Protein AF-A0A9E0P893-F1 (afdb_monomer_lite)

Secondary structure (DSSP, 8-state):
---EEEEPPTT--HHHHHHHHHHTT---SS--EEEEE--SS-----HHHHHHHHHHHHHTT-EEEEE---HHHHHHHHHTT--EESSHHHHHH--S-S-------------TT---PPPPPPPPP-THHHHHHHHHHHHHHHHHHHHHHHHHHHT--EEEEEEEBPPEEEEEEEEEEEETT-SS-BTTEEEEEEEEEEEEEEEE----S-HHHHHHHHHHHHHHHHHHHHHHHHHHTS-TTEEE-GGG-EEEEEEEEE-TTSEEEEEEEEEEEEEEHHHHHHHHHHHHHHTSPTTEEE-SSS-EEEEEE-SS--TTEEEEEEEEEEEE---HHHHHHHHTT-BHHHHHHHHHHHS-BSSPPEEEEESTHHHHHTTSBPPS-GGGEEEEEE-

Structure (mmCIF, N/CA/C/O backbone):
data_AF-A0A9E0P893-F1
#
_entry.id   AF-A0A9E0P893-F1
#
loop_
_atom_site.group_PDB
_atom_site.id
_atom_site.type_symbol
_atom_site.label_atom_id
_atom_site.label_alt_id
_atom_site.label_comp_id
_atom_site.label_asym_id
_atom_site.label_entity_id
_atom_site.label_seq_id
_atom_site.pdbx_PDB_ins_code
_atom_site.Cartn_x
_atom_site.Cartn_y
_atom_site.Cartn_z
_atom_site.occupancy
_atom_site.B_iso_or_equiv
_atom_site.auth_seq_id
_atom_site.auth_comp_id
_atom_site.auth_asym_id
_atom_site.auth_atom_id
_atom_site.pdbx_PDB_model_num
ATOM 1 N N . MET A 1 1 ? 80.691 -10.666 -51.395 1.00 55.41 1 MET A N 1
ATOM 2 C CA . MET A 1 1 ? 81.779 -11.674 -51.384 1.00 55.41 1 MET A CA 1
ATOM 3 C C . MET A 1 1 ? 82.027 -12.082 -52.827 1.00 55.41 1 MET A C 1
ATOM 5 O O . MET A 1 1 ? 81.032 -12.412 -53.474 1.00 55.41 1 MET A O 1
ATOM 9 N N . PRO A 1 2 ? 83.263 -12.014 -53.343 1.00 58.34 2 PRO A N 1
ATOM 10 C CA . PRO A 1 2 ? 83.525 -12.295 -54.751 1.00 58.34 2 PRO A CA 1
ATOM 11 C C . PRO A 1 2 ? 83.173 -13.753 -55.064 1.00 58.34 2 PRO A C 1
ATOM 13 O O . PRO A 1 2 ? 83.548 -14.659 -54.320 1.00 58.34 2 PRO A O 1
ATOM 16 N N . LEU A 1 3 ? 82.374 -13.959 -56.108 1.00 66.06 3 LEU A N 1
ATOM 17 C CA . LEU A 1 3 ? 82.073 -15.279 -56.642 1.00 66.06 3 LEU A CA 1
ATOM 18 C C . LEU A 1 3 ? 83.193 -15.657 -57.611 1.00 66.06 3 LEU A C 1
ATOM 20 O O . LEU A 1 3 ? 83.506 -14.871 -58.499 1.00 66.06 3 LEU A O 1
ATOM 24 N N . HIS A 1 4 ? 83.787 -16.840 -57.459 1.00 68.00 4 HIS A N 1
ATOM 25 C CA . HIS A 1 4 ? 84.734 -17.337 -58.454 1.00 68.00 4 HIS A CA 1
ATOM 26 C C . HIS A 1 4 ? 83.989 -18.225 -59.455 1.00 68.00 4 HIS A C 1
ATOM 28 O O . HIS A 1 4 ? 83.502 -19.299 -59.094 1.00 68.00 4 HIS A O 1
ATOM 34 N N . ALA A 1 5 ? 83.845 -17.741 -60.687 1.00 71.56 5 ALA A N 1
ATOM 35 C CA . ALA A 1 5 ? 83.227 -18.473 -61.783 1.00 71.56 5 ALA A CA 1
ATOM 36 C C . ALA A 1 5 ? 84.287 -19.334 -62.482 1.00 71.56 5 ALA A C 1
ATOM 38 O O . ALA A 1 5 ? 85.275 -18.809 -62.990 1.00 71.56 5 ALA A O 1
ATOM 39 N N . ILE A 1 6 ? 84.094 -20.652 -62.488 1.00 75.81 6 ILE A N 1
ATOM 40 C CA . ILE A 1 6 ? 84.957 -21.598 -63.199 1.00 75.81 6 ILE A CA 1
ATOM 41 C C . ILE A 1 6 ? 84.127 -22.220 -64.316 1.00 75.81 6 ILE A C 1
ATOM 43 O O . ILE A 1 6 ? 83.181 -22.966 -64.055 1.00 75.81 6 ILE A O 1
ATOM 47 N N . GLU A 1 7 ? 84.490 -21.910 -65.555 1.00 76.50 7 GLU A N 1
ATOM 48 C CA . GLU A 1 7 ? 83.926 -22.556 -66.736 1.00 76.50 7 GLU A CA 1
ATOM 49 C C . GLU A 1 7 ? 84.556 -23.938 -66.922 1.00 76.50 7 GLU A C 1
ATOM 51 O O . GLU A 1 7 ? 85.786 -24.067 -66.962 1.00 76.50 7 GLU A O 1
ATOM 56 N N . VAL A 1 8 ? 83.705 -24.966 -66.943 1.00 75.81 8 VAL A N 1
ATOM 57 C CA . VAL A 1 8 ? 84.079 -26.375 -67.086 1.00 75.81 8 VAL A CA 1
ATOM 58 C C . VAL A 1 8 ? 83.933 -26.762 -68.554 1.00 75.81 8 VAL A C 1
ATOM 60 O O . VAL A 1 8 ? 82.859 -26.606 -69.130 1.00 75.81 8 VAL A O 1
ATOM 63 N N . ASP A 1 9 ? 84.997 -27.281 -69.159 1.00 73.62 9 ASP A N 1
ATOM 64 C CA . ASP A 1 9 ? 84.963 -27.772 -70.540 1.00 73.62 9 ASP A CA 1
ATOM 65 C C . ASP A 1 9 ? 84.247 -29.145 -70.601 1.00 73.62 9 ASP A C 1
ATOM 67 O O . ASP A 1 9 ? 84.360 -29.932 -69.657 1.00 73.62 9 ASP A O 1
ATOM 71 N N . PRO A 1 10 ? 83.512 -29.499 -71.674 1.00 67.75 10 PRO A N 1
ATOM 72 C CA . PRO A 1 10 ? 82.972 -30.852 -71.873 1.00 67.75 10 PRO A CA 1
ATOM 73 C C . PRO A 1 10 ? 83.970 -32.007 -71.645 1.00 67.75 10 PRO A C 1
ATOM 75 O O . PRO A 1 10 ? 83.562 -33.106 -71.253 1.00 67.75 10 PRO A O 1
ATOM 78 N N . ALA A 1 11 ? 85.269 -31.781 -71.873 1.00 69.00 11 ALA A N 1
ATOM 79 C CA . ALA A 1 11 ? 86.326 -32.765 -71.640 1.00 69.00 11 ALA A CA 1
ATOM 80 C C . ALA A 1 11 ? 86.849 -32.810 -70.187 1.00 69.00 11 ALA A C 1
ATOM 82 O O . ALA A 1 11 ? 87.566 -33.752 -69.828 1.00 69.00 11 ALA A O 1
ATOM 83 N N . ASP A 1 12 ? 86.494 -31.839 -69.339 1.00 73.12 12 ASP A N 1
ATOM 84 C CA . ASP A 1 12 ? 86.974 -31.761 -67.960 1.00 73.12 12 ASP A CA 1
ATOM 85 C C . ASP A 1 12 ? 86.396 -32.892 -67.093 1.00 73.12 12 ASP A C 1
ATOM 87 O O . ASP A 1 12 ? 85.189 -33.109 -66.992 1.00 73.12 12 ASP A O 1
ATOM 91 N N . THR A 1 13 ? 87.289 -33.616 -66.415 1.00 77.69 13 THR A N 1
ATOM 92 C CA . THR A 1 13 ? 86.940 -34.663 -65.437 1.00 77.69 13 THR A CA 1
ATOM 93 C C . THR A 1 13 ? 86.996 -34.104 -64.010 1.00 77.69 13 THR A C 1
ATOM 95 O O . THR A 1 13 ? 87.657 -33.092 -63.764 1.00 77.69 13 THR A O 1
ATOM 98 N N . TYR A 1 14 ? 86.394 -34.795 -63.033 1.00 80.19 14 TYR A N 1
ATOM 99 C CA . TYR A 1 14 ? 86.445 -34.439 -61.606 1.00 80.19 14 TYR A CA 1
ATOM 100 C C . TYR A 1 14 ? 87.837 -33.997 -61.113 1.00 80.19 14 TYR A C 1
ATOM 102 O O . TYR A 1 14 ? 87.949 -33.014 -60.383 1.00 80.19 14 TYR A O 1
ATOM 110 N N . TYR A 1 15 ? 88.911 -34.678 -61.528 1.00 77.81 15 TYR A N 1
ATOM 111 C CA . TYR A 1 15 ? 90.276 -34.343 -61.108 1.00 77.81 15 TYR A CA 1
ATOM 112 C C . TYR A 1 15 ? 90.760 -32.977 -61.627 1.00 77.81 15 TYR A C 1
ATOM 114 O O . TYR A 1 15 ? 91.407 -32.252 -60.870 1.00 77.81 15 TYR A O 1
ATOM 122 N N . SER A 1 16 ? 90.395 -32.598 -62.860 1.00 78.81 16 SER A N 1
ATOM 123 C CA . SER A 1 16 ? 90.665 -31.265 -63.431 1.00 78.81 16 SER A CA 1
ATOM 124 C C . SER A 1 16 ? 89.922 -30.185 -62.639 1.00 78.81 16 SER A C 1
ATOM 126 O O . SER A 1 16 ? 90.523 -29.222 -62.154 1.00 78.81 16 SER A O 1
ATOM 128 N N . ILE A 1 17 ? 88.625 -30.408 -62.396 1.00 79.56 17 ILE A N 1
ATOM 129 C CA . ILE A 1 17 ? 87.758 -29.482 -61.658 1.00 79.56 17 ILE A CA 1
ATOM 130 C C . ILE A 1 17 ? 88.253 -29.308 -60.219 1.00 79.56 17 ILE A C 1
ATOM 132 O O . ILE A 1 17 ? 88.376 -28.182 -59.741 1.00 79.56 17 ILE A O 1
ATOM 136 N N . ARG A 1 18 ? 88.608 -30.403 -59.532 1.00 81.06 18 ARG A N 1
ATOM 137 C CA . ARG A 1 18 ? 89.189 -30.376 -58.181 1.00 81.06 18 ARG A CA 1
ATOM 138 C C . ARG A 1 18 ? 90.466 -29.545 -58.147 1.00 81.06 18 ARG A C 1
ATOM 140 O O . ARG A 1 18 ? 90.633 -28.726 -57.251 1.00 81.06 18 ARG A O 1
ATOM 147 N N . HIS A 1 19 ? 91.368 -29.765 -59.095 1.00 78.94 19 HIS A N 1
ATOM 148 C CA . HIS A 1 19 ? 92.635 -29.051 -59.147 1.00 78.94 19 HIS A CA 1
ATOM 149 C C . HIS A 1 19 ? 92.427 -27.545 -59.370 1.00 78.94 19 HIS A C 1
ATOM 151 O O . HIS A 1 19 ? 92.990 -26.741 -58.631 1.00 78.94 19 HIS A O 1
ATOM 157 N N . ARG A 1 20 ? 91.535 -27.152 -60.292 1.00 75.19 20 ARG A N 1
ATOM 158 C CA . ARG A 1 20 ? 91.176 -25.741 -60.536 1.00 75.19 20 ARG A CA 1
ATOM 159 C C . ARG A 1 20 ? 90.456 -25.100 -59.347 1.00 75.19 20 ARG A C 1
ATOM 161 O O . ARG A 1 20 ? 90.763 -23.962 -59.003 1.00 75.19 20 ARG A O 1
ATOM 168 N N . LEU A 1 21 ? 89.565 -25.832 -58.675 1.00 75.19 21 LEU A N 1
ATOM 169 C CA . LEU A 1 21 ? 88.894 -25.378 -57.450 1.00 75.19 21 LEU A CA 1
ATOM 170 C C . LEU A 1 21 ? 89.881 -25.147 -56.300 1.00 75.19 21 LEU A C 1
ATOM 172 O O . LEU A 1 21 ? 89.697 -24.220 -55.515 1.00 75.19 21 LEU A O 1
ATOM 176 N N . LEU A 1 22 ? 90.928 -25.965 -56.194 1.00 72.69 22 LEU A N 1
ATOM 177 C CA . LEU A 1 22 ? 91.941 -25.831 -55.146 1.00 72.69 22 LEU A CA 1
ATOM 178 C C . LEU A 1 22 ? 92.990 -24.758 -55.477 1.00 72.69 22 LEU A C 1
ATOM 180 O O . LEU A 1 22 ? 93.434 -24.057 -54.572 1.00 72.69 22 LEU A O 1
ATOM 184 N N . TRP A 1 23 ? 93.363 -24.590 -56.752 1.00 67.19 23 TRP A N 1
ATOM 185 C CA . TRP A 1 23 ? 94.397 -23.629 -57.161 1.00 67.19 23 TRP A CA 1
ATOM 186 C C . TRP A 1 23 ? 93.851 -22.207 -57.364 1.00 67.19 23 TRP A C 1
ATOM 188 O O . TRP A 1 23 ? 94.456 -21.244 -56.898 1.00 67.19 23 TRP A O 1
ATOM 198 N N . GLY A 1 24 ? 92.671 -22.051 -57.977 1.00 59.44 24 GLY A N 1
ATOM 199 C CA . GLY A 1 24 ? 92.027 -20.745 -58.192 1.00 59.44 24 GLY A CA 1
ATOM 200 C C . GLY A 1 24 ? 91.543 -20.058 -56.907 1.00 59.44 24 GLY A C 1
ATOM 201 O O . GLY A 1 24 ? 91.103 -18.913 -56.939 1.00 59.44 24 GLY A O 1
ATOM 202 N N . THR A 1 25 ? 91.634 -20.736 -55.757 1.00 55.25 25 THR A N 1
ATOM 203 C CA . THR A 1 25 ? 91.130 -20.255 -54.464 1.00 55.25 25 THR A CA 1
ATOM 204 C C . THR A 1 25 ? 92.223 -19.823 -53.480 1.00 55.25 25 THR A C 1
ATOM 206 O O . THR A 1 25 ? 91.931 -19.640 -52.300 1.00 55.25 25 THR A O 1
ATOM 209 N N . ALA A 1 26 ? 93.464 -19.598 -53.925 1.00 48.91 26 ALA A N 1
ATOM 210 C CA . ALA A 1 26 ? 94.623 -19.247 -53.088 1.00 48.91 26 ALA A CA 1
ATOM 211 C C . ALA A 1 26 ? 94.613 -17.816 -52.477 1.00 48.91 26 ALA A C 1
ATOM 213 O O . ALA A 1 26 ? 95.625 -17.123 -52.500 1.00 48.91 26 ALA A O 1
ATOM 214 N N . SER A 1 27 ? 93.491 -17.360 -51.900 1.00 50.75 27 SER A N 1
ATOM 215 C CA . SER A 1 27 ? 93.400 -16.099 -51.140 1.00 50.75 27 SER A CA 1
ATOM 216 C C . SER A 1 27 ? 92.984 -16.353 -49.675 1.00 50.75 27 SER A C 1
ATOM 218 O O . SER A 1 27 ? 92.088 -17.174 -49.441 1.00 50.75 27 SER A O 1
ATOM 220 N N . PRO A 1 28 ? 93.625 -15.733 -48.661 1.00 49.94 28 PRO A N 1
ATOM 221 C CA . PRO A 1 28 ? 93.756 -16.326 -47.323 1.00 49.94 28 PRO A CA 1
ATOM 222 C C . PRO A 1 28 ? 92.586 -16.101 -46.355 1.00 49.94 28 PRO A C 1
ATOM 224 O O . PRO A 1 28 ? 92.752 -16.382 -45.173 1.00 49.94 28 PRO A O 1
ATOM 227 N N . ASP A 1 29 ? 91.416 -15.627 -46.797 1.00 46.38 29 ASP A N 1
ATOM 228 C CA . ASP A 1 29 ? 90.351 -15.243 -45.860 1.00 46.38 29 ASP A CA 1
ATOM 229 C C . ASP A 1 29 ? 88.956 -15.800 -46.226 1.00 46.38 29 ASP A C 1
ATOM 231 O O . ASP A 1 29 ? 88.551 -15.797 -47.385 1.00 46.38 29 ASP A O 1
ATOM 235 N N . ARG A 1 30 ? 88.262 -16.321 -45.199 1.00 48.84 30 ARG A N 1
ATOM 236 C CA . ARG A 1 30 ? 86.841 -16.745 -45.060 1.00 48.84 30 ARG A CA 1
ATOM 237 C C . ARG A 1 30 ? 86.072 -17.399 -46.241 1.00 48.84 30 ARG A C 1
ATOM 239 O O . ARG A 1 30 ? 85.862 -16.800 -47.283 1.00 48.84 30 ARG A O 1
ATOM 246 N N . ARG A 1 31 ? 85.490 -18.589 -45.964 1.00 55.88 31 ARG A N 1
ATOM 247 C CA . ARG A 1 31 ? 84.381 -19.319 -46.659 1.00 55.88 31 ARG A CA 1
ATOM 248 C C . ARG A 1 31 ? 84.152 -18.941 -48.135 1.00 55.88 31 ARG A C 1
ATOM 250 O O . ARG A 1 31 ? 83.491 -17.950 -48.446 1.00 55.88 31 ARG A O 1
ATOM 257 N N . ARG A 1 32 ? 84.675 -19.773 -49.038 1.00 66.50 32 ARG A N 1
ATOM 258 C CA . ARG A 1 32 ? 84.846 -19.453 -50.463 1.00 66.50 32 ARG A CA 1
ATOM 259 C C . ARG A 1 32 ? 83.676 -19.991 -51.303 1.00 66.50 32 ARG A C 1
ATOM 261 O O . ARG A 1 32 ? 83.333 -21.167 -51.182 1.00 66.50 32 ARG A O 1
ATOM 268 N N . ARG A 1 33 ? 83.081 -19.131 -52.146 1.00 69.12 33 ARG A N 1
ATOM 269 C CA . ARG A 1 33 ? 81.976 -19.466 -53.068 1.00 69.12 33 ARG A CA 1
ATOM 270 C C . ARG A 1 33 ? 82.506 -19.698 -54.483 1.00 69.12 33 ARG A C 1
ATOM 272 O O . ARG A 1 33 ? 83.116 -18.791 -55.049 1.00 69.12 33 ARG A O 1
ATOM 279 N N . ALA A 1 34 ? 82.244 -20.871 -55.053 1.00 73.62 34 ALA A N 1
ATOM 280 C CA . ALA A 1 34 ? 82.631 -21.216 -56.420 1.00 73.62 34 ALA A CA 1
ATOM 281 C C . ALA A 1 34 ? 81.402 -21.605 -57.254 1.00 73.62 34 ALA A C 1
ATOM 283 O O . ALA A 1 34 ? 80.672 -22.529 -56.892 1.00 73.62 34 ALA A O 1
ATOM 284 N N . ALA A 1 35 ? 81.172 -20.904 -58.366 1.00 75.62 35 ALA A N 1
ATOM 285 C CA . ALA A 1 35 ? 80.165 -21.283 -59.352 1.00 75.62 35 ALA A CA 1
ATOM 286 C C . ALA A 1 35 ? 80.834 -22.106 -60.452 1.00 75.62 35 ALA A C 1
ATOM 288 O O . ALA A 1 35 ? 81.708 -21.604 -61.156 1.00 75.62 35 ALA A O 1
ATOM 289 N N . LEU A 1 36 ? 80.417 -23.361 -60.597 1.00 79.88 36 LEU A N 1
ATOM 290 C CA . LEU A 1 36 ? 80.822 -24.215 -61.708 1.00 79.88 36 LEU A CA 1
ATOM 291 C C . LEU A 1 36 ? 79.826 -24.010 -62.850 1.00 79.88 36 LEU A C 1
ATOM 293 O O . LEU A 1 36 ? 78.651 -24.355 -62.700 1.00 79.88 36 LEU A O 1
ATOM 297 N N . LEU A 1 37 ? 80.283 -23.445 -63.969 1.00 79.31 37 LEU A N 1
ATOM 298 C CA . LEU A 1 37 ? 79.484 -23.370 -65.191 1.00 79.31 37 LEU A CA 1
ATOM 299 C C . LEU A 1 37 ? 79.700 -24.649 -65.986 1.00 79.31 37 LEU A C 1
ATOM 301 O O . LEU A 1 37 ? 80.795 -24.884 -66.492 1.00 79.31 37 LEU A O 1
ATOM 305 N N . LEU A 1 38 ? 78.662 -25.480 -66.049 1.00 78.38 38 LEU A N 1
ATOM 306 C CA . LEU A 1 38 ? 78.683 -26.709 -66.828 1.00 78.38 38 LEU A CA 1
ATOM 307 C C . LEU A 1 38 ? 78.075 -26.429 -68.209 1.00 78.38 38 LEU A C 1
ATOM 309 O O . LEU A 1 38 ? 77.063 -25.724 -68.293 1.00 78.38 38 LEU A O 1
ATOM 313 N N . PRO A 1 39 ? 78.639 -27.006 -69.282 1.00 72.25 39 PRO A N 1
ATOM 314 C CA . PRO A 1 39 ? 78.105 -26.839 -70.624 1.00 72.25 39 PRO A CA 1
ATOM 315 C C . PRO A 1 39 ? 76.696 -27.435 -70.701 1.00 72.25 39 PRO A C 1
ATOM 317 O O . PRO A 1 39 ? 76.384 -28.416 -70.022 1.00 72.25 39 PRO A O 1
ATOM 320 N N . ALA A 1 40 ? 75.838 -26.839 -71.534 1.00 62.66 40 ALA A N 1
ATOM 321 C CA . ALA A 1 40 ? 74.426 -27.217 -71.634 1.00 62.66 40 ALA A CA 1
ATOM 322 C C . ALA A 1 40 ? 74.227 -28.686 -72.051 1.00 62.66 40 ALA A C 1
ATOM 324 O O . ALA A 1 40 ? 73.273 -29.315 -71.601 1.00 62.66 40 ALA A O 1
ATOM 325 N N . HIS A 1 41 ? 75.138 -29.232 -72.867 1.00 60.50 41 HIS A N 1
ATOM 326 C CA . HIS A 1 41 ? 75.130 -30.622 -73.324 1.00 60.50 41 HIS A CA 1
ATOM 327 C C . HIS A 1 41 ? 76.561 -31.178 -73.410 1.00 60.50 41 HIS A C 1
ATOM 329 O O . HIS A 1 41 ? 77.489 -30.457 -73.771 1.00 60.50 41 HIS A O 1
ATOM 335 N N . GLY A 1 42 ? 76.736 -32.469 -73.107 1.00 59.56 42 GLY A N 1
ATOM 336 C CA . GLY A 1 42 ? 77.997 -33.191 -73.335 1.00 59.56 42 GLY A CA 1
ATOM 337 C C . GLY A 1 42 ? 79.013 -33.173 -72.187 1.00 59.56 42 GLY A C 1
ATOM 338 O O . GLY A 1 42 ? 80.146 -33.604 -72.391 1.00 59.56 42 GLY A O 1
ATOM 339 N N . SER A 1 43 ? 78.640 -32.720 -70.985 1.00 65.31 43 SER A N 1
ATOM 340 C CA . SER A 1 43 ? 79.518 -32.829 -69.812 1.00 65.31 43 SER A CA 1
ATOM 341 C C . SER A 1 43 ? 79.683 -34.294 -69.391 1.00 65.31 43 SER A C 1
ATOM 343 O O . SER A 1 43 ? 78.700 -35.011 -69.220 1.00 65.31 43 SER A O 1
ATOM 345 N N . LYS A 1 44 ? 80.925 -34.747 -69.181 1.00 66.38 44 LYS A N 1
ATOM 346 C CA . LYS A 1 44 ? 81.221 -36.114 -68.706 1.00 66.38 44 LYS A CA 1
ATOM 347 C C . LYS A 1 44 ? 80.990 -36.325 -67.201 1.00 66.38 44 LYS A C 1
ATOM 349 O O . LYS A 1 44 ? 81.320 -37.396 -66.695 1.00 66.38 44 LYS A O 1
ATOM 354 N N . ILE A 1 45 ? 80.437 -35.339 -66.494 1.00 71.12 45 ILE A N 1
ATOM 355 C CA . ILE A 1 45 ? 80.176 -35.404 -65.052 1.00 71.12 45 ILE A CA 1
ATOM 356 C C . ILE A 1 45 ? 79.046 -36.398 -64.783 1.00 71.12 45 ILE A C 1
ATOM 358 O O . ILE A 1 45 ? 77.907 -36.196 -65.198 1.00 71.12 45 ILE A O 1
ATOM 362 N N . ARG A 1 46 ? 79.364 -37.474 -64.063 1.00 73.12 46 ARG A N 1
ATOM 363 C CA . ARG A 1 46 ? 78.395 -38.490 -63.632 1.00 73.12 46 ARG A CA 1
ATOM 364 C C . ARG A 1 46 ? 77.942 -38.233 -62.197 1.00 73.12 46 ARG A C 1
ATOM 366 O O . ARG A 1 46 ? 78.554 -37.463 -61.458 1.00 73.12 46 ARG A O 1
ATOM 373 N N . GLU A 1 47 ? 76.909 -38.948 -61.756 1.00 73.50 47 GLU A N 1
ATOM 374 C CA . GLU A 1 47 ? 76.403 -38.862 -60.378 1.00 73.50 47 GLU A CA 1
ATOM 375 C C . GLU A 1 47 ? 77.513 -39.083 -59.330 1.00 73.50 47 GLU A C 1
ATOM 377 O O . GLU A 1 47 ? 77.576 -38.375 -58.324 1.00 73.50 47 GLU A O 1
ATOM 382 N N . ILE A 1 48 ? 78.456 -39.996 -59.600 1.00 78.56 48 ILE A N 1
ATOM 383 C CA . ILE A 1 48 ? 79.604 -40.248 -58.717 1.00 78.56 48 ILE A CA 1
ATOM 384 C C . ILE A 1 48 ? 80.526 -39.026 -58.580 1.00 78.56 48 ILE A C 1
ATOM 386 O O . ILE A 1 48 ? 81.021 -38.752 -57.487 1.00 78.56 48 ILE A O 1
ATOM 390 N N . ASP A 1 49 ? 80.712 -38.249 -59.649 1.00 79.38 49 ASP A N 1
ATOM 391 C CA . ASP A 1 49 ? 81.554 -37.051 -59.640 1.00 79.38 49 ASP A CA 1
ATOM 392 C C . ASP A 1 49 ? 80.898 -35.931 -58.827 1.00 79.38 49 ASP A C 1
ATOM 394 O O . ASP A 1 49 ? 81.583 -35.219 -58.091 1.00 79.38 49 ASP A O 1
ATOM 398 N N . LEU A 1 50 ? 79.565 -35.816 -58.879 1.00 80.25 50 LEU A N 1
ATOM 399 C CA . LEU A 1 50 ? 78.803 -34.889 -58.035 1.00 80.25 50 LEU A CA 1
ATOM 400 C C . LEU A 1 50 ? 78.908 -35.259 -56.548 1.00 80.25 50 LEU A C 1
ATOM 402 O O . LEU A 1 50 ? 79.054 -34.374 -55.705 1.00 80.25 50 LEU A O 1
ATOM 406 N N . VAL A 1 51 ? 78.905 -36.553 -56.211 1.00 81.62 51 VAL A N 1
ATOM 407 C CA . VAL A 1 51 ? 79.138 -37.029 -54.834 1.00 81.62 51 VAL A CA 1
ATOM 408 C C . VAL A 1 51 ? 80.572 -36.733 -54.380 1.00 81.62 51 VAL A C 1
ATOM 410 O O . VAL A 1 51 ? 80.794 -36.304 -53.243 1.00 81.62 51 VAL A O 1
ATOM 413 N N . LEU A 1 52 ? 81.565 -36.916 -55.255 1.00 81.25 52 LEU A N 1
ATOM 414 C CA . LEU A 1 52 ? 82.955 -36.574 -54.950 1.00 81.25 52 LEU A CA 1
ATOM 415 C C . LEU A 1 52 ? 83.140 -35.060 -54.765 1.00 81.25 52 LEU A C 1
ATOM 417 O O . LEU A 1 52 ? 83.805 -34.646 -53.814 1.00 81.25 52 LEU A O 1
ATOM 421 N N . LEU A 1 53 ? 82.490 -34.234 -55.592 1.00 80.56 53 LEU A N 1
ATOM 422 C CA . LEU A 1 53 ? 82.435 -32.779 -55.419 1.00 80.56 53 LEU A CA 1
ATOM 423 C C . LEU A 1 53 ? 81.746 -32.389 -54.110 1.00 80.56 53 LEU A C 1
ATOM 425 O O . LEU A 1 53 ? 82.199 -31.460 -53.446 1.00 80.56 53 LEU A O 1
ATOM 429 N N . GLN A 1 54 ? 80.703 -33.113 -53.696 1.00 80.62 54 GLN A N 1
ATOM 430 C CA . GLN A 1 54 ? 79.999 -32.850 -52.438 1.00 80.62 54 GLN A CA 1
ATOM 431 C C . GLN A 1 54 ? 80.937 -33.079 -51.257 1.00 80.62 54 GLN A C 1
ATOM 433 O O . GLN A 1 54 ? 81.050 -32.234 -50.370 1.00 80.62 54 GLN A O 1
ATOM 438 N N . ARG A 1 55 ? 81.672 -34.195 -51.291 1.00 78.25 55 ARG A N 1
ATOM 439 C CA . ARG A 1 55 ? 82.659 -34.539 -50.269 1.00 78.25 55 ARG A CA 1
ATOM 440 C C . AR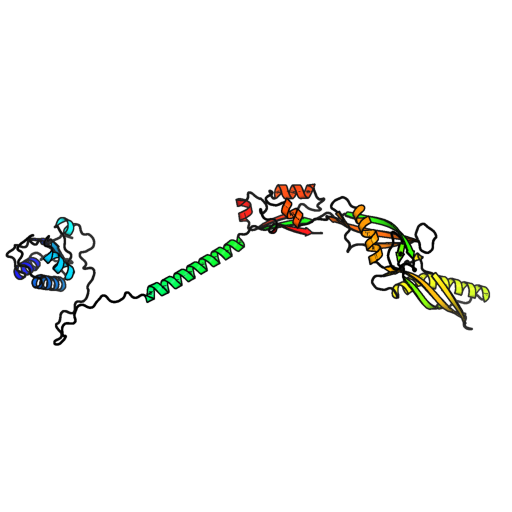G A 1 55 ? 83.831 -33.559 -50.250 1.00 78.25 55 ARG A C 1
ATOM 442 O O . ARG A 1 55 ? 84.282 -33.192 -49.168 1.00 78.25 55 ARG A O 1
ATOM 449 N N . LEU A 1 56 ? 84.318 -33.127 -51.416 1.00 78.06 56 LEU A N 1
ATOM 450 C CA . LEU A 1 56 ? 85.364 -32.106 -51.519 1.00 78.06 56 LEU A CA 1
ATOM 451 C C . LEU A 1 56 ? 84.890 -30.778 -50.915 1.00 78.06 56 LEU A C 1
ATOM 453 O O . LEU A 1 56 ? 85.597 -30.189 -50.102 1.00 78.06 56 LEU A O 1
ATOM 457 N N . ALA A 1 57 ? 83.678 -30.348 -51.265 1.00 76.88 57 ALA A N 1
ATOM 458 C CA . ALA A 1 57 ? 83.073 -29.130 -50.747 1.00 76.88 57 ALA A CA 1
ATOM 459 C C . ALA A 1 57 ? 82.889 -29.179 -49.224 1.00 76.88 57 ALA A C 1
ATOM 461 O O . ALA A 1 57 ? 83.151 -28.194 -48.539 1.00 76.88 57 ALA A O 1
ATOM 462 N N . ASP A 1 58 ? 82.492 -30.330 -48.680 1.00 73.94 58 ASP A N 1
ATOM 463 C CA . ASP A 1 58 ? 82.323 -30.515 -47.237 1.00 73.94 58 ASP A CA 1
ATOM 464 C C . ASP A 1 58 ? 83.666 -30.540 -46.493 1.00 73.94 58 ASP A C 1
ATOM 466 O O . ASP A 1 58 ? 83.791 -29.928 -45.429 1.00 73.94 58 ASP A O 1
ATOM 470 N N . ARG A 1 59 ? 84.681 -31.206 -47.062 1.00 74.56 59 ARG A N 1
ATOM 471 C CA . ARG A 1 59 ? 86.029 -31.301 -46.481 1.00 74.56 59 ARG A CA 1
ATOM 472 C C . ARG A 1 59 ? 86.729 -29.944 -46.442 1.00 74.56 59 ARG A C 1
ATOM 474 O O . ARG A 1 59 ? 87.271 -29.574 -45.407 1.00 74.56 59 ARG A O 1
ATOM 481 N N . GLU A 1 60 ? 86.675 -29.204 -47.545 1.00 73.81 60 GLU A N 1
ATOM 482 C CA . GLU A 1 60 ? 87.364 -27.916 -47.704 1.00 73.81 60 GLU A CA 1
ATOM 483 C C . GLU A 1 60 ? 86.475 -26.712 -47.326 1.00 73.81 60 GLU A C 1
ATOM 485 O O . GLU A 1 60 ? 86.885 -25.560 -47.462 1.00 73.81 60 GLU A O 1
ATOM 490 N N . ARG A 1 61 ? 85.249 -26.965 -46.831 1.00 71.81 61 ARG A N 1
ATOM 491 C CA . ARG A 1 61 ? 84.229 -25.958 -46.468 1.00 71.81 61 ARG A CA 1
ATOM 492 C C . ARG A 1 61 ? 83.974 -24.930 -47.581 1.00 71.81 61 ARG A C 1
ATOM 494 O O . ARG A 1 61 ? 83.891 -23.725 -47.324 1.00 71.81 61 ARG A O 1
ATOM 501 N N . LEU A 1 62 ? 83.853 -25.425 -48.810 1.00 75.12 62 LEU A N 1
ATOM 502 C CA . LEU A 1 62 ? 83.548 -24.639 -50.002 1.00 75.12 62 LEU A CA 1
ATOM 503 C C . LEU A 1 62 ? 82.038 -24.620 -50.255 1.00 75.12 62 LEU A C 1
ATOM 505 O O . LEU A 1 62 ? 81.363 -25.653 -50.207 1.00 75.12 62 LEU A O 1
ATOM 509 N N . ASP A 1 63 ? 81.521 -23.445 -50.593 1.00 76.44 63 ASP A N 1
ATOM 510 C CA . ASP A 1 63 ? 80.149 -23.283 -51.057 1.00 76.44 63 ASP A CA 1
ATOM 511 C C . ASP A 1 63 ? 80.158 -23.383 -52.586 1.00 76.44 63 ASP A C 1
ATOM 513 O O . ASP A 1 63 ? 80.568 -22.452 -53.280 1.00 76.44 63 ASP A O 1
ATOM 517 N N . ILE A 1 64 ? 79.750 -24.538 -53.118 1.00 78.31 64 ILE A N 1
ATOM 518 C CA . ILE A 1 64 ? 79.728 -24.797 -54.563 1.00 78.31 64 ILE A CA 1
ATOM 519 C C . ILE A 1 64 ? 78.299 -24.659 -55.088 1.00 78.31 64 ILE A C 1
ATOM 521 O O . ILE A 1 64 ? 77.389 -25.324 -54.592 1.00 78.31 64 ILE A O 1
ATOM 525 N N . GLY A 1 65 ? 78.124 -23.814 -56.103 1.00 81.75 65 GLY A N 1
ATOM 526 C CA . GLY A 1 65 ? 76.893 -23.677 -56.875 1.00 81.75 65 GLY A CA 1
ATOM 527 C C . GLY A 1 65 ? 77.089 -24.197 -58.293 1.00 81.75 65 GLY A C 1
ATOM 528 O O . GLY A 1 65 ? 78.121 -23.941 -58.911 1.00 81.75 65 GLY A O 1
ATOM 529 N N . LEU A 1 66 ? 76.107 -24.932 -58.809 1.00 82.56 66 LEU A N 1
ATOM 530 C CA . LEU A 1 66 ? 76.140 -25.464 -60.173 1.00 82.56 66 LEU A CA 1
ATOM 531 C C . LEU A 1 66 ? 75.285 -24.576 -61.072 1.00 82.56 66 LEU A C 1
ATOM 533 O O . LEU A 1 66 ? 74.114 -24.344 -60.772 1.00 82.56 66 LEU A O 1
ATOM 537 N N . VAL A 1 67 ? 75.857 -24.088 -62.170 1.00 83.31 67 VAL A N 1
ATOM 538 C CA . VAL A 1 67 ? 75.123 -23.367 -63.212 1.00 83.31 67 VAL A CA 1
ATOM 539 C C . VAL A 1 67 ? 74.989 -24.297 -64.408 1.00 83.31 67 VAL A C 1
ATOM 541 O O . VAL A 1 67 ? 75.963 -24.558 -65.108 1.00 83.31 67 VAL A O 1
ATOM 544 N N . THR A 1 68 ? 73.796 -24.856 -64.596 1.00 81.25 68 THR A N 1
ATOM 545 C CA . THR A 1 68 ? 73.498 -25.777 -65.699 1.00 81.25 68 THR A CA 1
ATOM 546 C C . THR A 1 68 ? 72.018 -25.718 -66.061 1.00 81.25 68 THR A C 1
ATOM 548 O O . THR A 1 68 ? 71.162 -25.443 -65.214 1.00 81.25 68 THR A O 1
ATOM 551 N N . THR A 1 69 ? 71.719 -25.984 -67.328 1.00 78.31 69 THR A N 1
ATOM 552 C CA . THR A 1 69 ? 70.359 -26.105 -67.864 1.00 78.31 69 THR A CA 1
ATOM 553 C C . THR A 1 69 ? 69.940 -27.562 -68.089 1.00 78.31 69 THR A C 1
ATOM 555 O O . THR A 1 69 ? 68.770 -27.813 -68.385 1.00 78.31 69 THR A O 1
ATOM 558 N N . ASP A 1 70 ? 70.847 -28.527 -67.897 1.00 80.19 70 ASP A N 1
ATOM 559 C CA . ASP A 1 70 ? 70.559 -29.949 -68.083 1.00 80.19 70 ASP A CA 1
ATOM 560 C C . ASP A 1 70 ? 69.676 -30.492 -66.947 1.00 80.19 70 ASP A C 1
ATOM 562 O O . ASP A 1 70 ? 70.052 -30.519 -65.771 1.00 80.19 70 ASP A O 1
ATOM 566 N N . ARG A 1 71 ? 68.476 -30.962 -67.305 1.00 79.38 71 ARG A N 1
ATOM 567 C CA . ARG A 1 71 ? 67.474 -31.469 -66.360 1.00 79.38 71 ARG A CA 1
ATOM 568 C C . ARG A 1 71 ? 67.937 -32.696 -65.583 1.00 79.38 71 ARG A C 1
ATOM 570 O O . ARG A 1 71 ? 67.461 -32.892 -64.462 1.00 79.38 71 ARG A O 1
ATOM 577 N N . GLU A 1 72 ? 68.802 -33.530 -66.150 1.00 75.56 72 GLU A N 1
ATOM 578 C CA . GLU A 1 72 ? 69.282 -34.734 -65.473 1.00 75.56 72 GLU A CA 1
ATOM 579 C C . GLU A 1 72 ? 70.278 -34.369 -64.367 1.00 75.56 72 GLU A C 1
ATOM 581 O O . GLU A 1 72 ? 70.076 -34.729 -63.201 1.00 75.56 72 GLU A O 1
ATOM 586 N N . ILE A 1 73 ? 71.257 -33.525 -64.699 1.00 75.31 73 ILE A N 1
ATOM 587 C CA . ILE A 1 73 ? 72.260 -33.018 -63.757 1.00 75.31 73 ILE A CA 1
ATOM 588 C C . ILE A 1 73 ? 71.599 -32.159 -62.671 1.00 75.31 73 ILE A C 1
ATOM 590 O O . ILE A 1 73 ? 71.911 -32.328 -61.493 1.00 75.31 73 ILE A O 1
ATOM 594 N N . ILE A 1 74 ? 70.625 -31.300 -63.015 1.00 77.44 74 ILE A N 1
ATOM 595 C CA . ILE A 1 74 ? 69.856 -30.514 -62.028 1.00 77.44 74 ILE A CA 1
ATOM 596 C C . ILE A 1 74 ? 69.197 -31.439 -60.999 1.00 77.44 74 ILE A C 1
ATOM 598 O O . ILE A 1 74 ? 69.211 -31.147 -59.800 1.00 77.44 74 ILE A O 1
ATOM 602 N N . ARG A 1 75 ? 68.600 -32.548 -61.453 1.00 76.44 75 ARG A N 1
ATOM 603 C CA . ARG A 1 75 ? 67.888 -33.486 -60.578 1.00 76.44 75 ARG A CA 1
ATOM 604 C C . ARG A 1 75 ? 68.851 -34.193 -59.629 1.00 76.44 75 ARG A C 1
ATOM 606 O O . ARG A 1 75 ? 68.583 -34.227 -58.428 1.00 76.44 75 ARG A O 1
ATOM 613 N N . GLN A 1 76 ? 69.971 -34.694 -60.148 1.00 78.00 76 GLN A N 1
ATOM 614 C CA . GLN A 1 76 ? 71.012 -35.354 -59.354 1.00 78.00 76 GLN A CA 1
ATOM 615 C C . GLN A 1 76 ? 71.648 -34.379 -58.351 1.00 78.00 76 GLN A C 1
ATOM 617 O O . GLN A 1 76 ? 71.722 -34.662 -57.156 1.00 78.00 76 GLN A O 1
ATOM 622 N N . ALA A 1 77 ? 72.009 -33.176 -58.797 1.00 77.38 77 ALA A N 1
ATOM 623 C CA . ALA A 1 77 ? 72.605 -32.142 -57.959 1.00 77.38 77 ALA A CA 1
ATOM 624 C C . ALA A 1 77 ? 71.665 -31.665 -56.838 1.00 77.38 77 ALA A C 1
ATOM 626 O O . ALA A 1 77 ? 72.088 -31.556 -55.685 1.00 77.38 77 ALA A O 1
ATOM 627 N N . ARG A 1 78 ? 70.373 -31.447 -57.133 1.00 77.62 78 ARG A N 1
ATOM 628 C CA . ARG A 1 78 ? 69.369 -31.112 -56.106 1.00 77.62 78 ARG A CA 1
ATOM 629 C C . ARG A 1 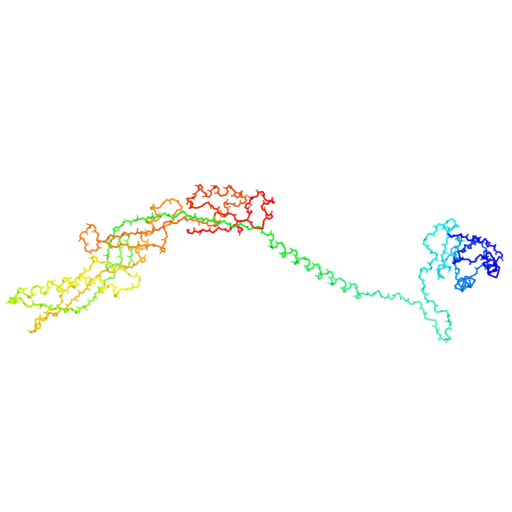78 ? 69.149 -32.256 -55.122 1.00 77.62 78 ARG A C 1
ATOM 631 O O . ARG A 1 78 ? 69.000 -31.994 -53.932 1.00 77.62 78 ARG A O 1
ATOM 638 N N . ALA A 1 79 ? 69.165 -33.507 -55.585 1.00 71.56 79 ALA A N 1
ATOM 639 C CA . ALA A 1 79 ? 69.057 -34.673 -54.707 1.00 71.56 79 ALA A CA 1
ATOM 640 C C . ALA A 1 79 ? 70.247 -34.794 -53.736 1.00 71.56 79 ALA A C 1
ATOM 642 O O . ALA A 1 79 ? 70.087 -35.323 -52.636 1.00 71.56 79 ALA A O 1
ATOM 643 N N . LEU A 1 80 ? 71.418 -34.278 -54.122 1.00 72.25 80 LEU A N 1
ATOM 644 C CA . LEU A 1 80 ? 72.616 -34.181 -53.280 1.00 72.25 80 LEU A CA 1
ATOM 645 C C . LEU A 1 80 ? 72.682 -32.870 -52.468 1.00 72.25 80 LEU A C 1
ATOM 647 O O . LEU A 1 80 ? 73.592 -32.681 -51.662 1.00 72.25 80 LEU A O 1
ATOM 651 N N . GLY A 1 81 ? 71.703 -31.975 -52.619 1.00 72.44 81 GLY A N 1
ATOM 652 C CA . GLY A 1 81 ? 71.607 -30.735 -51.848 1.00 72.44 81 GLY A CA 1
ATOM 653 C C . GLY A 1 81 ? 72.517 -29.605 -52.337 1.00 72.44 81 GLY A C 1
ATOM 654 O O . GLY A 1 81 ? 72.813 -28.695 -51.559 1.00 72.44 81 GLY A O 1
ATOM 655 N N . PHE A 1 82 ? 72.965 -29.641 -53.595 1.00 79.25 82 PHE A N 1
ATOM 656 C CA . PHE A 1 82 ? 73.631 -28.498 -54.219 1.00 79.25 82 PHE A CA 1
ATOM 657 C C . PHE A 1 82 ? 72.616 -27.430 -54.654 1.00 79.25 82 PHE A C 1
ATOM 659 O O . PHE A 1 82 ? 71.563 -27.772 -55.204 1.00 79.25 82 PHE A O 1
ATOM 666 N N . PRO A 1 83 ? 72.926 -26.134 -54.476 1.00 79.38 83 PRO A N 1
ATOM 667 C CA . PRO A 1 83 ? 72.171 -25.069 -55.115 1.00 79.38 83 PRO A CA 1
ATOM 668 C C . PRO A 1 83 ? 72.470 -25.069 -56.620 1.00 79.38 83 PRO A C 1
ATOM 670 O O . PRO A 1 83 ? 73.628 -24.999 -57.039 1.00 79.38 83 PRO A O 1
ATOM 673 N N . VAL A 1 84 ? 71.415 -25.171 -57.429 1.00 81.00 84 VAL A N 1
ATOM 674 C CA . VAL A 1 84 ? 71.515 -25.182 -58.893 1.00 81.00 84 VAL A CA 1
ATOM 675 C C . VAL A 1 84 ? 70.833 -23.947 -59.454 1.00 81.00 84 VAL A C 1
ATOM 677 O O . VAL A 1 84 ? 69.663 -23.695 -59.151 1.00 81.00 84 VAL A O 1
ATOM 680 N N . PHE A 1 85 ? 71.560 -23.199 -60.275 1.00 80.12 85 PHE A N 1
ATOM 681 C CA . PHE A 1 85 ? 71.109 -21.951 -60.870 1.00 80.12 85 PHE A CA 1
ATOM 682 C C . PHE A 1 85 ? 71.034 -22.087 -62.399 1.00 80.12 85 PHE A C 1
ATOM 684 O O . PHE A 1 85 ? 71.895 -22.719 -63.003 1.00 80.12 85 PHE A O 1
ATOM 691 N N . PRO A 1 86 ? 70.024 -21.493 -63.051 1.00 76.88 86 PRO A N 1
ATOM 692 C CA . PRO A 1 86 ? 69.902 -21.521 -64.506 1.00 76.88 86 PRO A CA 1
ATOM 693 C C . PRO A 1 86 ? 70.896 -20.587 -65.215 1.00 76.88 86 PRO A C 1
ATOM 695 O O . PRO A 1 86 ? 71.166 -20.781 -66.394 1.00 76.88 86 PRO A O 1
ATOM 698 N N . ASN A 1 87 ? 71.433 -19.569 -64.532 1.00 78.00 87 ASN A N 1
ATOM 699 C CA . ASN A 1 87 ? 72.427 -18.650 -65.088 1.00 78.00 87 ASN A CA 1
ATOM 700 C C . ASN A 1 87 ? 73.378 -18.108 -64.001 1.00 78.00 87 ASN A C 1
ATOM 702 O O . ASN A 1 87 ? 73.089 -18.188 -62.803 1.00 78.00 87 ASN A O 1
ATOM 706 N N . LEU A 1 88 ? 74.519 -17.556 -64.432 1.00 74.38 88 LEU A N 1
ATOM 707 C CA . LEU A 1 88 ? 75.553 -17.026 -63.536 1.00 74.38 88 LEU A CA 1
ATOM 708 C C . LEU A 1 88 ? 75.086 -15.772 -62.780 1.00 74.38 88 LEU A C 1
ATOM 710 O O . LEU A 1 88 ? 75.343 -15.644 -61.586 1.00 74.38 88 LEU A O 1
ATOM 714 N N . ALA A 1 89 ? 74.328 -14.895 -63.443 1.00 71.81 89 ALA A N 1
ATOM 715 C CA . ALA A 1 89 ? 73.821 -13.657 -62.847 1.00 71.81 89 ALA A CA 1
ATOM 716 C C . ALA A 1 89 ? 72.934 -13.914 -61.612 1.00 71.81 89 ALA A C 1
ATOM 718 O O . ALA A 1 89 ? 73.020 -13.194 -60.614 1.00 71.81 89 ALA A O 1
ATOM 719 N N . LEU A 1 90 ? 72.116 -14.973 -61.645 1.00 71.00 90 LEU A N 1
ATOM 720 C CA . LEU A 1 90 ? 71.289 -15.384 -60.512 1.00 71.00 90 LEU A CA 1
ATOM 721 C C . LEU A 1 90 ? 72.136 -15.991 -59.390 1.00 71.00 90 LEU A C 1
ATOM 723 O O . LEU A 1 90 ? 71.840 -15.758 -58.220 1.00 71.00 90 LEU A O 1
ATOM 727 N N . ALA A 1 91 ? 73.201 -16.724 -59.729 1.00 69.12 91 ALA A N 1
ATOM 728 C CA . ALA A 1 91 ? 74.134 -17.269 -58.746 1.00 69.12 91 ALA A CA 1
ATOM 729 C C . ALA A 1 91 ? 74.869 -16.150 -57.974 1.00 69.12 91 ALA A C 1
ATOM 731 O O . ALA A 1 91 ? 75.066 -16.269 -56.763 1.00 69.12 91 ALA A O 1
ATOM 732 N N . GLU A 1 92 ? 75.212 -15.043 -58.642 1.00 70.69 92 GLU A N 1
ATOM 733 C CA . GLU A 1 92 ? 75.846 -13.865 -58.028 1.00 70.69 92 GLU A CA 1
ATOM 734 C C . GLU A 1 92 ? 74.904 -13.073 -57.112 1.00 70.69 92 GLU A C 1
ATOM 736 O O . GLU A 1 92 ? 75.296 -12.677 -56.009 1.00 70.69 92 GLU A O 1
ATOM 741 N N . HIS A 1 93 ? 73.658 -12.855 -57.547 1.00 66.44 93 HIS A N 1
ATOM 742 C CA . HIS A 1 93 ? 72.672 -12.039 -56.828 1.00 66.44 93 HIS A CA 1
ATOM 743 C C . HIS A 1 93 ? 71.913 -12.786 -55.722 1.00 66.44 93 HIS A C 1
ATOM 745 O O . HIS A 1 93 ? 71.158 -12.164 -54.967 1.00 66.44 93 HIS A O 1
ATOM 751 N N . PHE A 1 94 ? 72.107 -14.099 -55.580 1.00 66.69 94 PHE A N 1
ATOM 752 C CA . PHE A 1 94 ? 71.457 -14.882 -54.533 1.00 66.69 94 PHE A CA 1
ATOM 753 C C . PHE A 1 94 ? 71.989 -14.487 -53.138 1.00 66.69 94 PHE A C 1
ATOM 755 O O . PHE A 1 94 ? 73.130 -14.783 -52.772 1.00 66.69 94 PHE A O 1
ATOM 762 N N . ARG A 1 95 ? 71.159 -13.758 -52.372 1.00 57.12 95 ARG A N 1
ATOM 763 C CA . ARG A 1 95 ? 71.501 -13.147 -51.069 1.00 57.12 95 ARG A CA 1
ATOM 764 C C . ARG A 1 95 ? 71.394 -14.048 -49.834 1.00 57.12 95 ARG A C 1
ATOM 766 O O . ARG A 1 95 ? 72.203 -13.839 -48.928 1.00 57.12 95 ARG A O 1
ATOM 773 N N . PRO A 1 96 ? 70.465 -15.019 -49.727 1.00 59.16 96 PRO A N 1
ATOM 774 C CA . PRO A 1 96 ? 70.599 -16.042 -48.699 1.00 59.16 96 PRO A CA 1
ATOM 775 C C . PRO A 1 96 ? 71.919 -16.750 -48.994 1.00 59.16 96 PRO A C 1
ATOM 777 O O . PRO A 1 96 ? 72.140 -17.148 -50.138 1.00 59.16 96 PRO A O 1
ATOM 780 N N . GLY A 1 97 ? 72.831 -16.853 -48.023 1.00 59.78 97 GLY A N 1
ATOM 781 C CA . GLY A 1 97 ? 74.067 -17.612 -48.233 1.00 59.78 97 GLY A CA 1
ATOM 782 C C . GLY A 1 97 ? 73.733 -18.959 -48.878 1.00 59.78 97 GLY A C 1
ATOM 783 O O . GLY A 1 97 ? 72.650 -19.489 -48.626 1.00 59.78 97 GLY A O 1
ATOM 784 N N . TRP A 1 98 ? 74.627 -19.518 -49.702 1.00 64.19 98 TRP A N 1
ATOM 785 C CA . TRP A 1 98 ? 74.453 -20.826 -50.369 1.00 64.19 98 TRP A CA 1
ATOM 786 C C . TRP A 1 98 ? 74.395 -22.015 -49.378 1.00 64.19 98 TRP A C 1
ATOM 788 O O . TRP A 1 98 ? 74.732 -23.155 -49.692 1.00 64.19 98 TRP A O 1
ATOM 798 N N . TRP A 1 99 ? 73.956 -21.732 -48.154 1.00 54.72 99 TRP A N 1
ATOM 799 C CA . TRP A 1 99 ? 73.669 -22.618 -47.062 1.00 54.72 99 TRP A CA 1
ATOM 800 C C . TRP A 1 99 ? 72.642 -23.651 -47.510 1.00 54.72 99 TRP A C 1
ATOM 802 O O . TRP A 1 99 ? 71.478 -23.358 -47.782 1.00 54.72 99 TRP A O 1
ATOM 812 N N . ARG A 1 100 ? 73.117 -24.892 -47.569 1.00 59.06 100 ARG A N 1
ATOM 813 C CA . ARG A 1 100 ? 72.360 -26.078 -47.953 1.00 59.06 100 ARG A CA 1
ATOM 814 C C . ARG A 1 100 ? 71.211 -26.307 -46.969 1.00 59.06 100 ARG A C 1
ATOM 816 O O . ARG A 1 100 ? 71.414 -26.848 -45.881 1.00 59.06 100 ARG A O 1
ATOM 823 N N . ALA A 1 101 ? 70.010 -25.863 -47.324 1.00 45.16 101 ALA A N 1
ATOM 824 C CA . ALA A 1 101 ? 68.805 -26.169 -46.571 1.00 45.16 101 ALA A CA 1
ATOM 825 C C . ALA A 1 101 ? 68.447 -27.650 -46.781 1.00 45.16 101 ALA A C 1
ATOM 827 O O . ALA A 1 101 ? 68.183 -28.078 -47.900 1.00 45.16 101 ALA A O 1
ATOM 828 N N . GLY A 1 102 ? 68.447 -28.429 -45.696 1.00 51.22 102 GLY A N 1
ATOM 829 C CA . GLY A 1 102 ? 67.910 -29.792 -45.679 1.00 51.22 102 GLY A CA 1
ATOM 830 C C . GLY A 1 102 ? 68.935 -30.901 -45.921 1.00 51.22 102 GLY A C 1
ATOM 831 O O . GLY A 1 102 ? 68.891 -31.597 -46.931 1.00 51.22 102 GLY A O 1
ATOM 832 N N . ARG A 1 103 ? 69.810 -31.150 -44.941 1.00 51.34 103 ARG A N 1
ATOM 833 C CA . ARG A 1 103 ? 70.481 -32.452 -44.824 1.00 51.34 103 ARG A CA 1
ATOM 834 C C . ARG A 1 103 ? 69.428 -33.505 -44.463 1.00 51.34 103 ARG A C 1
ATOM 836 O O . ARG A 1 103 ? 69.036 -33.589 -43.304 1.00 51.34 103 ARG A O 1
ATOM 843 N N . LYS A 1 104 ? 68.992 -34.333 -45.414 1.00 48.88 104 LYS A N 1
ATOM 844 C CA . LYS A 1 104 ? 68.534 -35.682 -45.056 1.00 48.88 104 LYS A CA 1
ATOM 845 C C . LYS A 1 104 ? 69.795 -36.541 -44.936 1.00 48.88 104 LYS A C 1
ATOM 847 O O . LYS A 1 104 ? 70.504 -36.656 -45.936 1.00 48.88 104 LYS A O 1
ATOM 852 N N . PRO A 1 105 ? 70.135 -37.089 -43.756 1.00 46.19 105 PRO A N 1
ATOM 853 C CA . PRO A 1 105 ? 71.227 -38.045 -43.665 1.00 46.19 105 PRO A CA 1
ATOM 854 C C . PRO A 1 105 ? 70.867 -39.237 -44.554 1.00 46.19 105 PRO A C 1
ATOM 856 O O . PRO A 1 105 ? 69.943 -39.988 -44.253 1.00 46.19 105 PRO A O 1
ATOM 859 N N . ARG A 1 106 ? 71.547 -39.376 -45.694 1.00 51.44 106 ARG A N 1
ATOM 860 C CA . ARG A 1 106 ? 71.532 -40.625 -46.450 1.00 51.44 106 ARG A CA 1
ATOM 861 C C . ARG A 1 106 ? 72.579 -41.523 -45.801 1.00 51.44 106 ARG A C 1
ATOM 863 O O . ARG A 1 106 ? 73.748 -41.131 -45.796 1.00 51.44 106 ARG A O 1
ATOM 870 N N . PRO A 1 107 ? 72.203 -42.680 -45.236 1.00 46.03 107 PRO A N 1
ATOM 871 C CA . PRO A 1 107 ? 73.186 -43.672 -44.844 1.00 46.03 107 PRO A CA 1
ATOM 872 C C . PRO A 1 107 ? 73.887 -44.140 -46.123 1.00 46.03 107 PRO A C 1
ATOM 874 O O . PRO A 1 107 ? 73.322 -44.854 -46.944 1.00 46.03 107 PRO A O 1
ATOM 877 N N . LEU A 1 108 ? 75.102 -43.644 -46.344 1.00 47.38 108 LEU A N 1
ATOM 878 C CA . LEU A 1 108 ? 75.979 -44.102 -47.413 1.00 47.38 108 LEU A CA 1
ATOM 879 C C . LEU A 1 108 ? 76.821 -45.236 -46.844 1.00 47.38 108 LEU A C 1
ATOM 881 O O . LEU A 1 108 ? 77.898 -45.030 -46.294 1.00 47.38 108 LEU A O 1
ATOM 885 N N . GLY A 1 109 ? 76.264 -46.431 -46.956 1.00 47.34 109 GLY A N 1
ATOM 886 C CA . GLY A 1 109 ? 76.904 -47.692 -46.646 1.00 47.34 109 GLY A CA 1
ATOM 887 C C . GLY A 1 109 ? 75.941 -48.800 -47.029 1.00 47.34 109 GLY A C 1
ATOM 888 O O . GLY A 1 109 ? 74.812 -48.824 -46.548 1.00 47.34 109 GLY A O 1
ATOM 889 N N . PHE A 1 110 ? 76.370 -49.705 -47.902 1.00 45.84 110 PHE A N 1
ATOM 890 C CA . PHE A 1 110 ? 75.736 -51.012 -47.953 1.00 45.84 110 PHE A CA 1
ATOM 891 C C . PHE A 1 110 ? 76.123 -51.710 -46.648 1.00 45.84 110 PHE A C 1
ATOM 893 O O . PHE A 1 110 ? 77.275 -52.109 -46.483 1.00 45.84 110 PHE A O 1
ATOM 900 N N . ALA A 1 111 ? 75.198 -51.808 -45.694 1.00 45.84 111 ALA A N 1
ATOM 901 C CA . ALA A 1 111 ? 75.308 -52.871 -44.705 1.00 45.84 111 ALA A CA 1
ATOM 902 C C . ALA A 1 111 ? 75.176 -54.188 -45.492 1.00 45.84 111 ALA A C 1
ATOM 904 O O . ALA A 1 111 ? 74.229 -54.313 -46.274 1.00 45.84 111 ALA A O 1
ATOM 905 N N . PRO A 1 112 ? 76.122 -55.135 -45.388 1.00 42.78 112 PRO A N 1
ATOM 906 C CA . PRO A 1 112 ? 76.007 -56.383 -46.124 1.00 42.78 112 PRO A CA 1
ATOM 907 C C . PRO A 1 112 ? 74.780 -57.139 -45.595 1.00 42.78 112 PRO A C 1
ATOM 909 O O . PRO A 1 112 ? 74.712 -57.439 -44.406 1.00 42.78 112 PRO A O 1
ATOM 912 N N . GLY A 1 113 ? 73.810 -57.416 -46.473 1.00 55.53 113 GLY A N 1
ATOM 913 C CA . GLY A 1 113 ? 72.678 -58.301 -46.173 1.00 55.53 113 GLY A CA 1
ATOM 914 C C . GLY A 1 113 ? 71.327 -57.639 -45.885 1.00 55.53 113 GLY A C 1
ATOM 915 O O . GLY A 1 113 ? 70.612 -58.116 -45.011 1.00 55.53 113 GLY A O 1
ATOM 916 N N . GLN A 1 114 ? 70.939 -56.577 -46.599 1.00 46.28 114 GLN A N 1
ATOM 917 C CA . GLN A 1 114 ? 69.526 -56.178 -46.641 1.00 46.28 114 GLN A CA 1
ATOM 918 C C . GLN A 1 114 ? 68.996 -56.264 -48.066 1.00 46.28 114 GLN A C 1
ATOM 920 O O . GLN A 1 114 ? 69.335 -55.452 -48.929 1.00 46.28 114 GLN A O 1
ATOM 925 N N . ASP A 1 115 ? 68.184 -57.296 -48.277 1.00 43.53 115 ASP A N 1
ATOM 926 C CA . ASP A 1 115 ? 67.410 -57.527 -49.482 1.00 43.53 115 ASP A CA 1
ATOM 927 C C . ASP A 1 115 ? 66.499 -56.334 -49.788 1.00 43.53 115 ASP A C 1
ATOM 929 O O . ASP A 1 115 ? 65.994 -55.633 -48.907 1.00 43.53 115 ASP A O 1
ATOM 933 N N . HIS A 1 116 ? 66.309 -56.104 -51.080 1.00 46.38 116 HIS A N 1
ATOM 934 C CA . HIS A 1 116 ? 65.496 -55.037 -51.636 1.00 46.38 116 HIS A CA 1
ATOM 935 C C . HIS A 1 116 ? 64.046 -55.118 -51.126 1.00 46.38 116 HIS A C 1
ATOM 937 O O . HIS A 1 116 ? 63.259 -55.924 -51.616 1.00 46.38 116 HIS A O 1
ATOM 943 N N . LEU A 1 117 ? 63.658 -54.251 -50.185 1.00 53.19 117 LEU A N 1
ATOM 944 C CA . LEU A 1 117 ? 62.241 -53.976 -49.951 1.00 53.19 117 LEU A CA 1
ATOM 945 C C . LEU A 1 117 ? 61.721 -53.053 -51.074 1.00 53.19 117 LEU A C 1
ATOM 947 O O . LEU A 1 117 ? 62.370 -52.041 -51.367 1.00 53.19 117 LEU A O 1
ATOM 951 N N . PRO A 1 118 ? 60.574 -53.362 -51.708 1.00 52.09 118 PRO A N 1
ATOM 952 C CA . PRO A 1 118 ? 59.946 -52.472 -52.683 1.00 52.09 118 PRO A CA 1
ATOM 953 C C . PRO A 1 118 ? 59.532 -51.137 -52.032 1.00 52.09 118 PRO A C 1
ATOM 955 O O . PRO A 1 118 ? 59.465 -51.043 -50.803 1.00 52.09 118 PRO A O 1
ATOM 958 N N . PRO A 1 119 ? 59.278 -50.079 -52.828 1.00 48.28 119 PRO A N 1
ATOM 959 C CA . PRO A 1 119 ? 59.056 -48.738 -52.305 1.00 48.28 119 PRO A CA 1
ATOM 960 C C . PRO A 1 119 ? 57.854 -48.745 -51.363 1.00 48.28 119 PRO A C 1
ATOM 962 O O . PRO A 1 119 ? 56.748 -49.082 -51.778 1.00 48.28 119 PRO A O 1
ATOM 965 N N . ALA A 1 120 ? 58.081 -48.379 -50.101 1.00 48.69 120 ALA A N 1
ATOM 966 C CA . ALA A 1 120 ? 57.018 -48.231 -49.123 1.00 48.69 120 ALA A CA 1
ATOM 967 C C . ALA A 1 120 ? 55.965 -47.248 -49.653 1.00 48.69 120 ALA A C 1
ATOM 969 O O . ALA A 1 120 ? 56.270 -46.085 -49.943 1.00 48.69 120 ALA A O 1
ATOM 970 N N . GLU A 1 121 ? 54.729 -47.733 -49.771 1.00 48.16 121 GLU A N 1
ATOM 971 C CA . GLU A 1 121 ? 53.546 -46.894 -49.880 1.00 48.16 121 GLU A CA 1
ATOM 972 C C . GLU A 1 121 ? 53.557 -45.838 -48.771 1.00 48.16 121 GLU A C 1
ATOM 974 O O . GLU A 1 121 ? 54.062 -46.032 -47.663 1.00 48.16 121 GLU A O 1
ATOM 979 N N . SER A 1 122 ? 53.038 -44.670 -49.122 1.00 50.53 122 SER A N 1
ATOM 980 C CA . SER A 1 122 ? 53.100 -43.465 -48.307 1.00 50.53 122 SER A CA 1
ATOM 981 C C . SER A 1 122 ? 52.495 -43.707 -46.922 1.00 50.53 122 SER A C 1
ATOM 983 O O . SER A 1 122 ? 51.321 -44.047 -46.803 1.00 50.53 122 SER A O 1
ATOM 985 N N . ALA A 1 123 ? 53.298 -43.504 -45.875 1.00 48.03 123 ALA A N 1
ATOM 986 C CA . ALA A 1 123 ? 52.853 -43.596 -44.491 1.00 48.03 123 ALA A CA 1
ATOM 987 C C . ALA A 1 123 ? 51.625 -42.688 -44.232 1.00 48.03 123 ALA A C 1
ATOM 989 O O . ALA A 1 123 ? 51.585 -41.554 -44.731 1.00 48.03 123 ALA A O 1
ATOM 990 N N . PRO A 1 124 ? 50.638 -43.137 -43.435 1.00 49.91 124 PRO A N 1
ATOM 991 C CA . PRO A 1 124 ? 49.496 -42.313 -43.065 1.00 49.91 124 PRO A CA 1
ATOM 992 C C . PRO A 1 124 ? 49.973 -41.090 -42.269 1.00 49.91 124 PRO A C 1
ATOM 994 O O . PRO A 1 124 ? 50.796 -41.192 -41.358 1.00 49.91 124 PRO A O 1
ATOM 997 N N . HIS A 1 125 ? 49.465 -39.911 -42.634 1.00 50.88 125 HIS A N 1
ATOM 998 C CA . HIS A 1 125 ? 49.750 -38.665 -41.924 1.00 50.88 125 HIS A CA 1
ATOM 999 C C . HIS A 1 125 ? 49.297 -38.782 -40.451 1.00 50.88 125 HIS A C 1
ATOM 1001 O O . HIS A 1 125 ? 48.223 -39.330 -40.192 1.00 50.88 125 HIS A O 1
ATOM 1007 N N . PRO A 1 126 ? 50.060 -38.266 -39.467 1.00 48.88 126 PRO A N 1
ATOM 1008 C CA . PRO A 1 126 ? 49.716 -38.386 -38.051 1.00 48.88 126 PRO A CA 1
ATOM 1009 C C . PRO A 1 126 ? 48.461 -37.559 -37.709 1.00 48.88 126 PRO A C 1
ATOM 1011 O O . PRO A 1 126 ? 48.530 -36.361 -37.437 1.00 48.88 126 PRO A O 1
ATOM 1014 N N . ALA A 1 127 ? 47.298 -38.214 -37.688 1.00 54.84 127 ALA A N 1
ATOM 1015 C CA . ALA A 1 127 ? 45.990 -37.612 -37.404 1.00 54.84 127 ALA A CA 1
ATOM 1016 C C . ALA A 1 127 ? 45.798 -37.149 -35.938 1.00 54.84 127 ALA A C 1
ATOM 1018 O O . ALA A 1 127 ? 44.861 -36.409 -35.640 1.00 54.84 127 ALA A O 1
ATOM 1019 N N . GLY A 1 128 ? 46.690 -37.526 -35.012 1.00 57.53 128 GLY A N 1
ATOM 1020 C CA . GLY A 1 128 ? 46.521 -37.259 -33.574 1.00 57.53 128 GLY A CA 1
ATOM 1021 C C . GLY A 1 128 ? 46.701 -35.795 -33.151 1.00 57.53 128 GLY A C 1
ATOM 1022 O O . GLY A 1 128 ? 45.994 -35.311 -32.270 1.00 57.53 128 GLY A O 1
ATOM 1023 N N . ILE A 1 129 ? 47.600 -35.045 -33.798 1.00 60.09 129 ILE A N 1
ATOM 1024 C CA . ILE A 1 129 ? 47.876 -33.646 -33.413 1.00 60.09 129 ILE A CA 1
ATOM 1025 C C . ILE A 1 129 ? 46.769 -32.711 -33.922 1.00 60.09 129 ILE A C 1
ATOM 1027 O O . ILE A 1 129 ? 46.431 -31.730 -33.261 1.00 60.09 129 ILE A O 1
ATOM 1031 N N . HIS A 1 130 ? 46.169 -33.018 -35.075 1.00 63.03 130 HIS A N 1
ATOM 1032 C CA . HIS A 1 130 ? 45.077 -32.224 -35.640 1.00 63.03 130 HIS A CA 1
ATOM 1033 C C . HIS A 1 130 ? 43.767 -32.408 -34.863 1.00 63.03 130 HIS A C 1
ATOM 1035 O O . HIS A 1 130 ? 43.067 -31.423 -34.647 1.00 63.03 130 HIS A O 1
ATOM 1041 N N . ALA A 1 131 ? 43.482 -33.618 -34.366 1.00 69.88 131 ALA A N 1
ATOM 1042 C CA . ALA A 1 131 ? 42.325 -33.880 -33.508 1.00 69.88 131 ALA A CA 1
ATOM 1043 C C . ALA A 1 131 ? 42.429 -33.161 -32.148 1.00 69.88 131 ALA A C 1
ATOM 1045 O O . ALA A 1 131 ? 41.483 -32.497 -31.728 1.00 69.88 131 ALA A O 1
ATOM 1046 N N . LEU A 1 132 ? 43.601 -33.204 -31.498 1.00 77.50 132 LEU A N 1
ATOM 1047 C CA . LEU A 1 132 ? 43.833 -32.479 -30.242 1.00 77.50 132 LEU A CA 1
ATOM 1048 C C . LEU A 1 132 ? 43.764 -30.954 -30.440 1.00 77.50 132 LEU A C 1
ATOM 1050 O O . LEU A 1 132 ? 43.170 -30.250 -29.628 1.00 77.50 132 LEU A O 1
ATOM 1054 N N . ARG A 1 133 ? 44.316 -30.433 -31.547 1.00 78.50 133 ARG A N 1
ATOM 1055 C CA . ARG A 1 133 ? 44.198 -29.009 -31.911 1.00 78.50 133 ARG A CA 1
ATOM 1056 C C . ARG A 1 133 ? 42.752 -28.595 -32.181 1.00 78.50 133 ARG A C 1
ATOM 1058 O O . ARG A 1 133 ? 42.358 -27.520 -31.745 1.00 78.50 133 ARG A O 1
ATOM 1065 N N . ALA A 1 134 ? 41.967 -29.430 -32.860 1.00 81.69 134 ALA A N 1
ATOM 1066 C CA . ALA A 1 134 ? 40.551 -29.164 -33.105 1.00 81.69 134 ALA A CA 1
ATOM 1067 C C . ALA A 1 134 ? 39.748 -29.116 -31.795 1.00 81.69 134 ALA A C 1
ATOM 1069 O O . ALA A 1 134 ? 38.936 -28.213 -31.619 1.00 81.69 134 ALA A O 1
ATOM 1070 N N . LEU A 1 135 ? 40.032 -30.016 -30.845 1.00 85.31 135 LEU A N 1
ATOM 1071 C CA . LEU A 1 135 ? 39.412 -30.005 -29.518 1.00 85.31 135 LEU A CA 1
ATOM 1072 C C . LEU A 1 135 ? 39.777 -28.742 -28.719 1.00 85.31 135 LEU A C 1
ATOM 1074 O O . LEU A 1 135 ? 38.894 -28.115 -28.142 1.00 85.31 135 LEU A O 1
ATOM 1078 N N . ILE A 1 136 ? 41.053 -28.334 -28.725 1.00 87.75 136 ILE A N 1
ATOM 1079 C CA . ILE A 1 136 ? 41.511 -27.101 -28.058 1.00 87.75 136 ILE A CA 1
ATOM 1080 C C . ILE A 1 136 ? 40.835 -25.868 -28.670 1.00 87.75 136 ILE A C 1
ATOM 1082 O O . ILE A 1 136 ? 40.381 -24.995 -27.935 1.00 87.75 136 ILE A O 1
ATOM 1086 N N . LEU A 1 137 ? 40.733 -25.796 -30.000 1.00 89.50 137 LEU A N 1
ATOM 1087 C CA . LEU A 1 137 ? 40.060 -24.689 -30.685 1.00 89.50 137 LEU A CA 1
ATOM 1088 C C . LEU A 1 137 ? 38.559 -24.656 -30.396 1.00 89.50 137 LEU A C 1
ATOM 1090 O O . LEU A 1 137 ? 38.013 -23.576 -30.199 1.00 89.50 137 LEU A O 1
ATOM 1094 N N . LEU A 1 138 ? 37.900 -25.814 -30.328 1.00 91.31 138 LEU A N 1
ATOM 1095 C CA . LEU A 1 138 ? 36.483 -25.902 -29.979 1.00 91.31 138 LEU A CA 1
ATOM 1096 C C . LEU A 1 138 ? 36.252 -25.445 -28.534 1.00 91.31 138 LEU A C 1
ATOM 1098 O O . LEU A 1 138 ? 35.364 -24.638 -28.285 1.00 91.31 138 LEU A O 1
ATOM 1102 N N . LEU A 1 139 ? 37.092 -25.883 -27.595 1.00 91.94 139 LEU A N 1
ATOM 1103 C CA . LEU A 1 139 ? 36.998 -25.491 -26.188 1.00 91.94 139 LEU A CA 1
ATOM 1104 C C . LEU A 1 139 ? 37.301 -23.996 -25.994 1.00 91.94 139 LEU A C 1
ATOM 1106 O O . LEU A 1 139 ? 36.602 -23.325 -25.240 1.00 91.94 139 LEU A O 1
ATOM 1110 N N . ALA A 1 140 ? 38.266 -23.444 -26.738 1.00 92.25 140 ALA A N 1
ATOM 1111 C CA . ALA A 1 140 ? 38.529 -22.007 -26.780 1.00 92.25 140 ALA A CA 1
ATOM 1112 C C . ALA A 1 140 ? 37.359 -21.220 -27.394 1.00 92.25 140 ALA A C 1
ATOM 1114 O O . ALA A 1 140 ? 36.979 -20.183 -26.858 1.00 92.25 140 ALA A O 1
ATOM 1115 N N . ALA A 1 141 ? 36.752 -21.716 -28.475 1.00 92.50 141 ALA A N 1
ATOM 1116 C CA . ALA A 1 141 ? 35.580 -21.097 -29.088 1.00 92.50 141 ALA A CA 1
ATOM 1117 C C . ALA A 1 141 ? 34.380 -21.096 -28.133 1.00 92.50 141 ALA A C 1
ATOM 1119 O O . ALA A 1 141 ? 33.732 -20.064 -27.993 1.00 92.50 141 ALA A O 1
ATOM 1120 N N . VAL A 1 142 ? 34.129 -22.206 -27.428 1.00 93.00 142 VAL A N 1
ATOM 1121 C CA . VAL A 1 142 ? 33.097 -22.290 -26.384 1.00 93.00 142 VAL A CA 1
ATOM 1122 C C . VAL A 1 142 ? 33.399 -21.305 -25.263 1.00 93.00 142 VAL A C 1
ATOM 1124 O O . VAL A 1 142 ? 32.513 -20.534 -24.919 1.00 93.00 142 VAL A O 1
ATOM 1127 N N . LEU A 1 143 ? 34.641 -21.251 -24.763 1.00 93.12 143 LEU A N 1
ATOM 1128 C CA . LEU A 1 143 ? 35.051 -20.313 -23.714 1.00 93.12 143 LEU A CA 1
ATOM 1129 C C . LEU A 1 143 ? 34.799 -18.856 -24.133 1.00 93.12 143 LEU A C 1
ATOM 1131 O O . LEU A 1 143 ? 34.216 -18.094 -23.361 1.00 93.12 143 LEU A O 1
ATOM 1135 N N . ILE A 1 144 ? 35.177 -18.491 -25.363 1.00 91.38 144 ILE A N 1
ATOM 1136 C CA . ILE A 1 144 ? 34.926 -17.167 -25.950 1.00 91.38 144 ILE A CA 1
ATOM 1137 C C . ILE A 1 144 ? 33.421 -16.901 -26.050 1.00 91.38 144 ILE A C 1
ATOM 1139 O O . ILE A 1 144 ? 32.983 -15.816 -25.682 1.00 91.38 144 ILE A O 1
ATOM 1143 N N . LEU A 1 145 ? 32.621 -17.876 -26.487 1.00 89.56 145 LEU A N 1
ATOM 1144 C CA . LEU A 1 145 ? 31.164 -17.746 -26.585 1.00 89.56 145 LEU A CA 1
ATOM 1145 C C . LEU A 1 145 ? 30.508 -17.569 -25.212 1.00 89.56 145 LEU A C 1
ATOM 1147 O O . LEU A 1 145 ? 29.660 -16.695 -25.061 1.00 89.56 145 LEU A O 1
ATOM 1151 N N . THR A 1 146 ? 30.927 -18.326 -24.194 1.00 87.50 146 THR A N 1
ATOM 1152 C CA . THR A 1 146 ? 30.468 -18.124 -22.810 1.00 87.50 146 THR A CA 1
ATOM 1153 C C . THR A 1 146 ? 30.923 -16.789 -22.246 1.00 87.50 146 THR A C 1
ATOM 1155 O O . THR A 1 146 ? 30.126 -16.116 -21.605 1.00 87.50 146 THR A O 1
ATOM 1158 N N . GLY A 1 147 ? 32.162 -16.362 -22.504 1.00 86.12 147 GLY A N 1
ATOM 1159 C CA . GLY A 1 147 ? 32.644 -15.047 -22.084 1.00 86.12 147 GLY A CA 1
ATOM 1160 C C . GLY A 1 147 ? 31.853 -13.916 -22.745 1.00 86.12 147 GLY A C 1
ATOM 1161 O O . GLY A 1 147 ? 31.459 -12.960 -22.076 1.00 86.12 147 GLY A O 1
ATOM 1162 N N . LEU A 1 148 ? 31.545 -14.052 -24.037 1.00 83.88 148 LEU A N 1
ATOM 1163 C CA . LEU A 1 148 ? 30.722 -13.107 -24.787 1.00 83.88 148 LEU A CA 1
ATOM 1164 C C . LEU A 1 148 ? 29.268 -13.091 -24.289 1.00 83.88 148 LEU A C 1
ATOM 1166 O O . LEU A 1 148 ? 28.687 -12.025 -24.126 1.00 83.88 148 LEU A O 1
ATOM 1170 N N . ALA A 1 149 ? 28.687 -14.251 -23.984 1.00 77.31 149 ALA A N 1
ATOM 1171 C CA . ALA A 1 149 ? 27.349 -14.341 -23.403 1.00 77.31 149 ALA A CA 1
ATOM 1172 C C . ALA A 1 149 ? 27.293 -13.742 -21.985 1.00 77.31 149 ALA A C 1
ATOM 1174 O O . ALA A 1 149 ? 26.354 -13.016 -21.658 1.00 77.31 149 ALA A O 1
ATOM 1175 N N . LEU A 1 150 ? 28.314 -13.988 -21.157 1.00 75.06 150 LEU A N 1
ATOM 1176 C CA . LEU A 1 150 ? 28.407 -13.452 -19.797 1.00 75.06 150 LEU A CA 1
ATOM 1177 C C . LEU A 1 150 ? 28.549 -11.921 -19.813 1.00 75.06 150 LEU A C 1
ATOM 1179 O O . LEU A 1 150 ? 27.862 -11.220 -19.073 1.00 75.06 150 LEU A O 1
ATOM 1183 N N . THR A 1 151 ? 29.388 -11.393 -20.709 1.00 72.56 151 THR A N 1
ATOM 1184 C CA . THR A 1 151 ? 29.530 -9.942 -20.927 1.00 72.56 151 THR A CA 1
ATOM 1185 C C . THR A 1 151 ? 28.270 -9.314 -21.526 1.00 72.56 151 THR A C 1
ATOM 1187 O O . THR A 1 151 ? 27.883 -8.225 -21.105 1.00 72.56 151 THR A O 1
ATOM 1190 N N . ALA A 1 152 ? 27.572 -10.004 -22.431 1.00 69.25 152 ALA A N 1
ATOM 1191 C CA . ALA A 1 152 ? 26.293 -9.548 -22.974 1.00 69.25 152 ALA A CA 1
ATOM 1192 C C . ALA A 1 152 ? 25.185 -9.485 -21.909 1.00 69.25 152 ALA A C 1
ATOM 1194 O O . ALA A 1 152 ? 24.376 -8.560 -21.935 1.00 69.25 152 ALA A O 1
ATOM 1195 N N . GLY A 1 153 ? 25.173 -10.405 -20.936 1.00 66.75 153 GLY A N 1
ATOM 1196 C CA . GLY A 1 153 ? 24.249 -10.357 -19.797 1.00 66.75 153 GLY A CA 1
ATOM 1197 C C . GLY A 1 153 ? 24.429 -9.105 -18.929 1.00 66.75 153 GLY A C 1
ATOM 1198 O O . GLY A 1 153 ? 23.446 -8.505 -18.499 1.00 66.75 153 GLY A O 1
ATOM 1199 N N . VAL A 1 154 ? 25.675 -8.653 -18.745 1.00 69.31 154 VAL A N 1
ATOM 1200 C CA . VAL A 1 154 ? 26.008 -7.391 -18.051 1.00 69.31 154 VAL A CA 1
ATOM 1201 C C . VAL A 1 154 ? 25.657 -6.159 -18.900 1.00 69.31 154 VAL A C 1
ATOM 1203 O O . VAL A 1 154 ? 25.468 -5.068 -18.369 1.00 69.31 154 VAL A O 1
ATOM 1206 N N . ALA A 1 155 ? 25.517 -6.317 -20.216 1.00 71.75 155 ALA A N 1
ATOM 1207 C CA . ALA A 1 155 ? 25.206 -5.240 -21.150 1.00 71.75 155 ALA A CA 1
ATOM 1208 C C . ALA A 1 155 ? 23.698 -5.004 -21.359 1.00 71.75 155 ALA A C 1
ATOM 1210 O O . ALA A 1 155 ? 23.317 -4.263 -22.262 1.00 71.75 155 ALA A O 1
ATOM 1211 N N . ILE A 1 156 ? 22.808 -5.603 -20.567 1.00 80.62 156 ILE A N 1
ATOM 1212 C CA . ILE A 1 156 ? 21.369 -5.368 -20.743 1.00 80.62 156 ILE A CA 1
ATOM 1213 C C . ILE A 1 156 ? 20.967 -4.076 -20.013 1.00 80.62 156 ILE A C 1
ATOM 1215 O O . ILE A 1 156 ? 21.132 -3.995 -18.792 1.00 80.62 156 ILE A O 1
ATOM 1219 N N . PRO A 1 157 ? 20.417 -3.068 -20.716 1.00 84.50 157 PRO A N 1
ATOM 1220 C CA . PRO A 1 157 ? 20.013 -1.819 -20.093 1.00 84.50 157 PRO A CA 1
ATOM 1221 C C . PRO A 1 157 ? 18.800 -2.038 -19.186 1.00 84.50 157 PRO A C 1
ATOM 1223 O O . PRO A 1 157 ? 17.797 -2.624 -19.591 1.00 84.50 157 PRO A O 1
ATOM 1226 N N . THR A 1 158 ? 18.901 -1.539 -17.964 1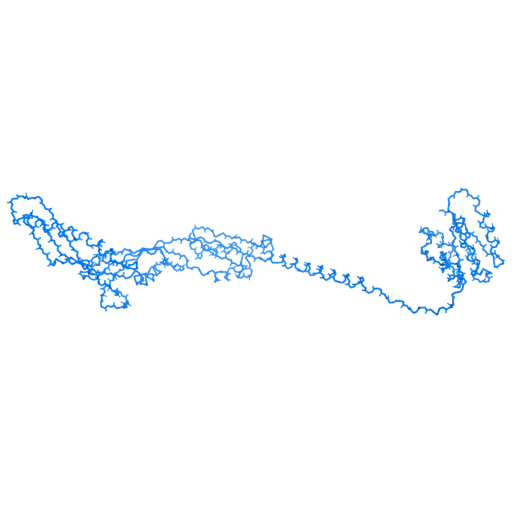.00 87.81 158 THR A N 1
ATOM 1227 C CA . THR A 1 158 ? 17.902 -1.576 -16.902 1.00 87.81 158 THR A CA 1
ATOM 1228 C C . THR A 1 158 ? 17.788 -0.168 -16.323 1.00 87.81 158 THR A C 1
ATOM 1230 O O . THR A 1 158 ? 18.797 0.513 -16.141 1.00 87.81 158 THR A O 1
ATOM 1233 N N . ALA A 1 159 ? 16.572 0.290 -16.056 1.00 90.50 159 ALA A N 1
ATOM 1234 C CA . ALA A 1 159 ? 16.316 1.577 -15.429 1.00 90.50 159 ALA A CA 1
ATOM 1235 C C . ALA A 1 159 ? 15.535 1.372 -14.136 1.00 90.50 159 ALA A C 1
ATOM 1237 O O . ALA A 1 159 ? 14.533 0.662 -14.130 1.00 90.50 159 ALA A O 1
ATOM 1238 N N . THR A 1 160 ? 15.978 2.015 -13.063 1.00 89.44 160 THR A N 1
ATOM 1239 C CA . THR A 1 160 ? 15.269 2.058 -11.788 1.00 89.44 160 THR A CA 1
ATOM 1240 C C . THR A 1 160 ? 14.762 3.473 -11.571 1.00 89.44 160 THR A C 1
ATOM 1242 O O . THR A 1 160 ? 15.533 4.435 -11.571 1.00 89.44 160 THR A O 1
ATOM 1245 N N . LEU A 1 161 ? 13.453 3.597 -11.406 1.00 88.94 161 LEU A N 1
ATOM 1246 C CA . LEU A 1 161 ? 12.757 4.849 -11.188 1.00 88.94 161 LEU A CA 1
ATOM 1247 C C . LEU A 1 161 ? 12.223 4.864 -9.759 1.00 88.94 161 LEU A C 1
ATOM 1249 O O . LEU A 1 161 ? 11.348 4.074 -9.413 1.00 88.94 161 LEU A O 1
ATOM 1253 N N . ARG A 1 162 ? 12.746 5.769 -8.936 1.00 90.00 162 ARG A N 1
ATOM 1254 C CA . ARG A 1 162 ? 12.305 5.957 -7.553 1.00 90.00 162 ARG A CA 1
ATOM 1255 C C . ARG A 1 162 ? 11.367 7.143 -7.471 1.00 90.00 162 ARG A C 1
ATOM 1257 O O . ARG A 1 162 ? 11.753 8.264 -7.806 1.00 90.00 162 ARG A O 1
ATOM 1264 N N . ILE A 1 163 ? 10.149 6.887 -7.017 1.00 88.31 163 ILE A N 1
ATOM 1265 C CA . ILE A 1 163 ? 9.080 7.875 -6.912 1.00 88.31 163 ILE A CA 1
ATOM 1266 C C . ILE A 1 163 ? 8.709 8.009 -5.439 1.00 88.31 163 ILE A C 1
ATOM 1268 O O . ILE A 1 163 ? 8.339 7.020 -4.817 1.00 88.31 163 ILE A O 1
ATOM 1272 N N . ARG A 1 164 ? 8.777 9.222 -4.885 1.00 86.56 164 ARG A N 1
ATOM 1273 C CA . ARG A 1 164 ? 8.218 9.529 -3.560 1.00 86.56 164 ARG A CA 1
ATOM 1274 C C . ARG A 1 164 ? 6.874 10.213 -3.734 1.00 86.56 164 ARG A C 1
ATOM 1276 O O . ARG A 1 164 ? 6.814 11.376 -4.139 1.00 86.56 164 ARG A O 1
ATOM 1283 N N . SER A 1 165 ? 5.799 9.476 -3.478 1.00 83.62 165 SER A N 1
ATOM 1284 C CA . SER A 1 165 ? 4.445 10.026 -3.547 1.00 83.62 165 SER A CA 1
ATOM 1285 C C . SER A 1 165 ? 4.197 10.946 -2.360 1.00 83.62 165 SER A C 1
ATOM 1287 O O . SER A 1 165 ? 4.571 10.631 -1.237 1.00 83.62 165 SER A O 1
ATOM 1289 N N . ARG A 1 166 ? 3.490 12.057 -2.570 1.00 86.06 166 ARG A N 1
ATOM 1290 C CA . ARG A 1 166 ? 2.966 12.840 -1.451 1.00 86.06 166 ARG A CA 1
ATOM 1291 C C . ARG A 1 166 ? 1.864 12.050 -0.748 1.00 86.06 166 ARG A C 1
ATOM 1293 O O . ARG A 1 166 ? 0.985 11.520 -1.424 1.00 86.06 166 ARG A O 1
ATOM 1300 N N . GLN A 1 167 ? 1.906 11.982 0.579 1.00 88.56 167 GLN A N 1
ATOM 1301 C CA . GLN A 1 167 ? 0.827 11.413 1.389 1.00 88.56 167 GLN A CA 1
ATOM 1302 C C . GLN A 1 167 ? -0.216 12.493 1.693 1.00 88.56 167 GLN A C 1
ATOM 1304 O O . GLN A 1 167 ? 0.142 13.625 2.032 1.00 88.56 167 GLN A O 1
ATOM 1309 N N . LEU A 1 168 ? -1.498 12.153 1.559 1.00 87.88 168 LEU A N 1
ATOM 1310 C CA . LEU A 1 168 ? -2.609 13.068 1.828 1.00 87.88 168 LEU A CA 1
ATOM 1311 C C . LEU A 1 168 ? -3.416 12.552 3.024 1.00 87.88 168 LEU A C 1
ATOM 1313 O O . LEU A 1 168 ? -4.003 11.477 2.912 1.00 87.88 168 LEU A O 1
ATOM 1317 N N . PRO A 1 169 ? -3.460 13.262 4.165 1.00 91.19 169 PRO A N 1
ATOM 1318 C CA . PRO A 1 169 ? -4.329 12.857 5.261 1.00 91.19 169 PRO A CA 1
ATOM 1319 C C . PRO A 1 169 ? -5.792 12.987 4.826 1.00 91.19 169 PRO A C 1
ATOM 1321 O O . PRO A 1 169 ? -6.181 13.994 4.232 1.00 91.19 169 PRO A O 1
ATOM 1324 N N . VAL A 1 170 ? -6.600 11.972 5.123 1.00 93.12 170 VAL A N 1
ATOM 1325 C CA . VAL A 1 170 ? -8.036 11.966 4.839 1.00 93.12 170 VAL A CA 1
ATOM 1326 C C . VAL A 1 170 ? -8.803 11.479 6.060 1.00 93.12 170 VAL A C 1
ATOM 1328 O O . VAL A 1 170 ? -8.374 10.569 6.773 1.00 93.12 170 VAL A O 1
ATOM 1331 N N . GLN A 1 171 ? -9.946 12.112 6.295 1.00 93.31 171 GLN A N 1
ATOM 1332 C CA . GLN A 1 171 ? -10.855 11.791 7.379 1.00 93.31 171 GLN A CA 1
ATOM 1333 C C . GLN A 1 171 ? -12.268 11.697 6.824 1.00 93.31 171 GLN A C 1
ATOM 1335 O O . GLN A 1 171 ? -12.704 12.567 6.070 1.00 93.31 171 GLN A O 1
ATOM 1340 N N . VAL A 1 172 ? -12.984 10.651 7.220 1.00 92.69 172 VAL A N 1
ATOM 1341 C CA . VAL A 1 172 ? -14.406 10.481 6.923 1.00 92.69 172 VAL A CA 1
ATOM 1342 C C . VAL A 1 172 ? -15.121 10.147 8.219 1.00 92.69 172 VAL A C 1
ATOM 1344 O O . VAL A 1 172 ? -14.655 9.334 9.015 1.00 92.69 172 VAL A O 1
ATOM 1347 N N . ILE A 1 173 ? -16.262 10.793 8.414 1.00 91.50 173 ILE A N 1
ATOM 1348 C CA . ILE A 1 173 ? -17.175 10.527 9.515 1.00 91.50 173 ILE A CA 1
ATOM 1349 C C . ILE A 1 173 ? -18.393 9.849 8.903 1.00 91.50 173 ILE A C 1
ATOM 1351 O O . ILE A 1 173 ? -18.935 10.329 7.904 1.00 91.50 173 ILE A O 1
ATOM 1355 N N . THR A 1 174 ? -18.809 8.710 9.444 1.00 88.19 174 THR A N 1
ATOM 1356 C CA . THR A 1 174 ? -20.086 8.112 9.057 1.00 88.19 174 THR A CA 1
ATOM 1357 C C . THR A 1 174 ? -20.794 7.488 10.241 1.00 88.19 174 THR A C 1
ATOM 1359 O O . THR A 1 174 ? -20.158 6.916 11.121 1.00 88.19 174 THR A O 1
ATOM 1362 N N . ASP A 1 175 ? -22.113 7.593 10.227 1.00 89.00 175 ASP A N 1
ATOM 1363 C CA . ASP A 1 175 ? -22.991 6.956 11.190 1.00 89.00 175 ASP A CA 1
ATOM 1364 C C . ASP A 1 175 ? -23.293 5.513 10.741 1.00 89.00 175 ASP A C 1
ATOM 1366 O O . ASP A 1 175 ? -23.426 5.228 9.544 1.00 89.00 175 ASP A O 1
ATOM 1370 N N . PHE A 1 176 ? -23.334 4.603 11.708 1.00 87.75 176 PHE A N 1
ATOM 1371 C CA . PHE A 1 176 ? -23.630 3.186 11.535 1.00 87.75 176 PHE A CA 1
ATOM 1372 C C . PHE A 1 176 ? -24.569 2.713 12.644 1.00 87.75 176 PHE A C 1
ATOM 1374 O O . PHE A 1 176 ? -24.592 3.287 13.734 1.00 87.75 176 PHE A O 1
ATOM 1381 N N . THR A 1 177 ? -25.285 1.624 12.380 1.00 86.69 177 THR A N 1
ATOM 1382 C CA . THR A 1 177 ? -26.163 0.972 13.357 1.00 86.69 177 THR A CA 1
ATOM 1383 C C . THR A 1 177 ? -25.638 -0.428 13.657 1.00 86.69 177 THR A C 1
ATOM 1385 O O . THR A 1 177 ? -25.322 -1.187 12.741 1.00 86.69 177 THR A O 1
ATOM 1388 N N . ALA A 1 178 ? -25.533 -0.786 14.934 1.00 86.19 178 ALA A N 1
ATOM 1389 C CA . ALA A 1 178 ? -25.169 -2.131 15.375 1.00 86.19 178 ALA A CA 1
ATOM 1390 C C . ALA A 1 178 ? -26.422 -2.978 15.608 1.00 86.19 178 ALA A C 1
ATOM 1392 O O . ALA A 1 178 ? -27.304 -2.590 16.373 1.00 86.19 178 ALA A O 1
ATOM 1393 N N . ASP A 1 179 ? -26.489 -4.158 15.002 1.00 86.12 179 ASP A N 1
ATOM 1394 C CA . ASP A 1 179 ? -27.597 -5.086 15.218 1.00 86.12 179 ASP A CA 1
ATOM 1395 C C . ASP A 1 179 ? -27.071 -6.482 15.582 1.00 86.12 179 ASP A C 1
ATOM 1397 O O . ASP A 1 179 ? -26.368 -7.102 14.776 1.00 86.12 179 ASP A O 1
ATOM 1401 N N . PRO A 1 180 ? -27.396 -7.002 16.781 1.00 84.00 180 PRO A N 1
ATOM 1402 C CA . PRO A 1 180 ? -26.991 -8.341 17.180 1.00 84.00 180 PRO A CA 1
ATOM 1403 C C . PRO A 1 180 ? -27.766 -9.472 16.494 1.00 84.00 180 PRO A C 1
ATOM 1405 O O . PRO A 1 180 ? -27.347 -10.625 16.571 1.00 84.00 180 PRO A O 1
ATOM 1408 N N . ALA A 1 181 ? -28.879 -9.179 15.815 1.00 84.75 181 ALA A N 1
ATOM 1409 C CA . ALA A 1 181 ? -29.631 -10.178 15.059 1.00 84.75 181 ALA A CA 1
ATOM 1410 C C . ALA A 1 181 ? -29.026 -10.465 13.673 1.00 84.75 181 ALA A C 1
ATOM 1412 O O . ALA A 1 181 ? -29.358 -11.475 13.047 1.00 84.75 181 ALA A O 1
ATOM 1413 N N . LEU A 1 182 ? -28.150 -9.586 13.178 1.00 83.25 182 LEU A N 1
ATOM 1414 C CA . LEU A 1 182 ? -27.524 -9.711 11.866 1.00 83.25 182 LEU A CA 1
ATOM 1415 C C . LEU A 1 182 ? -26.231 -10.530 11.942 1.00 83.25 182 LEU A C 1
ATOM 1417 O O . LEU A 1 182 ? -25.401 -10.347 12.825 1.00 83.25 182 LEU A O 1
ATOM 1421 N N . THR A 1 183 ? -26.044 -11.431 10.975 1.00 79.88 183 THR A N 1
ATOM 1422 C CA . THR A 1 183 ? -24.795 -12.202 10.796 1.00 79.88 183 THR A CA 1
ATOM 1423 C C . THR A 1 183 ? -23.901 -11.601 9.708 1.00 79.88 183 THR A C 1
ATOM 1425 O O . THR A 1 183 ? -22.682 -11.760 9.739 1.00 79.88 183 THR A O 1
ATOM 1428 N N . GLU A 1 184 ? -24.501 -10.885 8.757 1.00 79.75 184 GLU A N 1
ATOM 1429 C CA . GLU A 1 184 ? -23.812 -10.250 7.638 1.00 79.75 184 GLU A CA 1
ATOM 1430 C C . GLU A 1 184 ? -24.093 -8.749 7.607 1.00 79.75 184 GLU A C 1
ATOM 1432 O O . GLU A 1 184 ? -25.160 -8.279 8.004 1.00 79.75 184 GLU A O 1
ATOM 1437 N N . THR A 1 185 ? -23.116 -7.998 7.112 1.00 80.69 185 THR A N 1
ATOM 1438 C CA . THR A 1 185 ? -23.191 -6.545 6.971 1.00 80.69 185 THR A CA 1
ATOM 1439 C C . THR A 1 185 ? -24.140 -6.158 5.841 1.00 80.69 185 THR A C 1
ATOM 1441 O O . THR A 1 185 ? -23.950 -6.565 4.694 1.00 80.69 185 THR A O 1
ATOM 1444 N N . VAL A 1 186 ? -25.119 -5.299 6.137 1.00 82.19 186 VAL A N 1
ATOM 1445 C CA . VAL A 1 186 ? -26.084 -4.799 5.150 1.00 82.19 186 VAL A CA 1
ATOM 1446 C C . VAL A 1 186 ? -26.081 -3.274 5.162 1.00 82.19 186 VAL A C 1
ATOM 1448 O O . VAL A 1 186 ? -26.583 -2.632 6.081 1.00 82.19 186 VAL A O 1
ATOM 1451 N N . ALA A 1 187 ? -25.533 -2.677 4.101 1.00 83.50 187 ALA A N 1
ATOM 1452 C CA . ALA A 1 187 ? -25.434 -1.228 3.914 1.00 83.50 187 ALA A CA 1
ATOM 1453 C C . ALA A 1 187 ? -24.697 -0.487 5.055 1.00 83.50 187 ALA A C 1
ATOM 1455 O O . ALA A 1 187 ? -23.473 -0.378 5.013 1.00 83.50 187 ALA A O 1
ATOM 1456 N N . GLN A 1 188 ? -25.426 0.076 6.022 1.00 83.25 188 GLN A N 1
ATOM 1457 C CA . GLN A 1 188 ? -24.882 0.790 7.191 1.00 83.25 188 GLN A CA 1
ATOM 1458 C C . GLN A 1 188 ? -25.166 0.063 8.514 1.00 83.25 188 GLN A C 1
ATOM 1460 O O . GLN A 1 188 ? -24.849 0.587 9.579 1.00 83.25 188 GLN A O 1
ATOM 1465 N N . ILE A 1 189 ? -25.742 -1.138 8.441 1.00 85.81 189 ILE A N 1
ATOM 1466 C CA . ILE A 1 189 ? -26.044 -1.966 9.602 1.00 85.81 189 ILE A CA 1
ATOM 1467 C C . ILE A 1 189 ? -24.973 -3.048 9.711 1.00 85.81 189 ILE A C 1
ATOM 1469 O O . ILE A 1 189 ? -24.720 -3.791 8.756 1.00 85.81 189 ILE A O 1
ATOM 1473 N N . LEU A 1 190 ? -24.318 -3.091 10.866 1.00 88.75 190 LEU A N 1
ATOM 1474 C CA . LEU A 1 190 ? -23.206 -3.983 11.166 1.00 88.75 190 LEU A CA 1
ATOM 1475 C C . LEU A 1 190 ? -23.662 -5.108 12.098 1.00 88.75 190 LEU A C 1
ATOM 1477 O O . LEU A 1 190 ? -24.382 -4.829 13.063 1.00 88.75 190 LEU A O 1
ATOM 1481 N N . PRO A 1 191 ? -23.204 -6.351 11.861 1.00 88.44 191 PRO A N 1
ATOM 1482 C CA . PRO A 1 191 ? -23.404 -7.432 12.809 1.00 88.44 191 PRO A CA 1
ATOM 1483 C C . PRO A 1 191 ? -22.665 -7.095 14.106 1.00 88.44 191 PRO A C 1
ATOM 1485 O O . PRO A 1 191 ? -21.479 -6.745 14.089 1.00 88.44 191 PRO A O 1
ATOM 1488 N N . ALA A 1 192 ? -23.372 -7.183 15.227 1.00 89.31 192 ALA A N 1
ATOM 1489 C CA . ALA A 1 192 ? -22.805 -6.929 16.542 1.00 89.31 192 ALA A CA 1
ATOM 1490 C C . ALA A 1 192 ? -22.849 -8.186 17.411 1.00 89.31 192 ALA A C 1
ATOM 1492 O O . ALA A 1 192 ? -23.847 -8.896 17.464 1.00 89.31 192 ALA A O 1
ATOM 1493 N N . ARG A 1 193 ? -21.777 -8.460 18.146 1.00 90.56 193 ARG A N 1
ATOM 1494 C CA . ARG A 1 193 ? -21.782 -9.490 19.180 1.00 90.56 193 ARG A CA 1
ATOM 1495 C C . ARG A 1 193 ? -22.195 -8.853 20.497 1.00 90.56 193 ARG A C 1
ATOM 1497 O O . ARG A 1 193 ? -21.572 -7.890 20.941 1.00 90.56 193 ARG A O 1
ATOM 1504 N N . GLN A 1 194 ? -23.235 -9.390 21.125 1.00 89.25 194 GLN A N 1
ATOM 1505 C CA . GLN A 1 194 ? -23.583 -9.003 22.486 1.00 89.25 194 GLN A CA 1
ATOM 1506 C C . GLN A 1 194 ? -22.622 -9.691 23.459 1.00 89.25 194 GLN A C 1
ATOM 1508 O O . GLN A 1 194 ? -22.447 -10.910 23.419 1.00 89.25 194 GLN A O 1
ATOM 1513 N N . ILE A 1 195 ? -21.988 -8.897 24.315 1.00 90.44 195 ILE A N 1
ATOM 1514 C CA . ILE A 1 195 ? -21.081 -9.357 25.363 1.00 90.44 195 ILE A CA 1
ATOM 1515 C C . ILE A 1 195 ? -21.754 -9.079 26.693 1.00 90.44 195 ILE A C 1
ATOM 1517 O O . ILE A 1 195 ? -22.223 -7.965 26.923 1.00 90.44 195 ILE A O 1
ATOM 1521 N N . SER A 1 196 ? -21.796 -10.092 27.550 1.00 90.31 196 SER A N 1
ATOM 1522 C CA . SER A 1 196 ? -22.309 -9.989 28.910 1.00 90.31 196 SER A CA 1
ATOM 1523 C C . SER A 1 196 ? -21.280 -10.544 29.887 1.00 90.31 196 SER A C 1
ATOM 1525 O O . SER A 1 196 ? -20.853 -11.688 29.721 1.00 90.31 196 SER A O 1
ATOM 1527 N N . LEU A 1 197 ? -20.919 -9.765 30.900 1.00 91.38 197 LEU A N 1
ATOM 1528 C CA . LEU A 1 197 ? -20.012 -10.169 31.971 1.00 91.38 197 LEU A CA 1
ATOM 1529 C C . LEU A 1 197 ? -20.674 -9.894 33.321 1.00 91.38 197 LEU A C 1
ATOM 1531 O O . LEU A 1 197 ? -21.049 -8.758 33.604 1.00 91.38 197 LEU A O 1
ATOM 1535 N N . ASP A 1 198 ? -20.797 -10.924 34.153 1.00 90.75 198 ASP A N 1
ATOM 1536 C CA . ASP A 1 198 ? -21.262 -10.773 35.531 1.00 90.75 198 ASP A CA 1
ATOM 1537 C C . ASP A 1 198 ? -20.042 -10.481 36.419 1.00 90.75 198 ASP A C 1
ATOM 1539 O O . ASP A 1 198 ? -19.146 -11.315 36.549 1.00 90.75 198 ASP A O 1
ATOM 1543 N N . GLN A 1 199 ? -19.995 -9.280 36.997 1.00 89.00 199 GLN A N 1
ATOM 1544 C CA . GLN A 1 199 ? -18.866 -8.777 37.773 1.00 89.00 199 GLN A CA 1
ATOM 1545 C C . GLN A 1 199 ? -19.303 -8.441 39.212 1.00 89.00 199 GLN A C 1
ATOM 1547 O O . GLN A 1 199 ? -20.200 -7.609 39.396 1.00 89.00 199 GLN A O 1
ATOM 1552 N N . PRO A 1 200 ? -18.655 -9.028 40.236 1.00 89.12 200 PRO A N 1
ATOM 1553 C CA . PRO A 1 200 ? -18.796 -8.570 41.613 1.00 89.12 200 PRO A CA 1
ATOM 1554 C C . PRO A 1 200 ? -18.029 -7.255 41.829 1.00 89.12 200 PRO A C 1
ATOM 1556 O O . PRO A 1 200 ? -16.929 -7.068 41.293 1.00 89.12 200 PRO A O 1
ATOM 1559 N N . TRP A 1 201 ? -18.602 -6.351 42.623 1.00 86.56 201 TRP A N 1
ATOM 1560 C CA . TRP A 1 201 ? -18.050 -5.039 42.959 1.00 86.56 201 TRP A CA 1
ATOM 1561 C C . TRP A 1 201 ? -18.250 -4.727 44.443 1.00 86.56 201 TRP A C 1
ATOM 1563 O O . TRP A 1 201 ? -19.364 -4.817 44.955 1.00 86.56 201 TRP A O 1
ATOM 1573 N N . GLU A 1 202 ? -17.185 -4.316 45.126 1.00 85.19 202 GLU A N 1
ATOM 1574 C CA . GLU A 1 202 ? -17.208 -3.984 46.554 1.00 85.19 202 GLU A CA 1
ATOM 1575 C C . GLU A 1 202 ? -16.959 -2.487 46.757 1.00 85.19 202 GLU A C 1
ATOM 1577 O O . GLU A 1 202 ? -16.102 -1.886 46.102 1.00 85.19 202 GLU A O 1
ATOM 1582 N N . ALA A 1 203 ? -17.732 -1.867 47.648 1.00 80.19 203 ALA A N 1
ATOM 1583 C CA . ALA A 1 203 ? -17.578 -0.465 48.014 1.00 80.19 203 ALA A CA 1
ATOM 1584 C C . ALA A 1 203 ? -17.739 -0.263 49.525 1.00 80.19 203 ALA A C 1
ATOM 1586 O O . ALA A 1 203 ? -18.645 -0.805 50.159 1.00 80.19 203 ALA A O 1
ATOM 1587 N N . THR A 1 204 ? -16.880 0.580 50.094 1.00 75.19 204 THR A N 1
ATOM 1588 C CA . THR A 1 204 ? -16.891 0.944 51.515 1.00 75.19 204 THR A CA 1
ATOM 1589 C C . THR A 1 204 ? -16.964 2.463 51.638 1.00 75.19 204 THR A C 1
ATOM 1591 O O . THR A 1 204 ? -16.222 3.158 50.943 1.00 75.19 204 THR A O 1
ATOM 1594 N N . SER A 1 205 ? -17.793 3.003 52.540 1.00 66.31 205 SER A N 1
ATOM 1595 C CA . SER A 1 205 ? -17.743 4.434 52.883 1.00 66.31 205 SER A CA 1
ATOM 1596 C C . SER A 1 205 ? -17.481 4.692 54.361 1.00 66.31 205 SER A C 1
ATOM 1598 O O . SER A 1 205 ? -17.747 3.875 55.240 1.00 66.31 205 SER A O 1
ATOM 1600 N N . SER A 1 206 ? -17.003 5.903 54.632 1.00 60.84 206 SER A N 1
ATOM 1601 C CA . SER A 1 206 ? -16.931 6.479 55.971 1.00 60.84 206 SER A CA 1
ATOM 1602 C C . SER A 1 206 ? -18.340 6.856 56.443 1.00 60.84 206 SER A C 1
ATOM 1604 O O . SER A 1 206 ? -19.018 7.631 55.772 1.00 60.84 206 SER A O 1
ATOM 1606 N N . ALA A 1 207 ? -18.790 6.311 57.575 1.00 59.41 207 ALA A N 1
ATOM 1607 C CA . ALA A 1 207 ? -20.132 6.549 58.113 1.00 59.41 207 ALA A CA 1
ATOM 1608 C C . ALA A 1 207 ? -20.319 8.006 58.582 1.00 59.41 207 ALA A C 1
ATOM 1610 O O . ALA A 1 207 ? -19.509 8.517 59.362 1.00 59.41 207 ALA A O 1
ATOM 1611 N N . THR A 1 208 ? -21.404 8.657 58.150 1.00 58.50 208 THR A N 1
ATOM 1612 C CA . THR A 1 208 ? -21.758 10.040 58.521 1.00 58.50 208 THR A CA 1
ATOM 1613 C C . THR A 1 208 ? -22.858 10.116 59.589 1.00 58.50 208 THR A C 1
ATOM 1615 O O . THR A 1 208 ? -23.145 11.199 60.095 1.00 58.50 208 THR A O 1
ATOM 1618 N N . GLY A 1 209 ? -23.424 8.974 59.998 1.00 58.69 209 GLY A N 1
ATOM 1619 C CA . GLY A 1 209 ? -24.347 8.859 61.136 1.00 58.69 209 GLY A CA 1
ATOM 1620 C C . GLY A 1 209 ? -25.830 8.774 60.758 1.00 58.69 209 GLY A C 1
ATOM 1621 O O . GLY A 1 209 ? -26.641 8.454 61.627 1.00 58.69 209 GLY A O 1
ATOM 1622 N N . ASP A 1 210 ? -26.184 8.974 59.482 1.00 68.69 210 ASP A N 1
ATOM 1623 C CA . ASP A 1 210 ? -27.513 8.673 58.934 1.00 68.69 210 ASP A CA 1
ATOM 1624 C C . ASP A 1 210 ? -27.448 7.434 58.030 1.00 68.69 210 ASP A C 1
ATOM 1626 O O . ASP A 1 210 ? -26.999 7.473 56.886 1.00 68.69 210 ASP A O 1
ATOM 1630 N N . THR A 1 211 ? -27.947 6.313 58.553 1.00 72.81 211 THR A N 1
ATOM 1631 C CA . THR A 1 211 ? -27.890 5.000 57.891 1.00 72.81 211 THR A CA 1
ATOM 1632 C C . THR A 1 211 ? -28.613 4.920 56.542 1.00 72.81 211 THR A C 1
ATOM 1634 O O . THR A 1 211 ? -28.296 4.032 55.753 1.00 72.81 211 THR A O 1
ATOM 1637 N N . ALA A 1 212 ? -29.592 5.787 56.256 1.00 77.62 212 ALA A N 1
ATOM 1638 C CA . ALA A 1 212 ? -30.333 5.737 54.992 1.00 77.62 212 ALA A CA 1
ATOM 1639 C C . ALA A 1 212 ? -29.669 6.585 53.900 1.00 77.62 212 ALA A C 1
ATOM 1641 O O . ALA A 1 212 ? -29.595 6.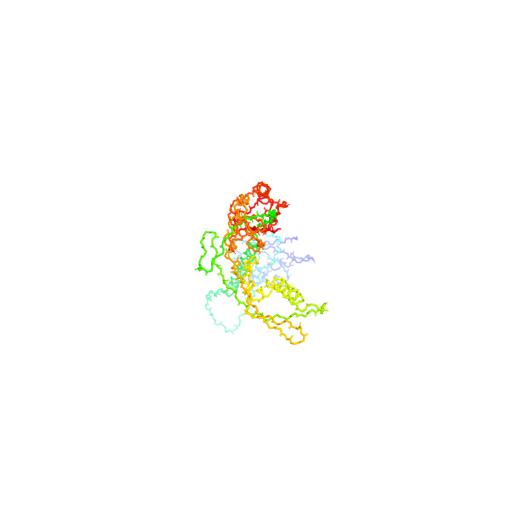157 52.745 1.00 77.62 212 ALA A O 1
ATOM 1642 N N . GLU A 1 213 ? -29.173 7.771 54.258 1.00 79.19 213 GLU A N 1
ATOM 1643 C CA . GLU A 1 213 ? -28.434 8.634 53.334 1.00 79.19 213 GLU A CA 1
ATOM 1644 C C . GLU A 1 213 ? -27.049 8.067 53.008 1.00 79.19 213 GLU A C 1
ATOM 1646 O O . GLU A 1 213 ? -26.646 8.090 51.843 1.00 79.19 213 GLU A O 1
ATOM 1651 N N . ASP A 1 214 ? -26.365 7.481 53.997 1.00 77.31 214 ASP A N 1
ATOM 1652 C CA . ASP A 1 214 ? -25.066 6.832 53.802 1.00 77.31 214 ASP A CA 1
ATOM 1653 C C . ASP A 1 214 ? -25.182 5.664 52.804 1.00 77.31 214 ASP A C 1
ATOM 1655 O O . ASP A 1 214 ? -24.396 5.582 51.863 1.00 77.31 214 ASP A O 1
ATOM 1659 N N . ARG A 1 215 ? -26.230 4.828 52.906 1.00 80.06 215 ARG A N 1
ATOM 1660 C CA . ARG A 1 215 ? -26.483 3.735 51.944 1.00 80.06 215 ARG A CA 1
ATOM 1661 C C . ARG A 1 215 ? -26.660 4.232 50.513 1.00 80.06 215 ARG A C 1
ATOM 1663 O O . ARG A 1 215 ? -26.044 3.683 49.607 1.00 80.06 215 ARG A O 1
ATOM 1670 N N . ARG A 1 216 ? -27.464 5.280 50.296 1.00 83.56 216 ARG A N 1
ATOM 1671 C CA . ARG A 1 216 ? -27.674 5.831 48.943 1.00 83.56 216 ARG A CA 1
ATOM 1672 C C . ARG A 1 216 ? -26.381 6.374 48.351 1.00 83.56 216 ARG A C 1
ATOM 1674 O O . ARG A 1 216 ? -26.108 6.123 47.184 1.00 83.56 216 ARG A O 1
ATOM 1681 N N . ARG A 1 217 ? -25.569 7.067 49.155 1.00 84.56 217 ARG A N 1
ATOM 1682 C CA . ARG A 1 217 ? -24.265 7.572 48.709 1.00 84.56 217 ARG A CA 1
ATOM 1683 C C . ARG A 1 217 ? -23.327 6.444 48.297 1.00 84.56 217 ARG A C 1
ATOM 1685 O O . ARG A 1 217 ? -22.730 6.552 47.231 1.00 84.56 217 ARG A O 1
ATOM 1692 N N . ILE A 1 218 ? -23.242 5.371 49.090 1.00 84.25 218 ILE A N 1
ATOM 1693 C CA . ILE A 1 218 ? -22.406 4.205 48.765 1.00 84.25 218 ILE A CA 1
ATOM 1694 C C . ILE A 1 218 ? -22.865 3.578 47.447 1.00 84.25 218 ILE A C 1
ATOM 1696 O O . ILE A 1 218 ? -22.040 3.336 46.572 1.00 84.25 218 ILE A O 1
ATOM 1700 N N . VAL A 1 219 ? -24.172 3.365 47.269 1.00 84.88 219 VAL A N 1
ATOM 1701 C CA . VAL A 1 219 ? -24.720 2.777 46.036 1.00 84.88 219 VAL A CA 1
ATOM 1702 C C . VAL A 1 219 ? -24.464 3.680 44.832 1.00 84.88 219 VAL A C 1
ATOM 1704 O O . VAL A 1 219 ? -24.049 3.195 43.782 1.00 84.88 219 VAL A O 1
ATOM 1707 N N . GLU A 1 220 ? -24.666 4.993 44.957 1.00 87.25 220 GLU A N 1
ATOM 1708 C CA . GLU A 1 220 ? -24.401 5.951 43.879 1.00 87.25 220 GLU A CA 1
ATOM 1709 C C . GLU A 1 220 ? -22.914 6.012 43.509 1.00 87.25 220 GLU A C 1
ATOM 1711 O O . GLU A 1 220 ? -22.573 6.073 42.327 1.00 87.25 220 GLU A O 1
ATOM 1716 N N . GLU A 1 221 ? -22.022 6.001 44.500 1.00 88.38 221 GLU A N 1
ATOM 1717 C CA . GLU A 1 221 ? -20.576 5.988 44.291 1.00 88.38 221 GLU A CA 1
ATOM 1718 C C . GLU A 1 221 ? -20.120 4.678 43.646 1.00 88.38 221 GLU A C 1
ATOM 1720 O O . GLU A 1 221 ? -19.405 4.714 42.642 1.00 88.38 221 GLU A O 1
ATOM 1725 N N . ALA A 1 222 ? -20.607 3.542 44.144 1.00 87.06 222 ALA A N 1
ATOM 1726 C CA . ALA A 1 222 ? -20.323 2.227 43.590 1.00 87.06 222 ALA A CA 1
ATOM 1727 C C . ALA A 1 222 ? -20.848 2.096 42.155 1.00 87.06 222 ALA A C 1
ATOM 1729 O O . ALA A 1 222 ? -20.109 1.686 41.265 1.00 87.06 222 ALA A O 1
ATOM 1730 N N . THR A 1 223 ? -22.079 2.541 41.887 1.00 88.31 223 THR A N 1
ATOM 1731 C CA . THR A 1 223 ? -22.670 2.528 40.539 1.00 88.31 223 THR A CA 1
ATOM 1732 C C . THR A 1 223 ? -21.885 3.424 39.583 1.00 88.31 223 THR A C 1
ATOM 1734 O O . THR A 1 223 ? -21.647 3.051 38.433 1.00 88.31 223 THR A O 1
ATOM 1737 N N . ARG A 1 224 ? -21.437 4.602 40.040 1.00 90.38 224 ARG A N 1
ATOM 1738 C CA . ARG A 1 224 ? -20.618 5.520 39.236 1.00 90.38 224 ARG A CA 1
ATOM 1739 C C . ARG A 1 224 ? -19.240 4.928 38.940 1.00 90.38 224 ARG A C 1
ATOM 1741 O O . ARG A 1 224 ? -18.795 5.006 37.797 1.00 90.38 224 ARG A O 1
ATOM 1748 N N . GLY A 1 225 ? -18.594 4.323 39.938 1.00 89.06 225 GLY A N 1
ATOM 1749 C CA . GLY A 1 225 ? -17.311 3.635 39.787 1.00 89.06 225 GLY A CA 1
ATOM 1750 C C . GLY A 1 225 ? -17.407 2.450 38.829 1.00 89.06 225 GLY A C 1
ATOM 1751 O O . GLY A 1 225 ? -16.616 2.345 37.894 1.00 89.06 225 GLY A O 1
ATOM 1752 N N . LEU A 1 226 ? -18.444 1.630 38.986 1.00 89.81 226 LEU A N 1
ATOM 1753 C CA . LEU A 1 226 ? -18.720 0.494 38.117 1.00 89.81 226 LEU A CA 1
ATOM 1754 C C . LEU A 1 226 ? -19.023 0.934 36.679 1.00 89.81 226 LEU A C 1
ATOM 1756 O O . LEU A 1 226 ? -18.484 0.359 35.743 1.00 89.81 226 LEU A O 1
ATOM 1760 N N . THR A 1 227 ? -19.821 1.987 36.482 1.00 88.81 227 THR A N 1
ATOM 1761 C CA . THR A 1 227 ? -20.103 2.533 35.140 1.00 88.81 227 THR A CA 1
ATOM 1762 C C . THR A 1 227 ? -18.839 3.078 34.472 1.00 88.81 227 THR A C 1
ATOM 1764 O O . THR A 1 227 ? -18.678 2.935 33.263 1.00 88.81 227 THR A O 1
ATOM 1767 N N . ALA A 1 228 ? -17.926 3.676 35.244 1.00 90.38 228 ALA A N 1
ATOM 1768 C CA . ALA A 1 228 ? -16.643 4.154 34.734 1.00 90.38 228 ALA A CA 1
ATOM 1769 C C . ALA A 1 228 ? -15.680 3.006 34.380 1.00 90.38 228 ALA A C 1
ATOM 1771 O O . ALA A 1 228 ? -14.950 3.119 33.401 1.00 90.38 228 ALA A O 1
ATOM 1772 N N . ALA A 1 229 ? -15.697 1.907 35.142 1.00 90.69 229 ALA A N 1
ATOM 1773 C CA . ALA A 1 229 ? -14.844 0.737 34.917 1.00 90.69 229 ALA A CA 1
ATOM 1774 C C . ALA A 1 229 ? -15.409 -0.257 33.882 1.00 90.69 229 ALA A C 1
ATOM 1776 O O . ALA A 1 229 ? -14.655 -1.027 33.288 1.00 90.69 229 ALA A O 1
ATOM 1777 N N . ALA A 1 230 ? -16.724 -0.250 33.646 1.00 89.69 230 ALA A N 1
ATOM 1778 C CA . ALA A 1 230 ? -17.405 -1.213 32.782 1.00 89.69 230 ALA A CA 1
ATOM 1779 C C . ALA A 1 230 ? -16.836 -1.307 31.351 1.00 89.69 230 ALA A C 1
ATOM 1781 O O . ALA A 1 230 ? -16.677 -2.431 30.871 1.00 89.69 230 ALA A O 1
ATOM 1782 N N . PRO A 1 231 ? -16.492 -0.198 30.658 1.00 89.06 231 PRO A N 1
ATOM 1783 C CA . PRO A 1 231 ? -15.905 -0.279 29.323 1.00 89.06 231 PRO A CA 1
ATOM 1784 C C . PRO A 1 231 ? -14.563 -1.011 29.298 1.00 89.06 231 PRO A C 1
ATOM 1786 O O . PRO A 1 231 ? -14.324 -1.781 28.373 1.00 89.06 231 PRO A O 1
ATOM 1789 N N . ASP A 1 232 ? -13.714 -0.800 30.306 1.00 90.56 232 ASP A N 1
ATOM 1790 C CA . ASP A 1 232 ? -12.383 -1.409 30.378 1.00 90.56 232 ASP A CA 1
ATOM 1791 C C . ASP A 1 232 ? -12.473 -2.905 30.706 1.00 90.56 232 ASP A C 1
ATOM 1793 O O . ASP A 1 232 ? -11.757 -3.714 30.116 1.00 90.56 232 ASP A O 1
ATOM 1797 N N . LEU A 1 233 ? -13.405 -3.286 31.589 1.00 90.31 233 LEU A N 1
ATOM 1798 C CA . LEU A 1 233 ? -13.686 -4.687 31.915 1.00 90.31 233 LEU A CA 1
ATOM 1799 C C . LEU A 1 233 ? -14.242 -5.449 30.707 1.00 90.31 233 LEU A C 1
ATOM 1801 O O . LEU A 1 233 ? -13.749 -6.522 30.376 1.00 90.31 233 LEU A O 1
ATOM 1805 N N . LEU A 1 234 ? -15.220 -4.874 29.999 1.00 89.44 234 LEU A N 1
ATOM 1806 C CA . LEU A 1 234 ? -15.756 -5.480 28.777 1.00 89.44 234 LEU A CA 1
ATOM 1807 C C . LEU A 1 234 ? -14.723 -5.508 27.646 1.00 89.44 234 LEU A C 1
ATOM 1809 O O . LEU A 1 234 ? -14.722 -6.443 26.849 1.00 89.44 234 LEU A O 1
ATOM 1813 N N . ALA A 1 235 ? -13.832 -4.514 27.571 1.00 87.38 235 ALA A N 1
ATOM 1814 C CA . ALA A 1 235 ? -12.772 -4.480 26.569 1.00 87.38 235 ALA A CA 1
ATOM 1815 C C . ALA A 1 235 ? -11.744 -5.611 26.741 1.00 87.38 235 ALA A C 1
ATOM 1817 O O . ALA A 1 235 ? -11.131 -6.015 25.753 1.00 87.38 235 ALA A O 1
ATOM 1818 N N . ALA A 1 236 ? -11.568 -6.131 27.960 1.00 89.19 236 ALA A N 1
ATOM 1819 C CA . ALA A 1 236 ? -10.675 -7.255 28.239 1.00 89.19 236 ALA A CA 1
ATOM 1820 C C . ALA A 1 236 ? -11.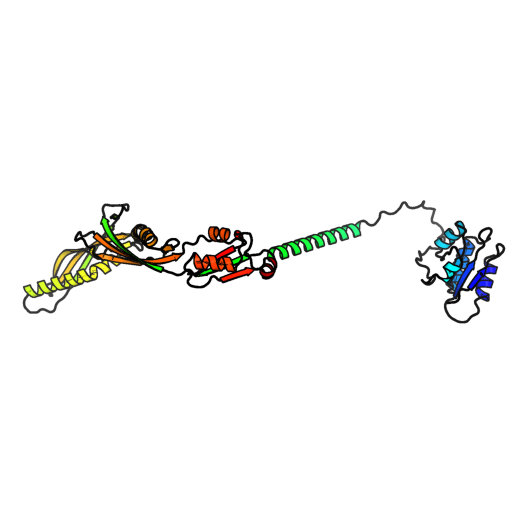208 -8.603 27.709 1.00 89.19 236 ALA A C 1
ATOM 1822 O O . ALA A 1 236 ? -10.411 -9.484 27.397 1.00 89.19 236 ALA A O 1
ATOM 1823 N N . GLU A 1 237 ? -12.528 -8.736 27.554 1.00 89.75 237 GLU A N 1
ATOM 1824 C CA . GLU A 1 237 ? -13.214 -9.941 27.051 1.00 89.75 237 GLU A CA 1
ATOM 1825 C C . GLU A 1 237 ? -13.437 -9.925 25.522 1.00 89.75 237 GLU A C 1
ATOM 1827 O O . GLU A 1 237 ? -14.110 -10.794 24.957 1.00 89.75 237 GLU A O 1
ATOM 1832 N N . LEU A 1 238 ? -12.913 -8.909 24.827 1.00 89.19 238 LEU A N 1
ATOM 1833 C CA . LEU A 1 238 ? -13.023 -8.788 23.372 1.00 89.19 238 LEU A CA 1
ATOM 1834 C C . LEU A 1 238 ? -12.064 -9.729 22.644 1.00 89.19 238 LEU A C 1
ATOM 1836 O O . LEU A 1 238 ? -10.921 -9.935 23.061 1.00 89.19 238 LEU A O 1
ATOM 1840 N N . GLU A 1 239 ? -12.482 -10.194 21.468 1.00 88.38 239 GLU A N 1
ATOM 1841 C CA . GLU A 1 239 ? -11.557 -10.833 20.537 1.00 88.38 239 GLU A CA 1
ATOM 1842 C C . GLU A 1 239 ? -10.571 -9.800 19.939 1.00 88.38 239 GLU A C 1
ATOM 1844 O O . GLU A 1 239 ? -10.876 -8.603 19.851 1.00 88.38 239 GLU A O 1
ATOM 1849 N N . PRO A 1 240 ? -9.364 -10.212 19.497 1.00 85.31 240 PRO A N 1
ATOM 1850 C CA . PRO A 1 240 ? -8.347 -9.284 18.986 1.00 85.31 240 PRO A CA 1
ATOM 1851 C C . PRO A 1 240 ? -8.809 -8.411 17.806 1.00 85.31 240 PRO A C 1
ATOM 1853 O O . PRO A 1 240 ? -8.335 -7.280 17.631 1.00 85.31 240 PRO A O 1
ATOM 1856 N N . ASP A 1 241 ? -9.728 -8.910 16.984 1.00 87.88 241 ASP A N 1
ATOM 1857 C CA . ASP A 1 241 ? -10.297 -8.233 15.819 1.00 87.88 241 ASP A CA 1
ATOM 1858 C C . ASP A 1 241 ? -11.608 -7.492 16.124 1.00 87.88 241 ASP A C 1
ATOM 1860 O O . ASP A 1 241 ? -12.142 -6.816 15.245 1.00 87.88 241 ASP A O 1
ATOM 1864 N N . GLU A 1 242 ? -12.087 -7.522 17.364 1.00 89.62 242 GLU A N 1
ATOM 1865 C CA . GLU A 1 242 ? -13.299 -6.836 17.792 1.00 89.62 242 GLU A CA 1
ATOM 1866 C C . GLU A 1 242 ? -13.009 -5.478 18.423 1.00 89.62 242 GLU A C 1
ATOM 1868 O O . GLU A 1 242 ? -11.899 -5.151 18.867 1.00 89.62 242 GLU A O 1
ATOM 1873 N N . ARG A 1 243 ? -14.042 -4.641 18.434 1.00 88.94 243 ARG A N 1
ATOM 1874 C CA . ARG A 1 243 ? -14.029 -3.359 19.116 1.00 88.94 243 ARG A CA 1
ATOM 1875 C C . ARG A 1 243 ? -15.360 -3.105 19.803 1.00 88.94 243 ARG A C 1
ATOM 1877 O O . ARG A 1 243 ? -16.410 -3.183 19.171 1.00 88.94 243 ARG A O 1
ATOM 1884 N N . LEU A 1 244 ? -15.291 -2.768 21.088 1.00 88.81 244 LEU A N 1
ATOM 1885 C CA . LEU A 1 244 ? -16.453 -2.389 21.883 1.00 88.81 244 LEU A CA 1
ATOM 1886 C C . LEU A 1 244 ? -17.029 -1.061 21.388 1.00 88.81 244 LEU A C 1
ATOM 1888 O O . LEU A 1 244 ? -16.301 -0.085 21.184 1.00 88.81 244 LEU A O 1
ATOM 1892 N N . ILE A 1 245 ? -18.348 -1.012 21.257 1.00 88.38 245 ILE A N 1
ATOM 1893 C CA . ILE A 1 245 ? -19.093 0.230 21.106 1.00 88.38 245 ILE A CA 1
ATOM 1894 C C . ILE A 1 245 ? -19.293 0.781 22.516 1.00 88.38 245 ILE A C 1
ATOM 1896 O O . ILE A 1 245 ? -20.273 0.455 23.182 1.00 88.38 245 ILE A O 1
ATOM 1900 N N . THR A 1 246 ? -18.358 1.605 22.995 1.00 84.62 246 THR A N 1
ATOM 1901 C CA . THR A 1 246 ? -18.402 2.194 24.349 1.00 84.62 246 THR A CA 1
ATOM 1902 C C . THR A 1 246 ? -19.772 2.795 24.718 1.00 84.62 246 THR A C 1
ATOM 1904 O O . THR A 1 246 ? -20.238 2.547 25.826 1.00 84.62 246 THR A O 1
ATOM 1907 N N . PRO A 1 247 ? -20.487 3.499 23.814 1.00 81.44 247 PRO A N 1
ATOM 1908 C CA . PRO A 1 247 ? -21.832 4.019 24.101 1.00 81.44 247 PRO A CA 1
ATOM 1909 C C . PRO A 1 247 ? -22.927 2.969 24.363 1.00 81.44 247 PRO A C 1
ATOM 1911 O O . PRO A 1 247 ? -23.961 3.271 24.967 1.00 81.44 247 PRO A O 1
ATOM 1914 N N . SER A 1 248 ? -22.729 1.737 23.889 1.00 84.56 248 SER A N 1
ATOM 1915 C CA . SER A 1 248 ? -23.693 0.642 24.048 1.00 84.56 248 SER A CA 1
ATOM 1916 C C . SER A 1 248 ? -23.616 -0.026 25.421 1.00 84.56 248 SER A C 1
ATOM 1918 O O . SER A 1 248 ? -24.499 -0.809 25.756 1.00 84.56 248 SER A O 1
ATOM 1920 N N . VAL A 1 249 ? -22.593 0.292 26.224 1.00 87.31 249 VAL A N 1
ATOM 1921 C CA . VAL A 1 249 ? -22.388 -0.335 27.530 1.00 87.31 249 VAL A CA 1
ATOM 1922 C C . VAL A 1 249 ? -23.556 -0.004 28.461 1.00 87.31 249 VAL A C 1
ATOM 1924 O O . VAL A 1 249 ? -23.997 1.145 28.573 1.00 87.31 249 VAL A O 1
ATOM 1927 N N . ARG A 1 250 ? -24.089 -1.033 29.111 1.00 86.25 250 ARG A N 1
ATOM 1928 C CA . ARG A 1 250 ? -25.148 -0.957 30.114 1.00 86.25 250 ARG A CA 1
ATOM 1929 C C . ARG A 1 250 ? -24.700 -1.724 31.346 1.00 86.25 250 ARG A C 1
ATOM 1931 O O . ARG A 1 250 ? -24.149 -2.814 31.244 1.00 86.25 250 ARG A O 1
ATOM 1938 N N . VAL A 1 251 ? -24.962 -1.142 32.507 1.00 87.44 251 VAL A N 1
ATOM 1939 C CA . VAL A 1 251 ? -24.732 -1.777 33.801 1.00 87.44 251 VAL A CA 1
ATOM 1940 C C . VAL A 1 251 ? -26.095 -2.096 34.389 1.00 87.44 251 VAL A C 1
ATOM 1942 O O . VAL A 1 251 ? -26.899 -1.189 34.603 1.00 87.44 251 VAL A O 1
ATOM 1945 N N . ASN A 1 252 ? -26.364 -3.374 34.622 1.00 88.62 252 ASN A N 1
ATOM 1946 C CA . ASN A 1 252 ? -27.584 -3.833 35.264 1.00 88.62 252 ASN A CA 1
ATOM 1947 C C . ASN A 1 252 ? -27.237 -4.504 36.594 1.00 88.62 252 ASN A C 1
ATOM 1949 O O . ASN A 1 252 ? -26.493 -5.480 36.619 1.00 88.62 252 ASN A O 1
ATOM 1953 N N . ILE A 1 253 ? -27.754 -3.985 37.703 1.00 86.44 253 ILE A N 1
ATOM 1954 C CA . ILE A 1 253 ? -27.480 -4.536 39.033 1.00 86.44 253 ILE A CA 1
ATOM 1955 C C . ILE A 1 253 ? -28.384 -5.755 39.233 1.00 86.44 253 ILE A C 1
ATOM 1957 O O . ILE A 1 253 ? -29.605 -5.647 39.145 1.00 86.44 253 ILE A O 1
ATOM 1961 N N . ILE A 1 254 ? -27.776 -6.919 39.461 1.00 88.06 254 ILE A N 1
ATOM 1962 C CA . ILE A 1 254 ? -28.484 -8.182 39.695 1.00 88.06 254 ILE A CA 1
ATOM 1963 C C . ILE A 1 254 ? -28.811 -8.330 41.180 1.00 88.06 254 ILE A C 1
ATOM 1965 O O . ILE A 1 254 ? -29.923 -8.728 41.521 1.00 88.06 254 ILE A O 1
ATOM 1969 N N . ASP A 1 255 ? -27.836 -8.040 42.043 1.00 82.62 255 ASP A N 1
ATOM 1970 C CA . ASP A 1 255 ? -27.950 -8.242 43.484 1.00 82.62 255 ASP A CA 1
ATOM 1971 C C . ASP A 1 255 ? -27.194 -7.163 44.268 1.00 82.62 255 ASP A C 1
ATOM 1973 O O . ASP A 1 255 ? -26.155 -6.665 43.825 1.00 82.62 255 ASP A O 1
ATOM 1977 N N . GLU A 1 256 ? -27.731 -6.823 45.436 1.00 85.94 256 GLU A N 1
ATOM 1978 C CA . GLU A 1 256 ? -27.226 -5.793 46.341 1.00 85.94 256 GLU A CA 1
ATOM 1979 C C . GLU A 1 256 ? -27.292 -6.317 47.776 1.00 85.94 256 GLU A C 1
ATOM 1981 O O . GLU A 1 256 ? -28.370 -6.472 48.354 1.00 85.94 256 GLU A O 1
ATOM 1986 N N . THR A 1 257 ? -26.126 -6.583 48.367 1.00 82.44 257 THR A N 1
ATOM 1987 C CA . THR A 1 257 ? -26.020 -7.064 49.745 1.00 82.44 257 THR A CA 1
ATOM 1988 C C . THR A 1 257 ? -25.169 -6.111 50.574 1.00 82.44 257 THR A C 1
ATOM 1990 O O . THR A 1 257 ? -24.040 -5.790 50.214 1.00 82.44 257 THR A O 1
ATOM 1993 N N . PHE A 1 258 ? -25.702 -5.690 51.722 1.00 78.00 258 PHE A N 1
ATOM 1994 C CA . PHE A 1 258 ? -24.952 -4.946 52.732 1.00 78.00 258 PHE A CA 1
ATOM 1995 C C . PHE A 1 258 ? -24.543 -5.868 53.873 1.00 78.00 258 PHE A C 1
ATOM 1997 O O . PHE A 1 258 ? -25.403 -6.512 54.482 1.00 78.00 258 PHE A O 1
ATOM 2004 N N . ASP A 1 259 ? -23.259 -5.867 54.218 1.00 76.12 259 ASP A N 1
ATOM 2005 C CA . ASP A 1 259 ? -22.804 -6.476 55.463 1.00 76.12 259 ASP A CA 1
ATOM 2006 C C . ASP A 1 259 ? -23.071 -5.547 56.663 1.00 76.12 259 ASP A C 1
ATOM 2008 O O . ASP A 1 259 ? -23.134 -4.318 56.571 1.00 76.12 259 ASP A O 1
ATOM 2012 N N . SER A 1 260 ? -23.201 -6.170 57.828 1.00 67.88 260 SER A N 1
ATOM 2013 C CA . SER A 1 260 ? -23.235 -5.578 59.162 1.00 67.88 260 SER A CA 1
ATOM 2014 C C . SER A 1 260 ? -22.081 -4.605 59.453 1.00 67.88 260 SER A C 1
ATOM 2016 O O . SER A 1 260 ? -22.250 -3.713 60.286 1.00 67.88 260 SER A O 1
ATOM 2018 N N . ALA A 1 261 ? -20.952 -4.722 58.745 1.00 67.94 261 ALA A N 1
ATOM 2019 C CA . ALA A 1 261 ? -19.820 -3.797 58.796 1.00 67.94 261 ALA A CA 1
ATOM 2020 C C . ALA A 1 261 ? -20.002 -2.502 57.969 1.00 67.94 261 ALA A C 1
ATOM 2022 O O . ALA A 1 261 ? -19.147 -1.621 58.035 1.00 67.94 261 ALA A O 1
ATOM 2023 N N . GLY A 1 262 ? -21.100 -2.355 57.214 1.00 70.00 262 GLY A N 1
ATOM 2024 C CA . GLY A 1 262 ? -21.321 -1.204 56.326 1.00 70.00 262 GLY A CA 1
ATOM 2025 C C . GLY A 1 262 ? -20.634 -1.325 54.962 1.00 70.00 262 GLY A C 1
ATOM 2026 O O . GLY A 1 262 ? -20.521 -0.334 54.244 1.00 70.00 262 GLY A O 1
ATOM 2027 N N . GLU A 1 263 ? -20.181 -2.526 54.608 1.00 78.25 263 GLU A N 1
ATOM 2028 C CA . GLU A 1 263 ? -19.616 -2.854 53.301 1.00 78.25 263 GLU A CA 1
ATOM 2029 C C . GLU A 1 263 ? -20.735 -3.234 52.325 1.00 78.25 263 GLU A C 1
ATOM 2031 O O . GLU A 1 263 ? -21.640 -4.000 52.669 1.00 78.25 263 GLU A O 1
ATOM 2036 N N . LEU A 1 264 ? -20.697 -2.657 51.123 1.00 82.06 264 LEU A N 1
ATOM 2037 C CA . LEU A 1 264 ? -21.637 -2.947 50.048 1.00 82.06 264 LEU A CA 1
ATOM 2038 C C . LEU A 1 264 ? -20.989 -3.916 49.061 1.00 82.06 264 LEU A C 1
ATOM 2040 O O . LEU A 1 264 ? -19.974 -3.583 48.451 1.00 82.06 264 LEU A O 1
ATOM 2044 N N . SER A 1 265 ? -21.618 -5.072 48.864 1.00 83.56 265 SER A N 1
ATOM 2045 C CA . SER A 1 265 ? -21.293 -6.018 47.800 1.00 83.56 265 SER A CA 1
ATOM 2046 C C . SER A 1 265 ? -22.393 -5.975 46.739 1.00 83.56 265 SER A C 1
ATOM 2048 O O . SER A 1 265 ? -23.566 -6.235 47.021 1.00 83.56 265 SER A O 1
ATOM 2050 N N . LEU A 1 266 ? -22.019 -5.598 45.519 1.00 85.62 266 LEU A N 1
ATOM 2051 C CA . LEU A 1 266 ? -22.892 -5.536 44.351 1.00 85.62 266 LEU A CA 1
ATOM 2052 C C . LEU A 1 266 ? -22.495 -6.630 43.369 1.00 85.62 266 LEU A C 1
ATOM 2054 O O . LEU A 1 266 ? -21.324 -6.764 43.027 1.00 85.62 266 LEU A O 1
ATOM 2058 N N . ASN A 1 267 ? -23.480 -7.344 42.836 1.00 88.50 267 ASN A N 1
ATOM 2059 C CA . ASN A 1 267 ? -23.288 -8.154 41.639 1.00 88.50 267 ASN A CA 1
ATOM 2060 C C . ASN A 1 267 ? -23.977 -7.460 40.476 1.00 88.50 267 ASN A C 1
ATOM 2062 O O . ASN A 1 267 ? -25.194 -7.261 40.496 1.00 88.50 267 ASN A O 1
ATOM 2066 N N . ALA A 1 268 ? -23.212 -7.101 39.452 1.00 88.94 268 ALA A N 1
ATOM 2067 C CA . ALA A 1 268 ? -23.740 -6.415 38.288 1.00 88.94 268 ALA A CA 1
ATOM 2068 C C . ALA A 1 268 ? -23.425 -7.169 37.001 1.00 88.94 268 ALA A C 1
ATOM 2070 O O . ALA A 1 268 ? -22.324 -7.679 36.810 1.00 88.94 268 ALA A O 1
ATOM 2071 N N . ARG A 1 269 ? -24.398 -7.185 36.096 1.00 91.88 269 ARG A N 1
ATOM 2072 C CA . ARG A 1 269 ? -24.237 -7.613 34.715 1.00 91.88 269 ARG A CA 1
ATOM 2073 C C . ARG A 1 269 ? -23.849 -6.421 33.861 1.00 91.88 269 ARG A C 1
ATOM 2075 O O . ARG A 1 269 ? -24.606 -5.456 33.737 1.00 91.88 269 ARG A O 1
ATOM 2082 N N . LEU A 1 270 ? -22.672 -6.502 33.269 1.00 90.94 270 LEU A N 1
ATOM 2083 C CA . LEU A 1 270 ? -22.177 -5.569 32.274 1.00 90.94 270 LEU A CA 1
ATOM 2084 C C . LEU A 1 270 ? -22.578 -6.100 30.904 1.00 90.94 270 LEU A C 1
ATOM 2086 O O . LEU A 1 270 ? -22.185 -7.206 30.549 1.00 90.94 270 LEU A O 1
ATOM 2090 N N . GLU A 1 271 ? -23.348 -5.336 30.138 1.00 89.75 271 GLU A N 1
ATOM 2091 C CA . GLU A 1 271 ? -23.723 -5.684 28.766 1.00 89.75 271 GLU A CA 1
ATOM 2092 C C . GLU A 1 271 ? -23.166 -4.651 27.794 1.00 89.75 271 GLU A C 1
ATOM 2094 O O . GLU A 1 271 ? -23.158 -3.458 28.086 1.00 89.75 271 GLU A O 1
ATOM 2099 N N . GLY A 1 272 ? -22.719 -5.090 26.623 1.00 88.19 272 GLY A N 1
ATOM 2100 C CA . GLY A 1 272 ? -22.262 -4.199 25.564 1.00 88.19 272 GLY A CA 1
ATOM 2101 C C . GLY A 1 272 ? -22.294 -4.868 24.197 1.00 88.19 272 GLY A C 1
ATOM 2102 O O . GLY A 1 272 ? -22.386 -6.090 24.083 1.00 88.19 272 GLY A O 1
ATOM 2103 N N . LEU A 1 273 ? -22.221 -4.052 23.151 1.00 89.69 273 LEU A N 1
ATOM 2104 C CA . LEU A 1 273 ? -22.120 -4.503 21.769 1.00 89.69 273 LEU A CA 1
ATOM 2105 C C . LEU A 1 273 ? -20.677 -4.359 21.284 1.00 89.69 273 LEU A C 1
ATOM 2107 O O . LEU A 1 273 ? -20.060 -3.299 21.427 1.00 89.69 273 LEU A O 1
ATOM 2111 N N . ALA A 1 274 ? -20.153 -5.413 20.671 1.00 90.31 274 ALA A N 1
ATOM 2112 C CA . ALA A 1 274 ? -18.873 -5.410 19.983 1.00 90.31 274 ALA A CA 1
ATOM 2113 C C . ALA A 1 274 ? -19.070 -5.599 18.480 1.00 90.31 274 ALA A C 1
ATOM 2115 O O . ALA A 1 274 ? -19.926 -6.362 18.043 1.00 90.31 274 ALA A O 1
ATOM 2116 N N . VAL A 1 275 ? -18.264 -4.902 17.685 1.00 91.44 275 VAL A N 1
ATOM 2117 C CA . VAL A 1 275 ? -18.260 -5.012 16.222 1.00 91.44 275 VAL A CA 1
ATOM 2118 C C . VAL A 1 275 ? -16.876 -5.399 15.731 1.00 91.44 275 VAL A C 1
ATOM 2120 O O . VAL A 1 275 ? -15.860 -4.986 16.299 1.00 91.44 275 VAL A O 1
ATOM 2123 N N . ARG A 1 276 ? -16.813 -6.166 14.643 1.00 90.88 276 ARG A N 1
ATOM 2124 C CA . ARG A 1 276 ? -15.534 -6.549 14.038 1.00 90.88 276 ARG A CA 1
ATOM 2125 C C . ARG A 1 276 ? -14.895 -5.358 13.328 1.00 90.88 276 ARG A C 1
ATOM 2127 O O . ARG A 1 276 ? -15.527 -4.647 12.544 1.00 90.88 276 ARG A O 1
ATOM 2134 N N . LYS A 1 277 ? -13.593 -5.174 13.543 1.00 89.19 277 LYS A N 1
ATOM 2135 C CA . LYS A 1 277 ? -12.776 -4.141 12.886 1.00 89.19 277 LYS A CA 1
ATOM 2136 C C . LYS A 1 277 ? -12.754 -4.327 11.370 1.00 89.19 277 LYS A C 1
ATOM 2138 O O . LYS A 1 277 ? -12.794 -3.335 10.649 1.00 89.19 277 LYS A O 1
ATOM 2143 N N . ALA A 1 278 ? -12.722 -5.573 10.893 1.00 89.12 278 ALA A N 1
ATOM 2144 C CA . ALA A 1 278 ? -12.713 -5.891 9.466 1.00 89.12 278 ALA A CA 1
ATOM 2145 C C . ALA A 1 278 ? -13.988 -5.403 8.755 1.00 89.12 278 ALA A C 1
ATOM 2147 O O . ALA A 1 278 ? -13.901 -4.795 7.686 1.00 89.12 278 ALA A O 1
ATOM 2148 N N . ASP A 1 279 ? -15.155 -5.589 9.382 1.00 90.12 279 ASP A N 1
ATOM 2149 C CA . ASP A 1 279 ? -16.437 -5.143 8.829 1.00 90.12 279 ASP A CA 1
ATOM 2150 C C . ASP A 1 279 ? -16.476 -3.612 8.727 1.00 90.12 279 ASP A C 1
ATOM 2152 O O . ASP A 1 279 ? -16.765 -3.068 7.658 1.00 90.12 279 ASP A O 1
ATOM 2156 N N . LEU A 1 280 ? -16.057 -2.909 9.787 1.00 88.81 280 LEU A N 1
ATOM 2157 C CA . LEU A 1 280 ? -15.916 -1.448 9.780 1.00 88.81 280 LEU A CA 1
ATOM 2158 C C . LEU A 1 280 ? -14.961 -0.958 8.684 1.00 88.81 280 LEU A C 1
ATOM 2160 O O . LEU A 1 280 ? -15.285 -0.038 7.931 1.00 88.81 280 LEU A O 1
ATOM 2164 N N . GLN A 1 281 ? -13.785 -1.576 8.569 1.00 90.38 281 GLN A N 1
ATOM 2165 C CA . GLN A 1 281 ? -12.799 -1.214 7.553 1.00 90.38 281 GLN A CA 1
ATOM 2166 C C . GLN A 1 281 ? -13.348 -1.417 6.138 1.00 90.38 281 GLN A C 1
ATOM 2168 O O . GLN A 1 281 ? -13.162 -0.543 5.291 1.00 90.38 281 GLN A O 1
ATOM 2173 N N . SER A 1 282 ? -14.072 -2.511 5.886 1.00 89.44 282 SER A N 1
ATOM 2174 C CA . SER A 1 282 ? -14.644 -2.811 4.568 1.00 89.44 282 SER A CA 1
ATOM 2175 C C . SER A 1 282 ? -15.654 -1.758 4.092 1.00 89.44 282 SER A C 1
ATOM 2177 O O . SER A 1 282 ? -15.701 -1.445 2.902 1.00 89.44 282 SER A O 1
ATOM 2179 N N . LEU A 1 283 ? -16.413 -1.156 5.016 1.00 90.38 283 LEU A N 1
ATOM 2180 C CA . LEU A 1 283 ? -17.408 -0.127 4.707 1.00 90.38 283 LEU A CA 1
ATOM 2181 C C . LEU A 1 283 ? -16.800 1.271 4.584 1.00 90.38 283 LEU A C 1
ATOM 2183 O O . LEU A 1 283 ? -17.255 2.084 3.773 1.00 90.38 283 LEU A O 1
ATOM 2187 N N . VAL A 1 284 ? -15.789 1.578 5.398 1.00 91.88 284 VAL A N 1
ATOM 2188 C CA . VAL A 1 284 ? -15.222 2.928 5.460 1.00 91.88 284 VAL A CA 1
ATOM 2189 C C . VAL A 1 284 ? -14.114 3.142 4.425 1.00 91.88 284 VAL A C 1
ATOM 2191 O O . VAL A 1 284 ? -14.002 4.237 3.872 1.00 91.88 284 VAL A O 1
ATOM 2194 N N . LEU A 1 285 ? -13.335 2.112 4.078 1.00 91.56 285 LEU A N 1
ATOM 2195 C CA . LEU A 1 285 ? -12.220 2.226 3.129 1.00 91.56 285 LEU A CA 1
ATOM 2196 C C . LEU A 1 285 ? -12.636 2.722 1.725 1.00 91.56 285 LEU A C 1
ATOM 2198 O O . LEU A 1 285 ? -11.954 3.607 1.192 1.00 91.56 285 LEU A O 1
ATOM 2202 N N . PRO A 1 286 ? -13.752 2.258 1.121 1.00 91.69 286 PRO A N 1
ATOM 2203 C CA . PRO A 1 286 ? -14.224 2.794 -0.156 1.00 91.69 286 PRO A CA 1
ATOM 2204 C C . PRO A 1 286 ? -14.608 4.274 -0.065 1.00 91.69 286 PRO A C 1
ATOM 2206 O O . PRO A 1 286 ? -14.352 5.033 -0.996 1.00 91.69 286 PRO A O 1
ATOM 2209 N N . ARG A 1 287 ? -15.171 4.710 1.070 1.00 92.62 287 ARG A N 1
ATOM 2210 C CA . ARG A 1 287 ? -15.547 6.115 1.303 1.00 92.62 287 ARG A CA 1
ATOM 2211 C C . ARG A 1 287 ? -14.324 7.005 1.500 1.00 92.62 287 ARG A C 1
ATOM 2213 O O . ARG A 1 287 ? -14.266 8.082 0.917 1.00 92.62 287 ARG A O 1
ATOM 2220 N N . LEU A 1 288 ? -13.328 6.535 2.255 1.00 92.75 288 LEU A N 1
ATOM 2221 C CA . LEU A 1 288 ? -12.032 7.209 2.390 1.00 92.75 288 LEU A CA 1
ATOM 2222 C C . LEU A 1 288 ? -11.345 7.356 1.027 1.00 92.75 288 LEU A C 1
ATOM 2224 O O . LEU A 1 288 ? -10.810 8.415 0.720 1.00 92.75 288 LEU A O 1
ATOM 2228 N N . THR A 1 289 ? -11.411 6.318 0.190 1.00 92.06 289 THR A N 1
ATOM 2229 C CA . THR A 1 289 ? -10.859 6.348 -1.172 1.00 92.06 289 THR A CA 1
ATOM 2230 C C . THR A 1 289 ? -11.625 7.314 -2.077 1.00 92.06 289 THR A C 1
ATOM 2232 O O . THR A 1 289 ? -11.004 8.078 -2.804 1.00 92.06 289 THR A O 1
ATOM 2235 N N . ALA A 1 290 ? -12.958 7.344 -2.002 1.00 91.38 290 ALA A N 1
ATOM 2236 C CA . ALA A 1 290 ? -13.785 8.266 -2.783 1.00 91.38 290 ALA A CA 1
ATOM 2237 C C . ALA A 1 290 ? -13.605 9.743 -2.382 1.00 91.38 290 ALA A C 1
ATOM 2239 O O . ALA A 1 290 ? -13.819 10.629 -3.206 1.00 91.38 290 ALA A O 1
ATOM 2240 N N . ALA A 1 291 ? -13.215 10.012 -1.133 1.00 90.88 291 ALA A N 1
ATOM 2241 C CA . ALA A 1 291 ? -12.878 11.355 -0.664 1.00 90.88 291 ALA A CA 1
ATOM 2242 C C . ALA A 1 291 ? -11.498 11.839 -1.153 1.00 90.88 291 ALA A C 1
ATOM 2244 O O . ALA A 1 291 ? -11.208 13.035 -1.087 1.00 90.88 291 ALA A O 1
ATOM 2245 N N . LEU A 1 292 ? -10.641 10.931 -1.635 1.00 90.44 292 LEU A N 1
ATOM 2246 C CA . LEU A 1 292 ? -9.331 11.273 -2.180 1.00 90.44 292 LEU A CA 1
ATOM 2247 C C . LEU A 1 292 ? -9.424 11.675 -3.667 1.00 90.44 292 LEU A C 1
ATOM 2249 O O . LEU A 1 292 ? -10.321 11.233 -4.386 1.00 90.44 292 LEU A O 1
ATOM 2253 N N . PRO A 1 293 ? -8.484 12.502 -4.167 1.00 85.88 293 PRO A N 1
ATOM 2254 C CA . PRO A 1 293 ? -8.391 12.816 -5.590 1.00 85.88 293 PRO A CA 1
ATOM 2255 C C . PRO A 1 293 ? -8.170 11.569 -6.459 1.00 85.88 293 PRO A C 1
ATOM 2257 O O . PRO A 1 293 ? -7.622 10.563 -6.006 1.00 85.88 293 PRO A O 1
ATOM 2260 N N . ALA A 1 294 ? -8.511 11.662 -7.747 1.00 80.75 294 ALA A N 1
ATOM 2261 C CA . ALA A 1 294 ? -8.234 10.596 -8.709 1.00 80.75 294 ALA A CA 1
ATOM 2262 C C . ALA A 1 294 ? -6.741 10.204 -8.704 1.00 80.75 294 ALA A C 1
ATOM 2264 O O . ALA A 1 294 ? -5.862 11.066 -8.656 1.00 80.75 294 ALA A O 1
ATOM 2265 N N . GLY A 1 295 ? -6.461 8.898 -8.756 1.00 80.31 295 GLY A N 1
ATOM 2266 C CA . GLY A 1 295 ? -5.098 8.360 -8.677 1.00 80.31 295 GLY A CA 1
ATOM 2267 C C . GLY A 1 295 ? -4.571 8.156 -7.253 1.00 80.31 295 GLY A C 1
ATOM 2268 O O . GLY A 1 295 ? -3.422 7.752 -7.099 1.00 80.31 295 GLY A O 1
ATOM 2269 N N . TYR A 1 296 ? -5.382 8.388 -6.216 1.00 86.00 296 TYR A N 1
ATOM 2270 C CA . TYR A 1 296 ? -5.066 8.054 -4.826 1.00 86.00 296 TYR A CA 1
ATOM 2271 C C . TYR A 1 296 ? -5.958 6.929 -4.302 1.00 86.00 296 TYR A C 1
ATOM 2273 O O . TYR A 1 296 ? -7.124 6.815 -4.670 1.00 86.00 296 TYR A O 1
ATOM 2281 N N . ALA A 1 297 ? -5.399 6.113 -3.414 1.00 89.38 297 ALA A N 1
ATOM 2282 C CA . ALA A 1 297 ? -6.120 5.103 -2.656 1.00 89.38 297 ALA A CA 1
ATOM 2283 C C . ALA A 1 297 ? -5.807 5.257 -1.166 1.00 89.38 297 ALA A C 1
ATOM 2285 O O . ALA A 1 297 ? -4.686 5.606 -0.785 1.00 89.38 297 ALA A O 1
ATOM 2286 N N . ALA A 1 298 ? -6.806 5.011 -0.322 1.00 90.81 298 ALA A N 1
ATOM 2287 C CA . ALA A 1 298 ? -6.622 4.990 1.120 1.00 90.81 298 ALA A CA 1
ATOM 2288 C C . ALA A 1 298 ? -5.722 3.810 1.523 1.00 90.81 298 ALA A C 1
ATOM 2290 O O . ALA A 1 298 ? -5.904 2.696 1.031 1.00 90.81 298 ALA A O 1
ATOM 2291 N N . ASP A 1 299 ? -4.758 4.041 2.416 1.00 89.81 299 ASP A N 1
ATOM 2292 C CA . ASP A 1 299 ? -3.932 2.970 2.971 1.00 89.81 299 ASP A CA 1
ATOM 2293 C C . ASP A 1 299 ? -4.783 2.077 3.894 1.00 89.81 299 ASP A C 1
ATOM 2295 O O . ASP A 1 299 ? -5.283 2.577 4.909 1.00 89.81 299 ASP A O 1
ATOM 2299 N N . PRO A 1 300 ? -4.953 0.776 3.579 1.00 86.25 300 PRO A N 1
ATOM 2300 C CA . PRO A 1 300 ? -5.761 -0.131 4.389 1.00 86.25 300 PRO A CA 1
ATOM 2301 C C . PRO A 1 300 ? -5.098 -0.490 5.725 1.00 86.25 300 PRO A C 1
ATOM 2303 O O . PRO A 1 300 ? -5.791 -0.849 6.672 1.00 86.25 300 PRO A O 1
ATOM 2306 N N . THR A 1 301 ? -3.769 -0.395 5.826 1.00 86.19 301 THR A N 1
ATOM 2307 C CA . THR A 1 301 ? -3.024 -0.807 7.029 1.00 86.19 301 THR A CA 1
ATOM 2308 C C . THR A 1 301 ? -2.951 0.287 8.092 1.00 86.19 301 THR A C 1
ATOM 2310 O O . THR A 1 301 ? -2.876 -0.012 9.280 1.00 86.19 301 THR A O 1
ATOM 2313 N N . GLY A 1 302 ? -3.005 1.554 7.674 1.00 84.50 302 GLY A N 1
ATOM 2314 C CA . GLY A 1 302 ? -2.913 2.725 8.550 1.00 84.50 302 GLY A CA 1
ATOM 2315 C C . GLY A 1 302 ? -4.254 3.265 9.052 1.00 84.50 302 GLY A C 1
ATOM 2316 O O . GLY A 1 302 ? -4.278 4.365 9.601 1.00 84.50 302 GLY A O 1
ATOM 2317 N N . VAL A 1 303 ? -5.365 2.548 8.844 1.00 87.69 303 VAL A N 1
ATOM 2318 C CA . VAL A 1 303 ? -6.703 3.039 9.207 1.00 87.69 303 VAL A CA 1
ATOM 2319 C C . VAL A 1 303 ? -6.862 3.084 10.724 1.00 87.69 303 VAL A C 1
ATOM 2321 O O . VAL A 1 303 ? -6.931 2.052 11.394 1.00 87.69 303 VAL A O 1
ATOM 2324 N N . GLN A 1 304 ? -6.992 4.293 11.258 1.00 88.81 304 GLN A N 1
ATOM 2325 C CA . GLN A 1 304 ? -7.380 4.529 12.639 1.00 88.81 304 GLN A CA 1
ATOM 2326 C C . GLN A 1 304 ? -8.888 4.765 12.695 1.00 88.81 304 GLN A C 1
ATOM 2328 O O . GLN A 1 304 ? -9.441 5.560 11.939 1.00 88.81 304 GLN A O 1
ATOM 2333 N N . LEU A 1 305 ? -9.558 4.046 13.593 1.00 88.12 305 LEU A N 1
ATOM 2334 C CA . LEU A 1 305 ? -10.997 4.157 13.819 1.00 88.12 305 LEU A CA 1
ATOM 2335 C C . LEU A 1 305 ? -11.229 4.765 15.204 1.00 88.12 305 LEU A C 1
ATOM 2337 O O . LEU A 1 305 ? -10.719 4.239 16.196 1.00 88.12 305 LEU A O 1
ATOM 2341 N N . GLY A 1 306 ? -11.986 5.853 15.271 1.00 84.62 306 GLY A N 1
ATOM 2342 C CA . GLY A 1 306 ? -12.601 6.392 16.481 1.00 84.62 306 GLY A CA 1
ATOM 2343 C C . GLY A 1 306 ? -14.096 6.086 16.463 1.00 84.62 306 GLY A C 1
ATOM 2344 O O . GLY A 1 306 ? -14.730 6.232 15.421 1.00 84.62 306 GLY A O 1
ATOM 2345 N N . ILE A 1 307 ? -14.643 5.625 17.587 1.00 84.12 307 ILE A N 1
ATOM 2346 C CA . ILE A 1 307 ? -16.072 5.326 17.739 1.00 84.12 307 ILE A CA 1
ATOM 2347 C C . ILE A 1 307 ? -16.627 6.279 18.794 1.00 84.12 307 ILE A C 1
ATOM 2349 O O . ILE A 1 307 ? -16.100 6.343 19.902 1.00 84.12 307 ILE A O 1
ATOM 2353 N N . GLU A 1 308 ? -17.675 7.008 18.436 1.00 81.19 308 GLU A N 1
ATOM 2354 C CA . GLU A 1 308 ? -18.351 8.002 19.268 1.00 81.19 308 GLU A CA 1
ATOM 2355 C C . GLU A 1 308 ? -19.871 7.763 19.253 1.00 81.19 308 GLU A C 1
ATOM 2357 O O . GLU A 1 308 ? -20.388 6.984 18.448 1.00 81.19 308 GLU A O 1
ATOM 2362 N N . LEU A 1 309 ? -20.600 8.430 20.153 1.00 73.25 309 LEU A N 1
ATOM 2363 C CA . LEU A 1 309 ? -22.067 8.421 20.166 1.00 73.25 309 LEU A CA 1
ATOM 2364 C C . LEU A 1 309 ? -22.624 8.921 18.823 1.00 73.25 309 LEU A C 1
ATOM 2366 O O . LEU A 1 309 ? -22.180 9.946 18.299 1.00 73.25 309 LEU A O 1
ATOM 2370 N N . GLY A 1 310 ? -23.601 8.193 18.279 1.00 66.06 310 GLY A N 1
ATOM 2371 C CA . GLY A 1 310 ? -24.377 8.636 17.126 1.00 66.06 310 GLY A CA 1
ATOM 2372 C C . GLY A 1 310 ? -25.223 9.867 17.462 1.00 66.06 310 GLY A C 1
ATOM 2373 O O . GLY A 1 310 ? -25.486 10.167 18.625 1.00 66.06 310 GLY A O 1
ATOM 2374 N N . GLY A 1 311 ? -25.633 10.611 16.431 1.00 58.06 311 GLY A N 1
ATOM 2375 C CA . GLY A 1 311 ? -26.497 11.788 16.600 1.00 58.06 311 GLY A CA 1
ATOM 2376 C C . GLY A 1 311 ? -27.945 11.454 16.982 1.00 58.06 311 GLY A C 1
ATOM 2377 O O . GLY A 1 311 ? -28.645 12.326 17.491 1.00 58.06 311 GLY A O 1
ATOM 2378 N N . GLU A 1 312 ? -28.378 10.213 16.751 1.00 58.41 312 GLU A N 1
ATOM 2379 C CA . GLU A 1 312 ? -29.718 9.715 17.071 1.00 58.41 312 GLU A CA 1
ATOM 2380 C C . GLU A 1 312 ? -29.705 8.949 18.411 1.00 58.41 312 GLU A C 1
ATOM 2382 O O . GLU A 1 312 ? -28.762 8.211 18.694 1.00 58.41 312 GLU A O 1
ATOM 2387 N N . PRO A 1 313 ? -30.741 9.092 19.257 1.00 54.66 313 PRO A N 1
ATOM 2388 C CA . PRO A 1 313 ? -30.787 8.539 20.616 1.00 54.66 313 PRO A CA 1
ATOM 2389 C C . PRO A 1 313 ? -31.050 7.023 20.682 1.00 54.66 313 PRO A C 1
ATOM 2391 O O . PRO A 1 313 ? -31.274 6.483 21.770 1.00 54.66 313 PRO A O 1
ATOM 2394 N N . LEU A 1 314 ? -31.068 6.322 19.546 1.00 58.41 314 LEU A N 1
ATOM 2395 C CA . LEU A 1 314 ? -31.216 4.871 19.519 1.00 58.41 314 LEU A CA 1
ATOM 2396 C C . LEU A 1 314 ? -29.945 4.232 20.086 1.00 58.41 314 LEU A C 1
ATOM 2398 O O . LEU A 1 314 ? -28.834 4.557 19.680 1.00 58.41 314 LEU A O 1
ATOM 2402 N N . ALA A 1 315 ? -30.113 3.293 21.022 1.00 59.12 315 ALA A N 1
ATOM 2403 C CA . ALA A 1 315 ? -29.028 2.654 21.781 1.00 59.12 315 ALA A CA 1
ATOM 2404 C C . ALA A 1 315 ? -27.942 1.970 20.922 1.00 59.12 315 ALA A C 1
ATOM 2406 O O . ALA A 1 315 ? -26.890 1.604 21.446 1.00 59.12 315 ALA A O 1
ATOM 2407 N N . ASN A 1 316 ? -28.205 1.821 19.625 1.00 75.19 316 ASN A N 1
ATOM 2408 C CA . ASN A 1 316 ? -27.416 1.059 18.675 1.00 75.19 316 ASN A CA 1
ATOM 2409 C C . ASN A 1 316 ? -26.789 1.925 17.572 1.00 75.19 316 ASN A C 1
ATOM 2411 O O . ASN A 1 316 ? -26.025 1.390 16.768 1.00 75.19 316 ASN A O 1
ATOM 2415 N N . ASP A 1 317 ? -27.092 3.225 17.523 1.00 83.12 317 ASP A N 1
ATOM 2416 C CA . ASP A 1 317 ? -26.522 4.137 16.534 1.00 83.12 317 ASP A CA 1
ATOM 2417 C C . ASP A 1 317 ? -25.220 4.738 17.062 1.00 83.12 317 ASP A C 1
ATOM 2419 O O . ASP A 1 317 ? -25.143 5.306 18.156 1.00 83.12 317 ASP A O 1
ATOM 2423 N N . PHE A 1 318 ? -24.163 4.615 16.268 1.00 85.75 318 PHE A N 1
ATOM 2424 C CA . PHE A 1 318 ? -22.842 5.108 16.619 1.00 85.75 318 PHE A CA 1
ATOM 2425 C C . PHE A 1 318 ? -22.169 5.775 15.429 1.00 85.75 318 PHE A C 1
ATOM 2427 O O . PHE A 1 318 ? -22.388 5.436 14.265 1.00 85.75 318 PHE A O 1
ATOM 2434 N N . ARG A 1 319 ? -21.315 6.744 15.736 1.00 88.25 319 ARG A N 1
ATOM 2435 C CA . ARG A 1 319 ? -20.544 7.483 14.749 1.00 88.25 319 ARG A CA 1
ATOM 2436 C C . ARG A 1 319 ? -19.135 6.934 14.691 1.00 88.25 319 ARG A C 1
ATOM 2438 O O . ARG A 1 319 ? -18.462 6.806 15.711 1.00 88.25 319 ARG A O 1
ATOM 2445 N N . VAL A 1 320 ? -18.669 6.643 13.486 1.00 89.12 320 VAL A N 1
ATOM 2446 C CA . VAL A 1 320 ? -17.303 6.195 13.238 1.00 89.12 320 VAL A CA 1
ATOM 2447 C C . VAL A 1 320 ? -16.550 7.296 12.521 1.00 89.12 320 VAL A C 1
ATOM 2449 O O . VAL A 1 320 ? -16.876 7.672 11.394 1.00 89.12 320 VAL A O 1
ATOM 2452 N N . THR A 1 321 ? -15.507 7.781 13.177 1.00 91.12 321 THR A N 1
ATOM 2453 C CA . THR A 1 321 ? -14.519 8.677 12.595 1.00 91.12 321 THR A CA 1
ATOM 2454 C C . THR A 1 321 ? -13.336 7.837 12.147 1.00 91.12 321 THR A C 1
ATOM 2456 O O . THR A 1 321 ? -12.586 7.324 12.974 1.00 91.12 321 THR A O 1
ATOM 2459 N N . ALA A 1 322 ? -13.156 7.684 10.840 1.00 91.88 322 ALA A N 1
ATOM 2460 C CA . ALA A 1 322 ? -11.997 6.996 10.297 1.00 91.88 322 ALA A CA 1
ATOM 2461 C C . ALA A 1 322 ? -10.989 7.995 9.745 1.00 91.88 322 ALA A C 1
ATOM 2463 O O . ALA A 1 322 ? -11.340 8.892 8.974 1.00 91.88 322 ALA A O 1
ATOM 2464 N N . THR A 1 323 ? -9.730 7.805 10.114 1.00 92.12 323 THR A N 1
ATOM 2465 C CA . THR A 1 323 ? -8.597 8.589 9.632 1.00 92.12 323 THR A CA 1
ATOM 2466 C C . THR A 1 323 ? -7.561 7.660 9.017 1.00 92.12 323 THR A C 1
ATOM 2468 O O . THR A 1 323 ? -7.270 6.580 9.530 1.00 92.12 323 THR A O 1
ATOM 2471 N N . THR A 1 324 ? -7.015 8.060 7.874 1.00 93.69 324 THR A N 1
ATOM 2472 C CA . THR A 1 324 ? -5.900 7.351 7.236 1.00 93.69 324 THR A CA 1
ATOM 2473 C C . THR A 1 324 ? -5.108 8.303 6.345 1.00 93.69 324 THR A C 1
ATOM 2475 O O . THR A 1 324 ? -5.462 9.473 6.168 1.00 93.69 324 THR A O 1
ATOM 2478 N N . VAL A 1 325 ? -4.025 7.794 5.770 1.00 91.94 325 VAL A N 1
ATOM 2479 C CA . VAL A 1 325 ? -3.253 8.471 4.733 1.00 91.94 325 VAL A CA 1
ATOM 2480 C C . VAL A 1 325 ? -3.593 7.890 3.362 1.00 91.94 325 VAL A C 1
ATOM 2482 O O . VAL A 1 325 ? -3.617 6.678 3.156 1.00 91.94 325 VAL A O 1
ATOM 2485 N N . GLY A 1 326 ? -3.863 8.766 2.402 1.00 89.31 326 GLY A N 1
ATOM 2486 C CA . GLY A 1 326 ? -3.967 8.429 0.991 1.00 89.31 326 GLY A CA 1
ATOM 2487 C C . GLY A 1 326 ? -2.583 8.317 0.363 1.00 89.31 326 GLY A C 1
ATOM 2488 O O . GLY A 1 326 ? -1.758 9.224 0.509 1.00 89.31 326 GLY A O 1
ATOM 2489 N N . ARG A 1 327 ? -2.340 7.226 -0.367 1.00 86.81 327 ARG A N 1
ATOM 2490 C CA . ARG A 1 327 ? -1.132 7.005 -1.174 1.00 86.81 327 ARG A CA 1
ATOM 2491 C C . ARG A 1 327 ? -1.502 7.002 -2.653 1.00 86.81 327 ARG A C 1
ATOM 2493 O O . ARG A 1 327 ? -2.615 6.610 -3.004 1.00 86.81 327 ARG A O 1
ATOM 2500 N N . ALA A 1 328 ? -0.589 7.428 -3.525 1.00 84.50 328 ALA A N 1
ATOM 2501 C CA . ALA A 1 328 ? -0.830 7.332 -4.959 1.00 84.50 328 ALA A CA 1
ATOM 2502 C C . ALA A 1 328 ? -1.003 5.856 -5.358 1.00 84.50 328 ALA A C 1
ATOM 2504 O O . ALA A 1 328 ? -0.143 5.018 -5.082 1.00 84.50 328 ALA A O 1
ATOM 2505 N N . SER A 1 329 ? -2.126 5.548 -6.000 1.00 85.00 329 SER A N 1
ATOM 2506 C CA . SER A 1 329 ? -2.395 4.252 -6.607 1.00 85.00 329 SER A CA 1
ATOM 2507 C C . SER A 1 329 ? -1.685 4.217 -7.955 1.00 85.00 329 SER A C 1
ATOM 2509 O O . SER A 1 329 ? -2.172 4.746 -8.953 1.00 85.00 329 SER A O 1
ATOM 2511 N N . ILE A 1 330 ? -0.473 3.669 -7.953 1.00 84.94 330 ILE A N 1
ATOM 2512 C CA . ILE A 1 330 ? 0.369 3.564 -9.141 1.00 84.94 330 ILE A CA 1
ATOM 2513 C C . ILE A 1 330 ? 0.478 2.088 -9.492 1.00 84.94 330 ILE A C 1
ATOM 2515 O O . ILE A 1 330 ? 0.995 1.306 -8.697 1.00 84.94 330 ILE A O 1
ATOM 2519 N N . ASP A 1 331 ? 0.027 1.719 -10.689 1.00 87.88 331 ASP A N 1
ATOM 2520 C CA . ASP A 1 331 ? 0.354 0.423 -11.278 1.00 87.88 331 ASP A CA 1
ATOM 2521 C C . ASP A 1 331 ? 1.752 0.513 -11.920 1.00 87.88 331 ASP A C 1
ATOM 2523 O O . ASP A 1 331 ? 1.919 1.186 -12.948 1.00 87.88 331 ASP A O 1
ATOM 2527 N N . PRO A 1 332 ? 2.778 -0.131 -11.333 1.00 88.00 332 PRO A N 1
ATOM 2528 C CA . PRO A 1 332 ? 4.138 -0.040 -11.841 1.00 88.00 332 PRO A CA 1
ATOM 2529 C C . PRO A 1 332 ? 4.292 -0.695 -13.219 1.00 88.00 332 PRO A C 1
ATOM 2531 O O . PRO A 1 332 ? 5.137 -0.249 -13.994 1.00 88.00 332 PRO A O 1
ATOM 2534 N N . ALA A 1 333 ? 3.484 -1.705 -13.562 1.00 88.25 333 ALA A N 1
ATOM 2535 C CA . ALA A 1 333 ? 3.562 -2.363 -14.864 1.00 88.25 333 ALA A CA 1
ATOM 2536 C C . ALA A 1 333 ? 3.005 -1.456 -15.969 1.00 88.25 333 ALA A C 1
ATOM 2538 O O . ALA A 1 333 ? 3.692 -1.192 -16.959 1.00 88.25 333 ALA A O 1
ATOM 2539 N N . ALA A 1 334 ? 1.807 -0.899 -15.759 1.00 89.56 334 ALA A N 1
ATOM 2540 C CA . ALA A 1 334 ? 1.204 0.046 -16.698 1.00 89.56 334 ALA A CA 1
ATOM 2541 C C . ALA A 1 334 ? 2.064 1.309 -16.877 1.00 89.56 334 ALA A C 1
ATOM 2543 O O . ALA A 1 334 ? 2.244 1.799 -17.996 1.00 89.56 334 ALA A O 1
ATOM 2544 N N . LEU A 1 335 ? 2.646 1.819 -15.787 1.00 90.00 335 LEU A N 1
ATOM 2545 C CA . LEU A 1 335 ? 3.523 2.985 -15.843 1.00 90.00 335 LEU A CA 1
ATOM 2546 C C . LEU A 1 335 ? 4.845 2.676 -16.568 1.00 90.00 335 LEU A C 1
ATOM 2548 O O . LEU A 1 335 ? 5.310 3.497 -17.360 1.00 90.00 335 LEU A O 1
ATOM 2552 N N . ALA A 1 336 ? 5.434 1.493 -16.369 1.00 90.88 336 ALA A N 1
ATOM 2553 C CA . ALA A 1 336 ? 6.638 1.072 -17.088 1.00 90.88 336 ALA A CA 1
ATOM 2554 C C . ALA A 1 336 ? 6.403 0.954 -18.604 1.00 90.88 336 ALA A C 1
ATOM 2556 O O . ALA A 1 336 ? 7.260 1.359 -19.395 1.00 90.88 336 ALA A O 1
ATOM 2557 N N . ASP A 1 337 ? 5.239 0.450 -19.022 1.00 91.94 337 ASP A N 1
ATOM 2558 C CA . ASP A 1 337 ? 4.872 0.390 -20.438 1.00 91.94 337 ASP A CA 1
ATOM 2559 C C . ASP A 1 337 ? 4.685 1.781 -21.057 1.00 91.94 337 ASP A C 1
ATOM 2561 O O . ASP A 1 337 ? 5.133 2.006 -22.184 1.00 91.94 337 ASP A O 1
ATOM 2565 N N . LEU A 1 338 ? 4.124 2.739 -20.313 1.00 90.62 338 LEU A N 1
ATOM 2566 C CA . LEU A 1 338 ? 3.957 4.123 -20.770 1.00 90.62 338 LEU A CA 1
ATOM 2567 C C . LEU A 1 338 ? 5.295 4.870 -20.920 1.00 90.62 338 LEU A C 1
ATOM 2569 O O . LEU A 1 338 ? 5.473 5.659 -21.852 1.00 90.62 338 LEU A O 1
ATOM 2573 N N . LEU A 1 339 ? 6.249 4.623 -20.016 1.00 91.19 339 LEU A N 1
ATOM 2574 C CA . LEU A 1 339 ? 7.545 5.316 -19.973 1.00 91.19 339 LEU A CA 1
ATOM 2575 C C . LEU A 1 339 ? 8.609 4.719 -20.913 1.00 91.19 339 LEU A C 1
ATOM 2577 O O . LEU A 1 339 ? 9.673 5.311 -21.119 1.00 91.19 339 LEU A O 1
ATOM 2581 N N . ARG A 1 340 ? 8.334 3.557 -21.509 1.00 92.50 340 ARG A N 1
ATOM 2582 C CA . ARG A 1 340 ? 9.214 2.850 -22.447 1.00 92.50 340 ARG A CA 1
ATOM 2583 C C . ARG A 1 340 ? 9.781 3.768 -23.534 1.00 92.50 340 ARG A C 1
ATOM 2585 O O . ARG A 1 340 ? 9.046 4.387 -24.298 1.00 92.50 340 ARG A O 1
ATOM 2592 N N . GLY A 1 341 ? 11.109 3.795 -23.670 1.00 89.44 341 GLY A N 1
ATOM 2593 C CA . GLY A 1 341 ? 11.795 4.539 -24.736 1.00 89.44 341 GLY A CA 1
ATOM 2594 C C . GLY A 1 341 ? 11.694 6.070 -24.650 1.00 89.44 341 GLY A C 1
ATOM 2595 O O . GLY A 1 341 ? 12.258 6.760 -25.511 1.00 89.44 341 GLY A O 1
ATOM 2596 N N . GLN A 1 342 ? 11.016 6.624 -23.639 1.00 91.94 342 GLN A N 1
ATOM 2597 C CA . GLN A 1 342 ? 10.953 8.067 -23.426 1.00 91.94 342 GLN A CA 1
ATOM 2598 C C . GLN A 1 342 ? 12.300 8.615 -22.928 1.00 91.94 342 GLN A C 1
ATOM 2600 O O . GLN A 1 342 ? 13.059 7.897 -22.266 1.00 91.94 342 GLN A O 1
ATOM 2605 N N . PRO A 1 343 ? 12.635 9.883 -23.226 1.00 91.88 343 PRO A N 1
ATOM 2606 C CA . PRO A 1 343 ? 13.756 10.560 -22.584 1.00 91.88 343 PRO A CA 1
ATOM 2607 C C . PRO A 1 343 ? 13.544 10.629 -21.069 1.00 91.88 343 PRO A C 1
ATOM 2609 O O . PRO A 1 343 ? 12.452 10.962 -20.614 1.00 91.88 343 PRO A O 1
ATOM 2612 N N . ALA A 1 344 ? 14.589 10.366 -20.282 1.00 88.94 344 ALA A N 1
ATOM 2613 C CA . ALA A 1 344 ? 14.499 10.357 -18.819 1.00 88.94 344 ALA A CA 1
ATOM 2614 C C . ALA A 1 344 ? 13.976 11.691 -18.250 1.00 88.94 344 ALA A C 1
ATOM 2616 O O . ALA A 1 344 ? 13.212 11.701 -17.289 1.00 88.94 344 ALA A O 1
ATOM 2617 N N . ALA A 1 345 ? 14.335 12.815 -18.879 1.00 88.69 345 ALA A N 1
ATOM 2618 C CA . ALA A 1 345 ? 13.856 14.142 -18.493 1.00 88.69 345 ALA A CA 1
ATOM 2619 C C . ALA A 1 345 ? 12.355 14.346 -18.766 1.00 88.69 345 ALA A C 1
ATOM 2621 O O . ALA A 1 345 ? 11.665 14.978 -17.968 1.00 88.69 345 ALA A O 1
ATOM 2622 N N . ASP A 1 346 ? 11.843 13.807 -19.874 1.00 90.94 346 ASP A N 1
ATOM 2623 C CA . ASP A 1 346 ? 10.423 13.909 -20.221 1.00 90.94 346 ASP A CA 1
ATOM 2624 C C . ASP A 1 346 ? 9.586 12.979 -19.347 1.00 90.94 346 ASP A C 1
ATOM 2626 O O . ASP A 1 346 ? 8.549 13.398 -18.841 1.00 90.94 346 ASP A O 1
ATOM 2630 N N . ALA A 1 347 ? 10.091 11.771 -19.081 1.00 88.88 347 ALA A N 1
ATOM 2631 C CA . ALA A 1 347 ? 9.509 10.843 -18.120 1.00 88.88 347 ALA A CA 1
ATOM 2632 C C . ALA A 1 347 ? 9.401 11.482 -16.725 1.00 88.88 347 ALA A C 1
ATOM 2634 O O . ALA A 1 347 ? 8.326 11.487 -16.129 1.00 88.88 347 ALA A O 1
ATOM 2635 N N . ALA A 1 348 ? 10.482 12.093 -16.227 1.00 87.75 348 ALA A N 1
ATOM 2636 C CA . ALA A 1 348 ? 10.476 12.789 -14.940 1.00 87.75 348 ALA A CA 1
ATOM 2637 C C . ALA A 1 348 ? 9.455 13.940 -14.900 1.00 87.75 348 ALA A C 1
ATOM 2639 O O . ALA A 1 348 ? 8.744 14.092 -13.907 1.00 87.75 348 ALA A O 1
ATOM 2640 N N . ARG A 1 349 ? 9.339 14.714 -15.988 1.00 88.31 349 ARG A N 1
ATOM 2641 C CA . ARG A 1 349 ? 8.374 15.818 -16.101 1.00 88.31 349 ARG A CA 1
ATOM 2642 C C . ARG A 1 349 ? 6.929 15.325 -16.174 1.00 88.31 349 ARG A C 1
ATOM 2644 O O . ARG A 1 349 ? 6.045 15.927 -15.570 1.00 88.31 349 A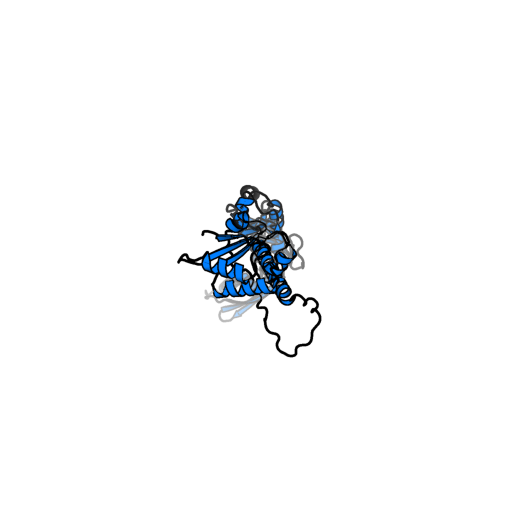RG A O 1
ATOM 2651 N N . TYR A 1 350 ? 6.681 14.242 -16.908 1.00 87.56 350 TYR A N 1
ATOM 2652 C CA . TYR A 1 350 ? 5.367 13.609 -16.969 1.00 87.56 350 TYR A CA 1
ATOM 2653 C C . TYR A 1 350 ? 4.934 13.155 -15.575 1.00 87.56 350 TYR A C 1
ATOM 2655 O O . TYR A 1 350 ? 3.840 13.492 -15.136 1.00 87.56 350 TYR A O 1
ATOM 2663 N N . LEU A 1 351 ? 5.823 12.480 -14.843 1.00 86.62 351 LEU A N 1
ATOM 2664 C CA . LEU A 1 351 ? 5.544 11.990 -13.495 1.00 86.62 351 LEU A CA 1
ATOM 2665 C C . LEU A 1 351 ? 5.258 13.117 -12.505 1.00 86.62 351 LEU A C 1
ATOM 2667 O O . LEU A 1 351 ? 4.312 13.005 -11.735 1.00 86.62 351 LEU A O 1
ATOM 2671 N N . SER A 1 352 ? 6.025 14.210 -12.545 1.00 84.88 352 SER A N 1
ATOM 2672 C CA . SER A 1 352 ? 5.795 15.357 -11.659 1.00 84.88 352 SER A CA 1
ATOM 2673 C C . SER A 1 352 ? 4.527 16.146 -11.992 1.00 84.88 352 SER A C 1
ATOM 2675 O O . SER A 1 352 ? 4.027 16.873 -11.140 1.00 84.88 352 SER A O 1
ATOM 2677 N N . THR A 1 353 ? 4.022 16.033 -13.224 1.00 85.19 353 THR A N 1
ATOM 2678 C CA . THR A 1 353 ? 2.791 16.708 -13.663 1.00 85.19 353 THR A CA 1
ATOM 2679 C C . THR A 1 353 ? 1.557 15.841 -13.418 1.00 85.19 353 THR A C 1
ATOM 2681 O O . THR A 1 353 ? 0.522 16.347 -12.997 1.00 85.19 353 THR A O 1
ATOM 2684 N N . ALA A 1 354 ? 1.657 14.538 -13.691 1.00 81.50 354 ALA A N 1
ATOM 2685 C CA . ALA A 1 354 ? 0.557 13.588 -13.561 1.00 81.50 354 ALA A CA 1
ATOM 2686 C C . ALA A 1 354 ? 0.312 13.161 -12.105 1.00 81.50 354 ALA A C 1
ATOM 2688 O O . ALA A 1 354 ? -0.830 12.893 -11.738 1.00 81.50 354 ALA A O 1
ATOM 2689 N N . TYR A 1 355 ? 1.359 13.120 -11.274 1.00 80.69 355 TYR A N 1
ATOM 2690 C CA . TYR A 1 355 ? 1.283 12.701 -9.875 1.00 80.69 355 TYR A CA 1
ATOM 2691 C C . TYR A 1 355 ? 1.772 13.817 -8.948 1.00 80.69 355 TYR A C 1
ATOM 2693 O O . TYR A 1 355 ? 2.756 14.495 -9.245 1.00 80.69 355 TYR A O 1
ATOM 2701 N N . GLN A 1 356 ? 1.128 13.993 -7.787 1.00 78.62 356 GLN A N 1
ATOM 2702 C CA . GLN A 1 356 ? 1.637 14.922 -6.773 1.00 78.62 356 GLN A CA 1
ATOM 2703 C C . GLN A 1 356 ? 2.763 14.238 -5.991 1.00 78.62 356 GLN A C 1
ATOM 2705 O O . GLN A 1 356 ? 2.540 13.521 -5.013 1.00 78.62 356 GLN A O 1
ATOM 2710 N N . LEU A 1 357 ? 3.990 14.435 -6.460 1.00 81.12 357 LEU A N 1
ATOM 2711 C CA . LEU A 1 357 ? 5.186 13.875 -5.842 1.00 81.12 357 LEU A CA 1
ATOM 2712 C C . LEU A 1 357 ? 5.650 14.741 -4.664 1.00 81.12 357 LEU A C 1
ATOM 2714 O O . LEU A 1 357 ? 5.545 15.967 -4.707 1.00 81.12 357 LEU A O 1
ATOM 2718 N N . ALA A 1 358 ? 6.162 14.103 -3.612 1.00 80.81 358 ALA A N 1
ATOM 2719 C CA . ALA A 1 358 ? 6.795 14.795 -2.489 1.00 80.81 358 ALA A CA 1
ATOM 2720 C C . ALA A 1 358 ? 8.189 15.318 -2.872 1.00 80.81 358 ALA A C 1
ATOM 2722 O O . ALA A 1 358 ? 8.584 16.409 -2.471 1.00 80.81 358 ALA A O 1
ATOM 2723 N N . GLU A 1 359 ? 8.911 14.545 -3.684 1.00 84.44 359 GLU A N 1
ATOM 2724 C CA . GLU A 1 359 ? 10.243 14.860 -4.194 1.00 84.44 359 GLU A CA 1
ATOM 2725 C C . GLU A 1 359 ? 10.319 14.561 -5.697 1.00 84.44 359 GLU A C 1
ATOM 2727 O O . GLU A 1 359 ? 9.567 13.716 -6.197 1.00 84.44 359 GLU A O 1
ATOM 2732 N N . PRO A 1 360 ? 11.220 15.227 -6.442 1.00 83.88 360 PRO A N 1
ATOM 2733 C CA . PRO A 1 360 ? 11.437 14.905 -7.845 1.00 83.88 360 PRO A CA 1
ATOM 2734 C C . PRO A 1 360 ? 11.851 13.431 -8.012 1.00 83.88 360 PRO A C 1
ATOM 2736 O O . PRO A 1 360 ? 12.635 12.916 -7.210 1.00 83.88 360 PRO A O 1
ATOM 2739 N N . PRO A 1 361 ? 11.352 12.739 -9.054 1.00 87.75 361 PRO A N 1
ATOM 2740 C CA . PRO A 1 361 ? 11.631 11.326 -9.248 1.00 87.75 361 PRO A CA 1
ATOM 2741 C C . PRO A 1 361 ? 13.105 11.123 -9.604 1.00 87.75 361 PRO A C 1
ATOM 2743 O O . PRO A 1 361 ? 13.662 11.826 -10.452 1.00 87.75 361 PRO A O 1
ATOM 2746 N N . TYR A 1 362 ? 13.737 10.140 -8.970 1.00 87.62 362 TYR A N 1
ATOM 2747 C CA . TYR A 1 362 ? 15.131 9.801 -9.231 1.00 87.62 362 TYR A CA 1
ATOM 2748 C C . TYR A 1 362 ? 15.212 8.687 -10.275 1.00 87.62 362 TYR A C 1
ATOM 2750 O O . TYR A 1 362 ? 14.577 7.642 -10.126 1.00 87.62 362 TYR A O 1
ATOM 2758 N N . VAL A 1 363 ? 16.000 8.914 -11.327 1.00 88.69 363 VAL A N 1
ATOM 2759 C CA . VAL A 1 363 ? 16.181 7.974 -12.439 1.00 88.69 363 VAL A CA 1
ATOM 2760 C C . VAL A 1 363 ? 17.618 7.462 -12.425 1.00 88.69 363 VAL A C 1
ATOM 2762 O O . VAL A 1 363 ? 18.545 8.231 -12.675 1.00 88.69 363 VAL A O 1
ATOM 2765 N N . ASP A 1 364 ? 17.802 6.167 -12.172 1.00 88.69 364 ASP A N 1
ATOM 2766 C CA . ASP A 1 364 ? 19.086 5.476 -12.342 1.00 88.69 364 ASP A CA 1
ATOM 2767 C C . ASP A 1 364 ? 19.010 4.571 -13.575 1.00 88.69 364 ASP A C 1
ATOM 2769 O O . ASP A 1 364 ? 18.080 3.775 -13.708 1.00 88.69 364 ASP A O 1
ATOM 2773 N N . ILE A 1 365 ? 19.971 4.689 -14.493 1.00 88.31 365 ILE A N 1
ATOM 2774 C CA . ILE A 1 365 ? 20.031 3.872 -15.709 1.00 88.31 365 ILE A CA 1
ATOM 2775 C C . ILE A 1 365 ? 21.364 3.141 -15.749 1.00 88.31 365 ILE A C 1
ATOM 2777 O O . ILE A 1 365 ? 22.434 3.752 -15.771 1.00 88.31 365 ILE A O 1
ATOM 2781 N N . ARG A 1 366 ? 21.295 1.813 -15.818 1.00 86.44 366 ARG A N 1
ATOM 2782 C CA . ARG A 1 366 ? 22.456 0.929 -15.870 1.00 86.44 366 ARG A CA 1
ATOM 2783 C C . ARG A 1 366 ? 22.395 0.036 -17.101 1.00 86.44 366 ARG A C 1
ATOM 2785 O O . ARG A 1 366 ? 21.316 -0.418 -17.445 1.00 86.44 366 ARG A O 1
ATOM 2792 N N . PRO A 1 367 ? 23.526 -0.288 -17.733 1.00 85.75 367 PRO A N 1
ATOM 2793 C CA . PRO A 1 367 ? 24.854 0.257 -17.466 1.00 85.75 367 PRO A CA 1
ATOM 2794 C C . PRO A 1 367 ? 24.997 1.693 -18.003 1.00 85.75 367 PRO A C 1
ATOM 2796 O O . PRO A 1 367 ? 24.285 2.097 -18.921 1.00 85.75 367 PRO A O 1
ATOM 2799 N N . SER A 1 368 ? 25.953 2.461 -17.473 1.00 84.38 368 SER A N 1
ATOM 2800 C CA . SER A 1 368 ? 26.118 3.893 -17.784 1.00 84.38 368 SER A CA 1
ATOM 2801 C C . SER A 1 368 ? 26.374 4.200 -19.266 1.00 84.38 368 SER A C 1
ATOM 2803 O O . SER A 1 368 ? 26.011 5.277 -19.737 1.00 84.38 368 SER A O 1
ATOM 2805 N N . TRP A 1 369 ? 26.937 3.259 -20.037 1.00 82.06 369 TRP A N 1
ATOM 2806 C CA . TRP A 1 369 ? 27.144 3.433 -21.481 1.00 82.06 369 TRP A CA 1
ATOM 2807 C C . TRP A 1 369 ? 25.825 3.636 -22.243 1.00 82.06 369 TRP A C 1
ATOM 2809 O O . TRP A 1 369 ? 25.803 4.343 -23.255 1.00 82.06 369 TRP A O 1
ATOM 2819 N N . TRP A 1 370 ? 24.715 3.067 -21.748 1.00 83.50 370 TRP A N 1
ATOM 2820 C CA . TRP A 1 370 ? 23.399 3.209 -22.372 1.00 83.50 370 TRP A CA 1
ATOM 2821 C C . TRP A 1 370 ? 22.943 4.665 -22.389 1.00 83.50 370 TRP A C 1
ATOM 2823 O O . TRP A 1 370 ? 22.309 5.094 -23.352 1.00 83.50 370 TRP A O 1
ATOM 2833 N N . TRP A 1 371 ? 23.309 5.450 -21.373 1.00 81.31 371 TRP A N 1
ATOM 2834 C CA . TRP A 1 371 ? 22.992 6.876 -21.312 1.00 81.31 371 TRP A CA 1
ATOM 2835 C C . TRP A 1 371 ? 23.504 7.623 -22.551 1.00 81.31 371 TRP A C 1
ATOM 2837 O O . TRP A 1 371 ? 22.753 8.365 -23.185 1.00 81.31 371 TRP A O 1
ATOM 2847 N N . GLY A 1 372 ? 24.752 7.365 -22.955 1.00 82.06 372 GLY A N 1
ATOM 2848 C CA . GLY A 1 372 ? 25.346 7.953 -24.157 1.00 82.06 372 GLY A CA 1
ATOM 2849 C C . GLY A 1 372 ? 24.752 7.393 -25.452 1.00 82.06 372 GLY A C 1
ATOM 2850 O O . GLY A 1 372 ? 24.369 8.158 -26.336 1.00 82.06 372 GLY A O 1
ATOM 2851 N N . ALA A 1 373 ? 24.617 6.066 -25.551 1.00 84.06 373 ALA A N 1
ATOM 2852 C CA . ALA A 1 373 ? 24.133 5.399 -26.765 1.00 84.06 373 ALA A CA 1
ATOM 2853 C C . ALA A 1 373 ? 22.666 5.727 -27.099 1.00 84.06 373 ALA A C 1
ATOM 2855 O O . ALA A 1 373 ? 22.301 5.861 -28.265 1.00 84.06 373 ALA A O 1
ATOM 2856 N N . SER A 1 374 ? 21.823 5.879 -26.077 1.00 81.44 374 SER A N 1
ATOM 2857 C CA . SER A 1 374 ? 20.384 6.128 -26.223 1.00 81.44 374 SER A CA 1
ATOM 2858 C C . SER A 1 374 ? 20.000 7.611 -26.185 1.00 81.44 374 SER A C 1
ATOM 2860 O O . SER A 1 374 ? 18.819 7.934 -26.318 1.00 81.44 374 SER A O 1
ATOM 2862 N N . ARG A 1 375 ? 20.978 8.516 -26.015 1.00 85.75 375 ARG A N 1
ATOM 2863 C CA . ARG A 1 375 ? 20.758 9.951 -25.757 1.00 85.75 375 ARG A CA 1
ATOM 2864 C C . ARG A 1 375 ? 19.879 10.200 -24.519 1.00 85.75 375 ARG A C 1
ATOM 2866 O O . ARG A 1 375 ? 18.975 11.030 -24.559 1.00 85.75 375 ARG A O 1
ATOM 2873 N N . GLY A 1 376 ? 20.127 9.462 -23.436 1.00 84.12 376 GLY A N 1
ATOM 2874 C CA . GLY A 1 376 ? 19.417 9.610 -22.160 1.00 84.12 376 GLY A CA 1
ATOM 2875 C C . GLY A 1 376 ? 17.975 9.090 -22.172 1.00 84.12 376 GLY A C 1
ATOM 2876 O O . GLY A 1 376 ? 17.112 9.663 -21.506 1.00 84.12 376 GLY A O 1
ATOM 2877 N N . ARG A 1 377 ? 17.685 8.035 -22.945 1.00 90.94 377 ARG A N 1
ATOM 2878 C CA . ARG A 1 377 ? 16.355 7.406 -22.999 1.00 90.94 377 ARG A CA 1
ATOM 2879 C C . ARG A 1 377 ? 16.257 6.198 -22.079 1.00 90.94 377 ARG A C 1
ATOM 2881 O O . ARG A 1 377 ? 17.225 5.462 -21.878 1.00 90.94 377 ARG A O 1
ATOM 2888 N N . LEU A 1 378 ? 15.051 5.964 -21.578 1.00 90.94 378 LEU A N 1
ATOM 2889 C CA . LEU A 1 378 ? 14.707 4.744 -20.862 1.00 90.94 378 LEU A CA 1
ATOM 2890 C C . LEU A 1 378 ? 14.780 3.520 -21.797 1.00 90.94 378 LEU A C 1
ATOM 2892 O O . LEU A 1 378 ? 14.625 3.661 -23.016 1.00 90.94 378 LEU A O 1
ATOM 2896 N N . PRO A 1 379 ? 15.013 2.311 -21.254 1.00 90.44 379 PRO A N 1
ATOM 2897 C CA . PRO A 1 379 ? 14.987 1.075 -22.026 1.00 90.44 379 PRO A CA 1
ATOM 2898 C C . PRO A 1 379 ? 13.697 0.919 -22.848 1.00 90.44 379 PRO A C 1
ATOM 2900 O O . PRO A 1 379 ? 12.604 1.281 -22.417 1.00 90.44 379 PRO A O 1
ATOM 2903 N N . TYR A 1 380 ? 13.806 0.315 -24.033 1.00 89.94 380 TYR A N 1
ATOM 2904 C CA . TYR A 1 380 ? 12.655 0.034 -24.912 1.00 89.94 380 TYR A CA 1
ATOM 2905 C C . TYR A 1 380 ? 11.809 -1.165 -24.465 1.00 89.94 380 TYR A C 1
ATOM 2907 O O . TYR A 1 380 ? 10.866 -1.568 -25.145 1.00 89.94 380 TYR A O 1
ATOM 2915 N N . ARG A 1 381 ? 12.159 -1.762 -23.334 1.00 89.75 381 ARG A N 1
ATOM 2916 C CA . ARG A 1 381 ? 11.544 -2.953 -22.771 1.00 89.75 381 ARG A CA 1
ATOM 2917 C C . ARG A 1 381 ? 11.031 -2.607 -21.380 1.00 89.75 381 ARG A C 1
ATOM 2919 O O . ARG A 1 381 ? 11.833 -2.231 -20.531 1.00 89.75 381 ARG A O 1
ATOM 2926 N N . ALA A 1 382 ? 9.722 -2.712 -21.157 1.00 87.69 382 ALA A N 1
ATOM 2927 C CA . ALA A 1 382 ? 9.113 -2.323 -19.883 1.00 87.69 382 ALA A CA 1
ATOM 2928 C C . ALA A 1 382 ? 9.512 -3.247 -18.730 1.00 87.69 382 ALA A C 1
ATOM 2930 O O . ALA A 1 382 ? 9.722 -2.768 -17.625 1.00 87.69 382 ALA A O 1
ATOM 2931 N N . ASP A 1 383 ? 9.777 -4.530 -19.006 1.00 88.56 383 ASP A N 1
ATOM 2932 C CA . ASP A 1 383 ? 10.345 -5.476 -18.032 1.00 88.56 383 ASP A CA 1
ATOM 2933 C C . ASP A 1 383 ? 11.715 -5.036 -17.486 1.00 88.56 383 ASP A C 1
ATOM 2935 O O . ASP A 1 383 ? 12.212 -5.589 -16.510 1.00 88.56 383 ASP A O 1
ATOM 2939 N N . ARG A 1 384 ? 12.345 -4.039 -18.115 1.00 89.06 384 ARG A N 1
ATOM 2940 C CA . ARG A 1 384 ? 13.627 -3.461 -17.705 1.00 89.06 384 ARG A CA 1
ATOM 2941 C C . ARG A 1 384 ? 13.491 -2.109 -17.019 1.00 89.06 384 ARG A C 1
ATOM 2943 O O . ARG A 1 384 ? 14.512 -1.516 -16.688 1.00 89.06 384 ARG A O 1
ATOM 2950 N N . ILE A 1 385 ? 12.273 -1.630 -16.789 1.00 90.62 385 ILE A N 1
ATOM 2951 C CA . ILE A 1 385 ? 11.992 -0.402 -16.047 1.00 90.62 385 ILE A CA 1
ATOM 2952 C C . ILE A 1 385 ? 11.372 -0.818 -14.717 1.00 90.62 385 ILE A C 1
ATOM 2954 O O . ILE A 1 385 ? 10.249 -1.300 -14.666 1.00 90.62 385 ILE A O 1
ATOM 2958 N N . HIS A 1 386 ? 12.139 -0.694 -13.643 1.00 90.12 386 HIS A N 1
ATOM 2959 C CA . HIS A 1 386 ? 11.707 -1.051 -12.297 1.00 90.12 386 HIS A CA 1
ATOM 2960 C C . HIS A 1 386 ? 11.261 0.220 -11.589 1.00 90.12 386 HIS A C 1
ATOM 2962 O O . HIS A 1 386 ? 12.037 1.169 -11.479 1.00 90.12 386 HIS A O 1
ATOM 2968 N N . ILE A 1 387 ? 10.011 0.249 -11.135 1.00 89.12 387 ILE A N 1
ATOM 2969 C CA . ILE A 1 387 ? 9.426 1.416 -10.477 1.00 89.12 387 ILE A CA 1
ATOM 2970 C C . ILE A 1 387 ? 9.300 1.112 -8.990 1.00 89.12 387 ILE A C 1
ATOM 2972 O O . ILE A 1 387 ? 8.549 0.229 -8.586 1.00 89.12 387 ILE A O 1
ATOM 2976 N N . GLU A 1 388 ? 10.055 1.849 -8.185 1.00 86.88 388 GLU A N 1
ATOM 2977 C CA . GLU A 1 388 ? 10.024 1.785 -6.729 1.00 86.88 388 GLU A CA 1
ATOM 2978 C C . GLU A 1 388 ? 9.215 2.979 -6.212 1.00 86.88 388 GLU A C 1
ATOM 2980 O O . GLU A 1 388 ? 9.657 4.128 -6.305 1.00 86.88 388 GLU A O 1
ATOM 2985 N N . VAL A 1 389 ? 8.023 2.712 -5.673 1.00 82.81 389 VAL A N 1
ATOM 2986 C CA . VAL A 1 389 ? 7.203 3.730 -5.004 1.00 82.81 389 VAL A CA 1
ATOM 2987 C C . VAL A 1 389 ? 7.569 3.734 -3.526 1.00 82.81 389 VAL A C 1
ATOM 2989 O O . VAL A 1 389 ? 7.295 2.782 -2.797 1.00 82.81 389 VAL A O 1
ATOM 2992 N N . LEU A 1 390 ? 8.236 4.799 -3.104 1.00 80.38 390 LEU A N 1
ATOM 2993 C CA . LEU A 1 390 ? 8.636 5.032 -1.725 1.00 80.38 390 LEU A CA 1
ATOM 2994 C C . LEU A 1 390 ? 7.554 5.860 -1.006 1.00 80.38 390 LEU A C 1
ATOM 2996 O O . LEU A 1 390 ? 6.943 6.728 -1.646 1.00 80.38 390 LEU A O 1
ATOM 3000 N N . PRO A 1 391 ? 7.306 5.577 0.288 1.00 65.88 391 PRO A N 1
ATOM 3001 C CA . PRO A 1 391 ? 6.331 6.300 1.097 1.00 65.88 391 PRO A CA 1
ATOM 3002 C C . PRO A 1 391 ? 6.724 7.753 1.365 1.00 65.88 391 PRO A C 1
ATOM 3004 O O . PRO A 1 391 ? 7.935 8.080 1.306 1.00 65.88 391 PRO A O 1
#

pLDDT: mean 78.97, std 12.79, range [42.78, 93.69]

Radius of gyration: 58.23 Å; chains: 1; bounding box: 126×75×134 Å

Sequence (391 aa):
MPLHAIEVDPADTYYSIRHRLLWGTASPDRRRRAALLLPAHGSKIREIDLVLLQRLADRERLDIGLVTTDREIIRQARALGFPVFPNLALAEHFRPGWWRAGRKPRPLGFAPGQDHLPPAESAPHPAGIHALRALILLLAAVLILTGLALTAGVAIPTATLRIRSRQLPVQVITDFTADPALTETVAQILPARQISLDQPWEATSSATGDTAEDRRRIVEEATRGLTAAAPDLLAAELEPDERLITPSVRVNIIDETFDSAGELSLNARLEGLAVRKADLQSLVLPRLTAALPAGYAADPTGVQLGIELGGEPLANDFRVTATTVGRASIDPAALADLLRGQPAADAARYLSTAYQLAEPPYVDIRPSWWWGASRGRLPYRADRIHIEVLP

Foldseek 3Di:
DDEAEDEADLPDDLVNVLVCVVVVPPDDDDAHHYEYEYDADRRPDDLVSLVVVLVSCVVVVHQYEYAYPHPVVVVSNVVSQHHYDPDPVCVVPPPPPSPRPDDPDDPPDPPPDDDDDPDDDDDDDPPVVVVVVVVVVVVVVVVVVVVVVVVVVQVDKFKEKEFEADKDKFKDKDKAFEDCVDPDDDQRYFHWDKDKDWDKFKFADDDPPDPVVLVVVRVVVRVVVCLVCLLVVSQVVDDPQKDWQNLLWDKAWPDWDADPVRMIMTIIMIITIIGGNVNVLVNCQVVRQVPDDPQKGWDSVFKDWDKADAPDPPSGMIMIMIMTIIGGNDDLLVLLQVQAFPAPVVSQVCCVVVGVTPDRMDMDMPPPVCCVVSVRGHHNDSVRYHYHHDD